Protein AF-A0A8T7K116-F1 (afdb_monomer_lite)

Foldseek 3Di:
DDDDPVVVVVVVVPPDDDDDDDDDDPDDDQADEPVVLVVDDPQLNQLQVQQAVDAKDALVVSCVRGPDHSVVSVVSQVVCVVSRQKDWDQDPNGTIIHGGHDDDPDPPPPDDDPVVVVVVLVLQLVLQCVALLCPPPDSVLSSVLSSQWDKDKDAAFDWPAAFFDQQFKKKAWQAAKKWWWDQDPVPRDIGTDDMDGHNDMDQPCLLPDPPHNGHHTIITTRHTIMITMDGSVSVVVSVVVDVSSVVSVVVVVVVVVVLVVLLVVLVVQAAEEEEEELDAFLCSLVLLVLLQLLLCVVVVWAGEEAEPPFRQVVCVLQVHDSPDQWDQALSRYIYGDDDPPPPDDLLNSLVVVVSVDSSGGRYYYYYYYLDDDPSCLVVLASHQEYEYGFALDPVSLVSVVVSVVVSVVSYDPVRYYYAYEHAYQDPVSVPDDDPDDHPYYDHHDTSHSCPQVRYLVRDDPSSNVVSNVRSFSSQQPKKKKWKAFCAAPAAHGHPCVVVLVVVQVVCCVQAVGKDKDKDWDWDQDPPPGIDITIIIIIMGTHGPVSCVVCVVVVVVVLVVSCVVRVHPWTWMDMPNDIDID

Structure (mmCIF, N/CA/C/O backbone):
data_AF-A0A8T7K116-F1
#
_entry.id   AF-A0A8T7K116-F1
#
loop_
_atom_site.group_PDB
_atom_site.id
_atom_site.type_symbol
_atom_site.label_atom_id
_atom_site.label_alt_id
_atom_site.label_comp_id
_atom_site.label_asym_id
_atom_site.label_entity_id
_atom_site.label_seq_id
_atom_site.pdbx_PDB_ins_code
_atom_site.Cartn_x
_atom_site.Cartn_y
_atom_site.Cartn_z
_atom_site.occupancy
_atom_site.B_iso_or_equiv
_atom_site.auth_seq_id
_atom_site.auth_comp_id
_atom_site.auth_asym_id
_atom_site.auth_atom_id
_atom_site.pdbx_PDB_model_num
ATOM 1 N N . MET A 1 1 ? -31.473 5.359 70.996 1.00 39.56 1 MET A N 1
ATOM 2 C CA . MET A 1 1 ? -30.190 4.649 70.836 1.00 39.56 1 MET A CA 1
ATOM 3 C C . MET A 1 1 ? -30.263 3.927 69.509 1.00 39.56 1 MET A C 1
ATOM 5 O O . MET A 1 1 ? -30.882 2.877 69.424 1.00 39.56 1 MET A O 1
ATOM 9 N N . SER A 1 2 ? -29.767 4.583 68.469 1.00 34.56 2 SER A N 1
ATOM 10 C CA . SER A 1 2 ? -29.582 4.036 67.128 1.00 34.56 2 SER A CA 1
ATOM 11 C C . SER A 1 2 ? -28.157 4.413 66.746 1.00 34.56 2 SER A C 1
ATOM 13 O O . SER A 1 2 ? -27.880 5.595 66.540 1.00 34.56 2 SER A O 1
ATOM 15 N N . ASP A 1 3 ? -27.268 3.427 66.783 1.00 38.28 3 ASP A N 1
ATOM 16 C CA . ASP A 1 3 ? -25.866 3.568 66.407 1.00 38.28 3 ASP A CA 1
ATOM 17 C C . ASP A 1 3 ? -25.779 3.717 64.884 1.00 38.28 3 ASP A C 1
ATOM 19 O O . ASP A 1 3 ? -26.240 2.840 64.152 1.00 38.28 3 ASP A O 1
ATOM 23 N N . ASP A 1 4 ? -25.228 4.839 64.417 1.00 47.78 4 ASP A N 1
ATOM 24 C CA . ASP A 1 4 ? -24.891 5.084 63.013 1.00 47.78 4 ASP A CA 1
ATOM 25 C C . ASP A 1 4 ? -23.390 4.791 62.805 1.00 47.78 4 ASP A C 1
ATOM 27 O O . ASP A 1 4 ? -22.545 5.596 63.209 1.00 47.78 4 ASP A O 1
ATOM 31 N N . PRO A 1 5 ? -23.021 3.648 62.195 1.00 41.91 5 PRO A N 1
ATOM 32 C CA . PRO A 1 5 ? -21.627 3.249 62.024 1.00 41.91 5 PRO A CA 1
ATOM 33 C C . PRO A 1 5 ? -20.893 4.030 60.919 1.00 41.91 5 PRO A C 1
ATOM 35 O O . PRO A 1 5 ? -19.679 3.878 60.769 1.00 41.91 5 PRO A O 1
ATOM 38 N N . LEU A 1 6 ? -21.587 4.867 60.133 1.00 38.06 6 LEU A N 1
ATOM 39 C CA . LEU A 1 6 ? -20.976 5.659 59.057 1.00 38.06 6 LEU A CA 1
ATOM 40 C C . LEU A 1 6 ? -20.295 6.938 59.564 1.00 38.06 6 LEU A C 1
ATOM 42 O O . LEU A 1 6 ? -19.300 7.372 58.977 1.00 38.06 6 LEU A O 1
ATOM 46 N N . GLY A 1 7 ? -20.764 7.508 60.678 1.00 42.09 7 GLY A N 1
ATOM 47 C CA . GLY A 1 7 ? -20.172 8.714 61.270 1.00 42.09 7 GLY A CA 1
ATOM 48 C C . GLY A 1 7 ? -18.745 8.501 61.793 1.00 42.09 7 GLY A C 1
ATOM 49 O O . GLY A 1 7 ? -17.880 9.369 61.631 1.00 42.09 7 GLY A O 1
ATOM 50 N N . ASP A 1 8 ? -18.467 7.318 62.346 1.00 38.94 8 ASP A N 1
ATOM 51 C CA . ASP A 1 8 ? -17.175 6.998 62.966 1.00 38.94 8 ASP A CA 1
ATOM 52 C C . ASP A 1 8 ? -16.073 6.641 61.954 1.00 38.94 8 ASP A C 1
ATOM 54 O O . ASP A 1 8 ? -14.889 6.883 62.202 1.00 38.94 8 ASP A O 1
ATOM 58 N N . LEU A 1 9 ? -16.432 6.157 60.761 1.00 38.22 9 LEU A N 1
ATOM 59 C CA . LEU A 1 9 ? -15.461 5.893 59.690 1.00 38.22 9 LEU A CA 1
ATOM 60 C C . LEU A 1 9 ? -14.941 7.188 59.039 1.00 38.22 9 LEU A C 1
ATOM 62 O O . LEU A 1 9 ? -13.765 7.275 58.674 1.00 38.22 9 LEU A O 1
ATOM 66 N N . ILE A 1 10 ? -15.780 8.226 58.956 1.00 40.12 10 ILE A N 1
ATOM 67 C CA . ILE A 1 10 ? -15.409 9.535 58.389 1.00 40.12 10 ILE A CA 1
ATOM 68 C C . ILE A 1 10 ? -14.506 10.320 59.356 1.00 40.12 10 ILE A C 1
ATOM 70 O O . ILE A 1 10 ? -13.597 11.041 58.927 1.00 40.12 10 ILE A O 1
ATOM 74 N N . SER A 1 11 ? -14.700 10.155 60.668 1.00 37.69 11 SER A N 1
ATOM 75 C CA . SER A 1 11 ? -13.883 10.818 61.690 1.00 37.69 11 SER A CA 1
ATOM 76 C C . SER A 1 11 ? -12.483 10.190 61.828 1.00 37.69 11 SER A C 1
ATOM 78 O O . SER A 1 11 ? -11.507 10.915 62.059 1.00 37.69 11 SER A O 1
ATOM 80 N N . ALA A 1 12 ? -12.344 8.881 61.579 1.00 38.31 12 ALA A N 1
ATOM 81 C CA . ALA A 1 12 ? -11.063 8.169 61.603 1.00 38.31 12 ALA A CA 1
ATOM 82 C C . ALA A 1 12 ? -10.127 8.540 60.432 1.00 38.31 12 ALA A C 1
ATOM 84 O O . ALA A 1 12 ? -8.911 8.625 60.615 1.00 38.31 12 ALA A O 1
ATOM 85 N N . ALA A 1 13 ? -10.671 8.841 59.246 1.00 36.53 13 ALA A N 1
ATOM 86 C CA . ALA A 1 13 ? -9.876 9.191 58.062 1.00 36.53 13 ALA A CA 1
ATOM 87 C C . ALA A 1 13 ? -9.274 10.614 58.102 1.00 36.53 13 ALA A C 1
ATOM 89 O O . ALA A 1 13 ? -8.337 10.911 57.360 1.00 36.53 13 ALA A O 1
ATOM 90 N N . ARG A 1 14 ? -9.768 11.504 58.979 1.00 36.59 14 ARG A N 1
ATOM 91 C CA . ARG A 1 14 ? -9.323 12.912 59.062 1.00 36.59 14 ARG A CA 1
ATOM 92 C C . ARG A 1 14 ? -8.151 13.167 60.016 1.00 36.59 14 ARG A C 1
ATOM 94 O O . ARG A 1 14 ? -7.599 14.265 60.010 1.00 36.59 14 ARG A O 1
ATOM 101 N N . ARG A 1 15 ? -7.716 12.185 60.813 1.00 35.19 15 ARG A N 1
ATOM 102 C CA . ARG A 1 15 ? -6.599 12.346 61.766 1.00 35.19 15 ARG A CA 1
ATOM 103 C C . ARG A 1 15 ? -5.334 11.628 61.303 1.00 35.19 15 ARG A C 1
ATOM 105 O O . ARG A 1 15 ? -4.950 10.627 61.890 1.00 35.19 15 ARG A O 1
ATOM 112 N N . ARG A 1 16 ? -4.656 12.161 60.283 1.00 35.41 16 ARG A N 1
ATOM 113 C CA . ARG A 1 16 ? -3.198 12.001 60.084 1.00 35.41 16 ARG A CA 1
ATOM 114 C C . ARG A 1 16 ? -2.720 12.922 58.962 1.00 35.41 16 ARG A C 1
ATOM 116 O O . ARG A 1 16 ? -2.703 12.528 57.803 1.00 35.41 16 ARG A O 1
ATOM 123 N N . LYS A 1 17 ? -2.335 14.146 59.332 1.00 32.00 17 LYS A N 1
ATOM 124 C CA . LYS A 1 17 ? -1.273 14.945 58.693 1.00 32.00 17 LYS A CA 1
ATOM 125 C C . LYS A 1 17 ? -1.042 16.214 59.525 1.00 32.00 17 LYS A C 1
ATOM 127 O O . LYS A 1 17 ? -1.829 17.150 59.475 1.00 32.00 17 LYS A O 1
ATOM 132 N N . THR A 1 18 ? 0.014 16.206 60.329 1.00 26.48 18 THR A N 1
ATOM 133 C CA . THR A 1 18 ? 0.678 17.412 60.859 1.00 26.48 18 THR A CA 1
ATOM 134 C C . THR A 1 18 ? 1.738 17.896 59.841 1.00 26.48 18 THR A C 1
ATOM 136 O O . THR A 1 18 ? 2.047 17.148 58.910 1.00 26.48 18 THR A O 1
ATOM 139 N N . PRO A 1 19 ? 2.234 19.147 59.934 1.00 43.34 19 PRO A N 1
ATOM 140 C CA . PRO A 1 19 ? 2.258 20.083 58.804 1.00 43.34 19 PRO A CA 1
ATOM 141 C C . PRO A 1 19 ? 3.665 20.595 58.433 1.00 43.34 19 PRO A C 1
ATOM 143 O O . PRO A 1 19 ? 4.537 20.619 59.293 1.00 43.34 19 PRO A O 1
ATOM 146 N N . GLN A 1 20 ? 3.849 21.058 57.186 1.00 26.20 20 GLN A N 1
ATOM 147 C CA . GLN A 1 20 ? 4.826 22.070 56.697 1.00 26.20 20 GLN A CA 1
ATOM 148 C C . GLN A 1 20 ? 4.903 21.975 55.156 1.00 26.20 20 GLN A C 1
ATOM 150 O O . GLN A 1 20 ? 4.833 20.869 54.632 1.00 26.20 20 GLN A O 1
ATOM 155 N N . ALA A 1 21 ? 5.051 23.025 54.346 1.00 26.38 21 ALA A N 1
ATOM 156 C CA . ALA A 1 21 ? 5.157 24.469 54.547 1.00 26.38 21 ALA A CA 1
ATOM 157 C C . ALA A 1 21 ? 4.796 25.181 53.216 1.00 26.38 21 ALA A C 1
ATOM 159 O O . ALA A 1 21 ? 5.012 24.614 52.148 1.00 26.38 21 ALA A O 1
ATOM 160 N N . ASP A 1 22 ? 4.240 26.390 53.328 1.00 28.42 22 ASP A N 1
ATOM 161 C CA . ASP A 1 22 ? 4.164 27.515 52.376 1.00 28.42 22 ASP A CA 1
ATOM 162 C C . ASP A 1 22 ? 4.179 27.288 50.848 1.00 28.42 22 ASP A C 1
ATOM 164 O O . ASP A 1 22 ? 5.215 27.039 50.236 1.00 28.42 22 ASP A O 1
ATOM 168 N N . SER A 1 23 ? 3.046 27.595 50.199 1.00 24.84 23 SER A N 1
ATOM 169 C CA . SER A 1 23 ? 3.004 28.535 49.058 1.00 24.84 23 SER A CA 1
ATOM 170 C C . SER A 1 23 ? 1.560 28.955 48.710 1.00 24.84 23 SER A C 1
ATOM 172 O O . SER A 1 23 ? 0.746 28.127 48.331 1.00 24.84 23 SER A O 1
ATOM 174 N N . SER A 1 24 ? 1.289 30.257 48.872 1.00 29.23 24 SER A N 1
ATOM 175 C CA . SER A 1 24 ? 0.279 31.149 48.250 1.00 29.23 24 SER A CA 1
ATOM 176 C C . SER A 1 24 ? -1.199 30.706 48.048 1.00 29.23 24 SER A C 1
ATOM 178 O O . SER A 1 24 ? -1.449 29.653 47.471 1.00 29.23 24 SER A O 1
ATOM 180 N N . PRO A 1 25 ? -2.218 31.548 48.364 1.00 32.38 25 PRO A N 1
ATOM 181 C CA . PRO A 1 25 ? -3.642 31.162 48.304 1.00 32.38 25 PRO A CA 1
ATOM 182 C C . PRO A 1 25 ? -4.297 31.081 46.908 1.00 32.38 25 PRO A C 1
ATOM 184 O O . PRO A 1 25 ? -5.489 30.811 46.839 1.00 32.38 25 PRO A O 1
ATOM 187 N N . ASP A 1 26 ? -3.577 31.303 45.804 1.00 35.25 26 ASP A N 1
ATOM 188 C CA . ASP A 1 26 ? -4.194 31.566 44.485 1.00 35.25 26 ASP A CA 1
ATOM 189 C C . ASP A 1 26 ? -3.969 30.483 43.415 1.00 35.25 26 ASP A C 1
ATOM 191 O O . ASP A 1 26 ? -4.052 30.757 42.220 1.00 35.25 26 ASP A O 1
ATOM 195 N N . ASN A 1 27 ? -3.705 29.232 43.800 1.00 36.69 27 ASN A N 1
ATOM 196 C CA . ASN A 1 27 ? -3.511 28.162 42.812 1.00 36.69 27 ASN A CA 1
ATOM 197 C C . ASN A 1 27 ? -4.203 26.842 43.184 1.00 36.69 27 ASN A C 1
ATOM 199 O O . ASN A 1 27 ? -3.611 25.765 43.113 1.00 36.69 27 ASN A O 1
ATOM 203 N N . GLU A 1 28 ? -5.483 26.906 43.565 1.00 40.28 28 GLU A N 1
ATOM 204 C CA . GLU A 1 28 ? -6.327 25.710 43.516 1.00 40.28 28 GLU A CA 1
ATOM 205 C C . GLU A 1 28 ? -6.601 25.332 42.048 1.00 40.28 28 GLU A C 1
ATOM 207 O O . GLU A 1 28 ? -7.086 26.168 41.279 1.00 40.28 28 GLU A O 1
ATOM 212 N N . PRO A 1 29 ? -6.327 24.085 41.621 1.00 43.19 29 PRO A N 1
ATOM 213 C CA . PRO A 1 29 ? -6.637 23.662 40.263 1.00 43.19 29 PRO A CA 1
ATOM 214 C C . PRO A 1 29 ? -8.158 23.669 40.054 1.00 43.19 29 PRO A C 1
ATOM 216 O O . PRO A 1 29 ? -8.881 22.866 40.655 1.00 43.19 29 PRO A O 1
ATOM 219 N N . LYS A 1 30 ? -8.626 24.601 39.214 1.00 55.59 30 LYS A N 1
ATOM 220 C CA . LYS A 1 30 ? -10.022 24.728 38.774 1.00 55.59 30 LYS A CA 1
ATOM 221 C C . LYS A 1 30 ? -10.372 23.580 37.827 1.00 55.59 30 LYS A C 1
ATOM 223 O O . LYS A 1 30 ? -9.654 23.329 36.862 1.00 55.59 30 LYS A O 1
ATOM 228 N N . GLY A 1 31 ? -11.454 22.873 38.130 1.00 62.50 31 GLY A N 1
ATOM 229 C CA . GLY A 1 31 ? -11.950 21.749 37.345 1.00 62.50 31 GLY A CA 1
ATOM 230 C C . GLY A 1 31 ? -12.859 20.848 38.176 1.00 62.50 31 GLY A C 1
ATOM 231 O O . GLY A 1 31 ? -12.748 20.783 39.399 1.00 62.50 31 GLY A O 1
ATOM 232 N N . LEU A 1 32 ? -13.756 20.148 37.497 1.00 65.44 32 LEU A N 1
ATOM 233 C CA . LEU A 1 32 ? -14.742 19.243 38.061 1.00 65.44 32 LEU A CA 1
ATOM 234 C C . LEU A 1 32 ? -14.070 17.958 38.560 1.00 65.44 32 LEU A C 1
ATOM 236 O O . LEU A 1 32 ? -13.444 17.229 37.781 1.00 65.44 32 LEU A O 1
ATOM 240 N N . ASN A 1 33 ? -14.189 17.655 39.853 1.00 64.31 33 ASN A N 1
ATOM 241 C CA . ASN A 1 33 ? -13.946 16.305 40.351 1.00 64.31 33 ASN A CA 1
ATOM 242 C C . ASN A 1 33 ? -15.211 15.469 40.085 1.00 64.31 33 ASN A C 1
ATOM 244 O O . ASN A 1 33 ? -16.305 15.945 40.380 1.00 64.31 33 ASN A O 1
ATOM 248 N N . PRO A 1 34 ? -15.111 14.230 39.568 1.00 55.50 34 PRO A N 1
ATOM 249 C CA . PRO A 1 34 ? -16.273 13.356 39.395 1.00 55.50 34 PRO A CA 1
ATOM 250 C C . PRO A 1 34 ? -17.150 13.187 40.649 1.00 55.50 34 PRO A C 1
ATOM 252 O O . PRO A 1 34 ? -18.338 12.916 40.516 1.00 55.50 34 PRO A O 1
ATOM 255 N N . LEU A 1 35 ? -16.594 13.371 41.854 1.00 55.09 35 LEU A N 1
ATOM 256 C CA . LEU A 1 35 ? -17.357 13.356 43.109 1.00 55.09 35 LEU A CA 1
ATOM 257 C C . LEU A 1 35 ? -18.221 14.610 43.318 1.00 55.09 35 LEU A C 1
ATOM 259 O O . LEU A 1 35 ? -19.273 14.506 43.940 1.00 55.09 35 LEU A O 1
ATOM 263 N N . ASP A 1 36 ? -17.840 15.759 42.752 1.00 62.69 36 ASP A N 1
ATOM 264 C CA . ASP A 1 36 ? -18.594 17.014 42.883 1.00 62.69 36 ASP A CA 1
ATOM 265 C C . ASP A 1 36 ? -19.970 16.908 42.199 1.00 62.69 36 ASP A C 1
ATOM 267 O O . ASP A 1 36 ? -20.921 17.572 42.598 1.00 62.69 36 ASP A O 1
ATOM 271 N N . LEU A 1 37 ? -20.107 16.022 41.202 1.00 59.38 37 LEU A N 1
ATOM 272 C CA . LEU A 1 37 ? -21.375 15.741 40.520 1.00 59.38 37 LEU A CA 1
ATOM 273 C C . LEU A 1 37 ? -22.451 15.181 41.461 1.00 59.38 37 LEU A C 1
ATOM 275 O O . LEU A 1 37 ? -23.638 15.317 41.164 1.00 59.38 37 LEU A O 1
ATOM 279 N N . LEU A 1 38 ? -22.063 14.545 42.571 1.00 54.84 38 LEU A N 1
ATOM 280 C CA . LEU A 1 38 ? -23.004 13.952 43.527 1.00 54.84 38 LEU A CA 1
ATOM 281 C C . LEU A 1 38 ? -23.751 15.023 44.329 1.00 54.84 38 LEU A C 1
ATOM 283 O O . LEU A 1 38 ? -24.947 14.870 44.584 1.00 54.84 38 LEU A O 1
ATOM 287 N N . ASP A 1 39 ? -23.069 16.123 44.642 1.00 63.81 39 ASP A N 1
ATOM 288 C CA . ASP A 1 39 ? -23.594 17.218 45.461 1.00 63.81 39 ASP A CA 1
ATOM 289 C C . ASP A 1 39 ? -24.274 18.319 44.622 1.00 63.81 39 ASP A C 1
ATOM 291 O O . ASP A 1 39 ? -24.866 19.256 45.161 1.00 63.81 39 ASP A O 1
ATOM 295 N N . MET A 1 40 ? -24.229 18.212 43.288 1.00 70.25 40 MET A N 1
ATOM 296 C CA . MET A 1 40 ? -24.822 19.195 42.379 1.00 70.25 40 MET A CA 1
ATOM 297 C C . MET A 1 40 ? -26.343 19.037 42.236 1.00 70.25 40 MET A C 1
ATOM 299 O O . MET A 1 40 ? -26.858 17.916 42.225 1.00 70.25 40 MET A O 1
ATOM 303 N N . PRO A 1 41 ? -27.093 20.131 42.021 1.00 79.06 41 PRO A N 1
ATOM 304 C CA . PRO A 1 41 ? -28.480 20.066 41.566 1.00 79.06 41 PRO A CA 1
ATOM 305 C C . PRO A 1 41 ? -28.624 19.239 40.278 1.00 79.06 41 PRO A C 1
ATOM 307 O O . PRO A 1 41 ? -27.759 19.298 39.402 1.00 79.06 41 PRO A O 1
ATOM 310 N N . LEU A 1 42 ? -29.724 18.486 40.150 1.00 67.94 42 LEU A N 1
ATOM 311 C CA . LEU A 1 42 ? -30.004 17.629 38.981 1.00 67.94 42 LEU A CA 1
ATOM 312 C C . LEU A 1 42 ? -29.890 18.405 37.664 1.00 67.94 42 LEU A C 1
ATOM 314 O O . LEU A 1 42 ? -29.256 17.944 36.722 1.00 67.94 42 LEU A O 1
ATOM 318 N N . GLU A 1 43 ? -30.399 19.634 37.655 1.00 76.25 43 GLU A N 1
ATOM 319 C CA . GLU A 1 43 ? -30.412 20.476 36.466 1.00 76.25 43 GLU A CA 1
ATOM 320 C C . GLU A 1 43 ? -29.003 20.846 35.972 1.00 76.25 43 GLU A C 1
ATOM 322 O O . GLU A 1 43 ? -28.750 20.889 34.769 1.00 76.25 43 GLU A O 1
ATOM 327 N N . GLN A 1 44 ? -28.065 21.054 36.901 1.00 78.00 44 GLN A N 1
ATOM 328 C CA . GLN A 1 44 ? -26.664 21.346 36.594 1.00 78.00 44 GLN A CA 1
ATOM 329 C C . GLN A 1 44 ? -25.921 20.097 36.109 1.00 78.00 44 GLN A C 1
ATOM 331 O O . GLN A 1 44 ? -25.116 20.175 35.179 1.00 78.00 44 GLN A O 1
ATOM 336 N N . ARG A 1 45 ? -26.225 18.932 36.699 1.00 71.44 45 ARG A N 1
ATOM 337 C CA . ARG A 1 45 ? -25.673 17.644 36.256 1.00 71.44 45 ARG A CA 1
ATOM 338 C C . ARG A 1 45 ? -26.081 17.321 34.829 1.00 71.44 45 ARG A C 1
ATOM 340 O O . ARG A 1 45 ? -25.250 16.826 34.078 1.00 71.44 45 ARG A O 1
ATOM 347 N N . ASP A 1 46 ? -27.325 17.596 34.451 1.00 71.81 46 ASP A N 1
ATOM 348 C CA . ASP A 1 46 ? -27.818 17.308 33.103 1.00 71.81 46 ASP A CA 1
ATOM 349 C C . ASP A 1 46 ? -27.057 18.107 32.042 1.00 71.81 46 ASP A C 1
ATOM 351 O O . ASP A 1 46 ? -26.610 17.535 31.046 1.00 71.81 46 ASP A O 1
ATOM 355 N N . VAL A 1 47 ? -26.799 19.393 32.301 1.00 75.50 47 VAL A N 1
ATOM 356 C CA . VAL A 1 47 ? -25.983 20.246 31.422 1.00 75.50 47 VAL A CA 1
ATOM 357 C C . VAL A 1 47 ? -24.535 19.749 31.341 1.00 75.50 47 VAL A C 1
ATOM 359 O O . VAL A 1 47 ? -23.996 19.629 30.240 1.00 75.50 47 VAL A O 1
ATOM 362 N N . ILE A 1 48 ? -23.906 19.392 32.469 1.00 71.88 48 ILE A N 1
ATOM 363 C CA . ILE A 1 48 ? -22.535 18.848 32.471 1.00 71.88 48 ILE A CA 1
ATOM 364 C C . ILE A 1 48 ? -22.470 17.508 31.740 1.00 71.88 48 ILE A C 1
ATOM 366 O O . ILE A 1 48 ? -21.554 17.293 30.953 1.00 71.88 48 ILE A O 1
ATOM 370 N N . ASN A 1 49 ? -23.419 16.604 31.973 1.00 62.84 49 ASN A N 1
ATOM 371 C CA . ASN A 1 49 ? -23.453 15.288 31.337 1.00 62.84 49 ASN A CA 1
ATOM 372 C C . ASN A 1 49 ? -23.648 15.406 29.827 1.00 62.84 49 ASN A C 1
ATOM 374 O O . ASN A 1 49 ? -23.013 14.685 29.057 1.00 62.84 49 ASN A O 1
ATOM 378 N N . TRP A 1 50 ? -24.511 16.327 29.401 1.00 71.56 50 TRP A N 1
ATOM 379 C CA . TRP A 1 50 ? -24.743 16.601 27.993 1.00 71.56 50 TRP A CA 1
ATOM 380 C C . TRP A 1 50 ? -23.503 17.199 27.317 1.00 71.56 50 TRP A C 1
ATOM 382 O O . TRP A 1 50 ? -23.133 16.767 26.223 1.00 71.56 50 TRP A O 1
ATOM 392 N N . LEU A 1 51 ? -22.828 18.138 27.990 1.00 66.75 51 LEU A N 1
ATOM 393 C CA . LEU A 1 51 ? -21.584 18.739 27.514 1.00 66.75 51 LEU A CA 1
ATOM 394 C C . LEU A 1 51 ? -20.402 17.770 27.561 1.00 66.75 51 LEU A C 1
ATOM 396 O O . LEU A 1 51 ? -19.588 17.801 26.660 1.00 66.75 51 LEU A O 1
ATOM 400 N N . SER A 1 52 ? -20.308 16.868 28.538 1.00 60.00 52 SER A N 1
ATOM 401 C CA . SER A 1 52 ? -19.179 15.925 28.661 1.00 60.00 52 SER A CA 1
ATOM 402 C C . SER A 1 52 ? -19.107 14.923 27.505 1.00 60.00 52 SER A C 1
ATOM 404 O O . SER A 1 52 ? -18.065 14.321 27.270 1.00 60.00 52 SER A O 1
ATOM 406 N N . ARG A 1 53 ? -20.214 14.740 26.777 1.00 55.78 53 ARG A N 1
ATOM 407 C CA . ARG A 1 53 ? -20.297 13.890 25.579 1.00 55.78 53 ARG A CA 1
ATOM 408 C C . ARG A 1 53 ? -19.846 14.601 24.303 1.00 55.78 53 ARG A C 1
ATOM 410 O O . ARG A 1 53 ? -19.846 13.985 23.241 1.00 55.78 53 ARG A O 1
ATOM 417 N N . ARG A 1 54 ? -19.512 15.892 24.376 1.00 63.53 54 ARG A N 1
ATOM 418 C CA . ARG A 1 54 ? -19.059 16.701 23.243 1.00 63.53 54 ARG A CA 1
ATOM 419 C C . ARG A 1 54 ? -17.795 17.468 23.635 1.00 63.53 54 ARG A C 1
ATOM 421 O O . ARG A 1 54 ? -17.710 17.972 24.747 1.00 63.53 54 ARG A O 1
ATOM 428 N N . PRO A 1 55 ? -16.799 17.584 22.749 1.00 49.97 55 PRO A N 1
ATOM 429 C CA . PRO A 1 55 ? -15.594 18.337 23.078 1.00 49.97 55 PRO A CA 1
ATOM 430 C C . PRO A 1 55 ? -15.896 19.828 23.309 1.00 49.97 55 PRO A C 1
ATOM 432 O O . PRO A 1 55 ? -15.326 20.431 24.217 1.00 49.97 55 PRO A O 1
ATOM 435 N N . GLU A 1 56 ? -16.809 20.406 22.518 1.00 77.00 56 GLU A N 1
ATOM 436 C CA . GLU A 1 56 ? -17.198 21.822 22.536 1.00 77.00 56 GLU A CA 1
ATOM 437 C C . GLU A 1 56 ? -18.656 21.953 22.051 1.00 77.00 56 GLU A C 1
ATOM 439 O O . GLU A 1 56 ? -19.079 21.177 21.190 1.00 77.00 56 GLU A O 1
ATOM 444 N N . ALA A 1 57 ? -19.440 22.894 22.593 1.00 76.69 57 ALA A N 1
ATOM 445 C CA . ALA A 1 57 ? -20.806 23.159 22.120 1.00 76.69 57 ALA A CA 1
ATOM 446 C C . ALA A 1 57 ? -21.212 24.633 22.255 1.00 76.69 57 ALA A C 1
ATOM 448 O O . ALA A 1 57 ? -20.781 25.331 23.181 1.00 76.69 57 ALA A O 1
ATOM 449 N N . ARG A 1 58 ? -22.084 25.101 21.354 1.00 86.25 58 ARG A N 1
ATOM 450 C CA . ARG A 1 58 ? -22.697 26.437 21.431 1.00 86.25 58 ARG A CA 1
ATOM 451 C C . ARG A 1 58 ? -23.804 26.456 22.477 1.00 86.25 58 ARG A C 1
ATOM 453 O O . ARG A 1 58 ? -24.480 25.456 22.705 1.00 86.25 58 ARG A O 1
ATOM 460 N N . LEU A 1 59 ? -24.084 27.632 23.034 1.00 83.94 59 LEU A N 1
ATOM 461 C CA . LEU A 1 59 ? -25.199 27.798 23.967 1.00 83.94 59 LEU A CA 1
ATOM 462 C C . LEU A 1 59 ? -26.544 27.322 23.391 1.00 83.94 59 LEU A C 1
ATOM 464 O O . LEU A 1 59 ? -27.303 26.645 24.079 1.00 83.94 59 LEU A O 1
ATOM 468 N N . SER A 1 60 ? -26.820 27.640 22.125 1.00 80.75 60 SER A N 1
ATOM 469 C CA . SER A 1 60 ? -28.049 27.227 21.439 1.00 80.75 60 SER A CA 1
ATOM 470 C C . SER A 1 60 ? -28.174 25.707 21.305 1.00 80.75 60 SER A C 1
ATOM 472 O O . SER A 1 60 ? -29.278 25.172 21.349 1.00 80.75 60 SER A O 1
ATOM 474 N N . GLU A 1 61 ? -27.054 24.996 21.185 1.00 81.00 61 GLU A N 1
ATOM 475 C CA . GLU A 1 61 ? -27.026 23.535 21.095 1.00 81.00 61 GLU A CA 1
ATOM 476 C C . GLU A 1 61 ? -27.269 22.897 22.464 1.00 81.00 61 GLU A C 1
ATOM 478 O O . GLU A 1 61 ? -28.006 21.918 22.557 1.00 81.00 61 GLU A O 1
ATOM 483 N N . ILE A 1 62 ? -26.714 23.488 23.528 1.00 81.00 62 ILE A N 1
ATOM 484 C CA . ILE A 1 62 ? -26.980 23.067 24.911 1.00 81.00 62 ILE A CA 1
ATOM 485 C C . ILE A 1 62 ? -28.470 23.260 25.227 1.00 81.00 62 ILE A C 1
ATOM 487 O O . ILE A 1 62 ? -29.111 22.353 25.751 1.00 81.00 62 ILE A O 1
ATOM 491 N N . GLN A 1 63 ? -29.040 24.409 24.849 1.00 83.56 63 GLN A N 1
ATOM 492 C CA . GLN A 1 63 ? -30.465 24.709 25.023 1.00 83.56 63 GLN A CA 1
ATOM 493 C C . GLN A 1 63 ? -31.371 23.747 24.245 1.00 83.56 63 GLN A C 1
ATOM 495 O O . GLN A 1 63 ? -32.418 23.361 24.750 1.00 83.56 63 GLN A O 1
ATOM 500 N N . ALA A 1 64 ? -30.977 23.340 23.036 1.00 79.56 64 ALA A N 1
ATOM 501 C CA . ALA A 1 64 ? -31.740 22.382 22.237 1.00 79.56 64 ALA A CA 1
ATOM 502 C C . ALA A 1 64 ? -31.601 20.933 22.735 1.00 79.56 64 ALA A C 1
ATOM 504 O O . ALA A 1 64 ? -32.456 20.092 22.463 1.00 79.56 64 ALA A O 1
ATOM 505 N N . GLY A 1 65 ? -30.497 20.620 23.414 1.00 71.44 65 GLY A N 1
ATOM 506 C CA . GLY A 1 65 ? -30.133 19.259 23.779 1.00 71.44 65 GLY A CA 1
ATOM 507 C C . GLY A 1 65 ? -30.508 18.831 25.197 1.00 71.44 65 GLY A C 1
ATOM 508 O O . GLY A 1 65 ? -30.518 17.629 25.473 1.00 71.44 65 GLY A O 1
ATOM 509 N N . VAL A 1 66 ? -30.813 19.780 26.082 1.00 77.88 66 VAL A N 1
ATOM 510 C CA . VAL A 1 66 ? -31.215 19.531 27.472 1.00 77.88 66 VAL A CA 1
ATOM 511 C C . VAL A 1 66 ? -32.715 19.804 27.616 1.00 77.88 66 VAL A C 1
ATOM 513 O O . VAL A 1 66 ? -33.226 20.777 27.074 1.00 77.88 66 VAL A O 1
ATOM 516 N N . GLN A 1 67 ? -33.442 18.948 28.343 1.00 73.69 67 GLN A N 1
ATOM 517 C CA . GLN A 1 67 ? -34.891 19.089 28.569 1.00 73.69 67 GLN A CA 1
ATOM 518 C C . GLN A 1 67 ? -35.204 20.158 29.637 1.00 73.69 67 GLN A C 1
ATOM 520 O O . GLN A 1 67 ? -35.798 19.861 30.670 1.00 73.69 67 GLN A O 1
ATOM 525 N N . GLN A 1 68 ? -34.756 21.393 29.418 1.00 77.12 68 GLN A N 1
ATOM 526 C CA . GLN A 1 68 ? -34.927 22.531 30.327 1.00 77.12 68 GLN A CA 1
ATOM 527 C C . GLN A 1 68 ? -35.279 23.798 29.544 1.00 77.12 68 GLN A C 1
ATOM 529 O O . GLN A 1 68 ? -34.987 23.909 28.355 1.00 77.12 68 GLN A O 1
ATOM 534 N N . GLU A 1 69 ? -35.887 24.779 30.214 1.00 83.31 69 GLU A N 1
ATOM 535 C CA . GLU A 1 69 ? -36.227 26.056 29.583 1.00 83.31 69 GLU A CA 1
ATOM 536 C C . GLU A 1 69 ? -34.955 26.819 29.153 1.00 83.31 69 GLU A C 1
ATOM 538 O O . GLU A 1 69 ? -34.002 26.910 29.936 1.00 83.31 69 GLU A O 1
ATOM 543 N N . PRO A 1 70 ? -34.916 27.451 27.961 1.00 80.94 70 PRO A N 1
ATOM 544 C CA . PRO A 1 70 ? -33.708 28.105 27.445 1.00 80.94 70 PRO A CA 1
ATOM 545 C C . PRO A 1 70 ? -33.102 29.159 28.387 1.00 80.94 70 PRO A C 1
ATOM 547 O O . PRO A 1 70 ? -31.880 29.326 28.444 1.00 80.94 70 PRO A O 1
ATOM 550 N N . GLN A 1 71 ? -33.946 29.857 29.156 1.00 79.50 71 GLN A N 1
ATOM 551 C CA . GLN A 1 71 ? -33.514 30.846 30.150 1.00 79.50 71 GLN A CA 1
ATOM 552 C C . GLN A 1 71 ? -32.852 30.199 31.380 1.00 79.50 71 GLN A C 1
ATOM 554 O O . GLN A 1 71 ? -31.912 30.768 31.937 1.00 79.50 71 GLN A O 1
ATOM 559 N N . GLN A 1 72 ? -33.296 29.004 31.783 1.00 80.75 72 GLN A N 1
ATOM 560 C CA . GLN A 1 72 ? -32.711 28.248 32.896 1.00 80.75 72 GLN A CA 1
ATOM 561 C C . GLN A 1 72 ? -31.354 27.661 32.509 1.00 80.75 72 GLN A C 1
ATOM 563 O O . GLN A 1 72 ? -30.392 27.806 33.261 1.00 80.75 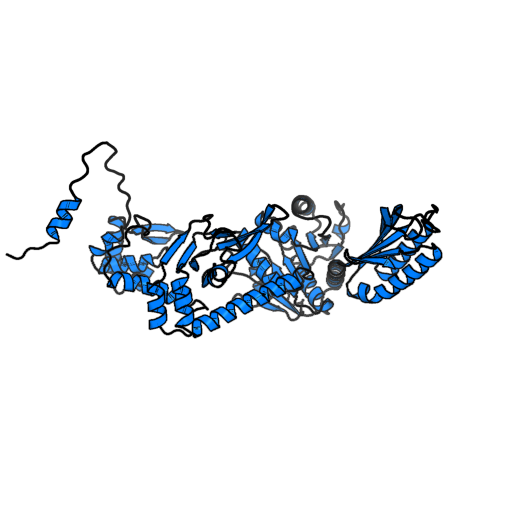72 GLN A O 1
ATOM 568 N N . VAL A 1 73 ? -31.243 27.095 31.302 1.00 82.50 73 VAL A N 1
ATOM 569 C CA . VAL A 1 73 ? -29.977 26.563 30.773 1.00 82.50 73 VAL A CA 1
ATOM 570 C C . VAL A 1 73 ? -28.897 27.648 30.748 1.00 82.50 73 VAL A C 1
ATOM 572 O O . VAL A 1 73 ? -27.770 27.402 31.175 1.00 82.50 73 VAL A O 1
ATOM 575 N N . GLN A 1 74 ? -29.243 28.875 30.341 1.00 84.44 74 GLN A N 1
ATOM 576 C CA . GLN A 1 74 ? -28.304 30.000 30.355 1.00 84.44 74 GLN A CA 1
ATOM 577 C C . GLN A 1 74 ? -27.812 30.338 31.771 1.00 84.44 74 GLN A C 1
ATOM 579 O O . GLN A 1 74 ? -26.615 30.530 31.987 1.00 84.44 74 GLN A O 1
ATOM 584 N N . ALA A 1 75 ? -28.720 30.389 32.749 1.00 84.88 75 ALA A N 1
ATOM 585 C CA . ALA A 1 75 ? -28.366 30.662 34.142 1.00 84.88 75 ALA A CA 1
ATOM 586 C C . ALA A 1 75 ? -27.483 29.553 34.746 1.00 84.88 75 ALA A C 1
ATOM 588 O O . ALA A 1 75 ? -26.552 29.834 35.508 1.00 84.88 75 ALA A O 1
ATOM 589 N N . ILE A 1 76 ? 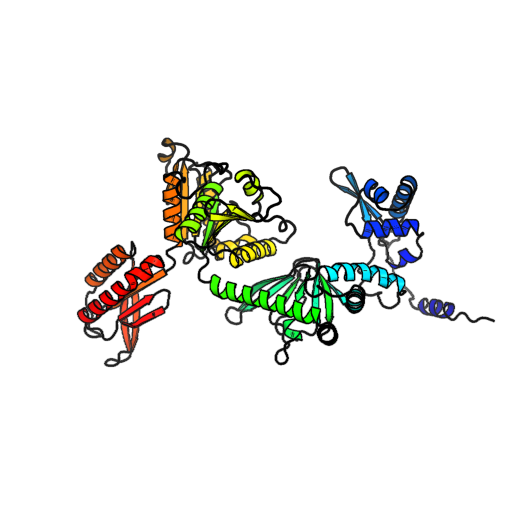-27.742 28.297 34.378 1.00 84.94 76 ILE A N 1
ATOM 590 C CA . ILE A 1 76 ? -26.959 27.132 34.799 1.00 84.94 76 ILE A CA 1
ATOM 591 C C . ILE A 1 76 ? -25.548 27.181 34.210 1.00 84.94 76 ILE A C 1
ATOM 593 O O . ILE A 1 76 ? -24.582 27.039 34.959 1.00 84.94 76 ILE A O 1
ATOM 597 N N . VAL A 1 77 ? -25.408 27.440 32.907 1.00 83.75 77 VAL A N 1
ATOM 598 C CA . VAL A 1 77 ? -24.099 27.544 32.240 1.00 83.75 77 VAL A CA 1
ATOM 599 C C . VAL A 1 77 ? -23.254 28.659 32.863 1.00 83.75 77 VAL A C 1
ATOM 601 O O . VAL A 1 77 ? -22.086 28.434 33.173 1.00 83.75 77 VAL A O 1
ATOM 604 N N . GLU A 1 78 ? -23.840 29.824 33.146 1.00 84.25 78 GLU A N 1
ATOM 605 C CA . GLU A 1 78 ? -23.139 30.919 33.833 1.00 84.25 78 GLU A CA 1
ATOM 606 C C . GLU A 1 78 ? -22.727 30.555 35.270 1.00 84.25 78 GLU A C 1
ATOM 608 O O . GLU A 1 78 ? -21.620 30.877 35.712 1.00 84.25 78 GLU A O 1
ATOM 613 N N . THR A 1 79 ? -23.574 29.819 35.995 1.00 84.75 79 THR A N 1
ATOM 614 C CA . THR A 1 79 ? -23.263 29.335 37.350 1.00 84.75 79 THR A CA 1
ATOM 615 C C . THR A 1 79 ? -22.095 28.344 37.332 1.00 84.75 79 THR A C 1
ATOM 617 O O . THR A 1 79 ? -21.157 28.469 38.121 1.00 84.75 79 THR A O 1
ATOM 620 N N . LEU A 1 80 ? -22.108 27.400 36.390 1.00 81.19 80 LEU A N 1
ATOM 621 C CA . LEU A 1 80 ? -21.062 26.393 36.208 1.00 81.19 80 LEU A CA 1
ATOM 622 C C . LEU A 1 80 ? -19.742 26.996 35.708 1.00 81.19 80 LEU A C 1
ATOM 624 O O . LEU A 1 80 ? -18.665 26.550 36.114 1.00 81.19 80 LEU A O 1
ATOM 628 N N . LYS A 1 81 ? -19.817 28.048 34.886 1.00 83.56 81 LYS A N 1
ATOM 629 C CA . LYS A 1 81 ? -18.662 28.850 34.469 1.00 83.56 81 LYS A CA 1
ATOM 630 C C . LYS A 1 81 ? -18.024 29.559 35.658 1.00 83.56 81 LYS A C 1
ATOM 632 O O . LYS A 1 81 ? -16.815 29.470 35.862 1.00 83.56 81 LYS A O 1
ATOM 637 N N . LYS A 1 82 ? -18.835 30.211 36.498 1.00 80.88 82 LYS A N 1
ATOM 638 C CA . LYS A 1 82 ? -18.358 30.902 37.705 1.00 80.88 82 LYS A CA 1
ATOM 639 C C . LYS A 1 82 ? -17.712 29.943 38.711 1.00 80.88 82 LYS A C 1
ATOM 641 O O . LYS A 1 82 ? -16.744 30.319 39.367 1.00 80.88 82 LYS A O 1
ATOM 646 N N . ALA A 1 83 ? -18.217 28.713 38.798 1.00 75.25 83 ALA A N 1
ATOM 647 C CA . ALA A 1 83 ? -17.649 27.649 39.624 1.00 75.25 83 ALA A CA 1
ATOM 648 C C . ALA A 1 83 ? -16.366 27.017 39.036 1.00 75.25 83 ALA A C 1
ATOM 650 O O . ALA A 1 83 ? -15.674 26.279 39.732 1.00 75.25 83 ALA A O 1
ATOM 651 N N . GLY A 1 84 ? -16.011 27.321 37.780 1.00 70.44 84 GLY A N 1
ATOM 652 C CA . GLY A 1 84 ? -14.808 26.803 37.122 1.00 70.44 84 GLY A CA 1
ATOM 653 C C . GLY A 1 84 ? -14.933 25.369 36.597 1.00 70.44 84 GLY A C 1
ATOM 654 O O . GLY A 1 84 ? -13.914 24.734 36.335 1.00 70.44 84 GLY A O 1
ATOM 655 N N . TYR A 1 85 ? -16.156 24.850 36.446 1.00 76.81 85 TYR A N 1
ATOM 656 C CA . TYR A 1 85 ? -16.419 23.521 35.876 1.00 76.81 85 TYR A CA 1
ATOM 657 C C . TYR A 1 85 ? -16.527 23.545 34.350 1.00 76.81 85 TYR A C 1
ATOM 659 O O . TYR A 1 85 ? -16.229 22.550 33.687 1.00 76.81 85 TYR A O 1
ATOM 667 N N . ILE A 1 86 ? -16.939 24.688 33.800 1.00 78.50 86 ILE A N 1
ATOM 668 C CA . ILE A 1 86 ? -17.077 24.927 32.365 1.00 78.50 86 ILE A CA 1
ATOM 669 C C . ILE A 1 86 ? -16.225 26.137 31.979 1.00 78.50 86 ILE A C 1
ATOM 671 O O . ILE A 1 86 ? -16.215 27.146 32.681 1.00 78.50 86 ILE A O 1
ATOM 675 N N . HIS A 1 87 ? -15.528 26.043 30.850 1.00 75.31 87 HIS A N 1
ATOM 676 C CA . HIS A 1 87 ? -14.789 27.147 30.246 1.00 75.31 87 HIS A CA 1
ATOM 677 C C . HIS A 1 87 ? -15.463 27.617 28.961 1.00 75.31 87 HIS A C 1
ATOM 679 O O . HIS A 1 87 ? -15.911 26.793 28.165 1.00 75.31 87 HIS A O 1
ATOM 685 N N . GLU A 1 88 ? -15.476 28.934 28.753 1.00 79.00 88 GLU A N 1
ATOM 686 C CA . GLU A 1 88 ? -15.807 29.547 27.468 1.00 79.00 88 GLU A CA 1
ATOM 687 C C . GLU A 1 88 ? -14.530 29.739 26.638 1.00 79.00 88 GLU A C 1
ATOM 689 O O . GLU A 1 88 ? -13.489 30.148 27.158 1.00 79.00 88 GLU A O 1
ATOM 694 N N . ALA A 1 89 ? -14.602 29.416 25.352 1.00 68.12 89 ALA A N 1
ATOM 695 C CA . ALA A 1 89 ? -13.544 29.643 24.382 1.00 68.12 89 ALA A CA 1
ATOM 696 C C . ALA A 1 89 ? -14.127 30.387 23.178 1.00 68.12 89 ALA A C 1
ATOM 698 O O . ALA A 1 89 ? -15.169 30.003 22.650 1.00 68.12 89 ALA A O 1
ATOM 699 N N . LEU A 1 90 ? -13.456 31.460 22.755 1.00 67.81 90 LEU A N 1
ATOM 700 C CA . LEU A 1 90 ? -13.797 32.177 21.532 1.00 67.81 90 LEU A CA 1
ATOM 701 C C . LEU A 1 90 ? -13.036 31.533 20.372 1.00 67.81 90 LEU A C 1
ATOM 703 O O . LEU A 1 90 ? -11.822 31.700 20.259 1.00 67.81 90 LEU A O 1
ATOM 707 N N . ILE A 1 91 ? -13.741 30.792 19.524 1.00 61.44 91 ILE A N 1
ATOM 708 C CA . ILE A 1 91 ? -13.157 30.074 18.388 1.00 61.44 91 ILE A CA 1
ATOM 709 C C . ILE A 1 91 ? -13.894 30.535 17.131 1.00 61.44 91 ILE A C 1
ATOM 711 O O . ILE A 1 91 ? -15.116 30.479 17.063 1.00 61.44 91 ILE A O 1
ATOM 715 N N . ASN A 1 92 ? -13.152 31.049 16.144 1.00 56.91 92 ASN A N 1
ATOM 716 C CA . ASN A 1 92 ? -13.694 31.544 14.868 1.00 56.91 92 ASN A CA 1
ATOM 717 C C . ASN A 1 92 ? -14.825 32.591 15.001 1.00 56.91 92 ASN A C 1
ATOM 719 O O . ASN A 1 92 ? -15.714 32.658 14.159 1.00 56.91 92 ASN A O 1
ATOM 723 N N . GLY A 1 93 ? -14.782 33.425 16.046 1.00 64.69 93 GLY A N 1
ATOM 724 C CA . GLY A 1 93 ? -15.781 34.474 16.292 1.00 64.69 93 GLY A CA 1
ATOM 725 C C . GLY A 1 93 ? -17.034 34.009 17.041 1.00 64.69 93 GLY A C 1
ATOM 726 O O . GLY A 1 93 ? -17.928 34.821 17.269 1.00 64.69 93 GLY A O 1
ATOM 727 N N . GLU A 1 94 ? -17.089 32.747 17.471 1.00 69.00 94 GLU A N 1
ATOM 728 C CA . GLU A 1 94 ? -18.204 32.176 18.227 1.00 69.00 94 GLU A CA 1
ATOM 729 C C . GLU A 1 94 ? -17.766 31.713 19.620 1.00 69.00 94 GLU A C 1
ATOM 731 O O . GLU A 1 94 ? -16.626 31.295 19.828 1.00 69.00 94 GLU A O 1
ATOM 736 N N . ILE A 1 95 ? -18.682 31.802 20.589 1.00 78.56 95 ILE A N 1
ATOM 737 C CA . ILE A 1 95 ? -18.445 31.379 21.973 1.00 78.56 95 ILE A CA 1
ATOM 738 C C . ILE A 1 95 ? -18.872 29.915 22.121 1.00 78.56 95 ILE A C 1
ATOM 740 O O . ILE A 1 95 ? -20.051 29.587 21.959 1.00 78.56 95 ILE A O 1
ATOM 744 N N . LEU A 1 96 ? -17.913 29.054 22.458 1.00 79.19 96 LEU A N 1
ATOM 745 C CA . LEU A 1 96 ? -18.116 27.630 22.717 1.00 79.19 96 LEU A CA 1
ATOM 746 C C . LEU A 1 96 ? -17.820 27.295 24.180 1.00 79.19 96 LEU A C 1
ATOM 748 O O . LEU A 1 96 ? -16.909 27.859 24.786 1.00 79.19 96 LEU A O 1
ATOM 752 N N . TYR A 1 97 ? -18.582 26.356 24.739 1.00 79.12 97 TYR A N 1
ATOM 753 C CA . TYR A 1 97 ? -18.464 25.911 26.126 1.00 79.12 97 TYR A CA 1
ATOM 754 C C . TYR A 1 97 ? -17.929 24.477 26.198 1.00 79.12 97 TYR A C 1
ATOM 756 O O . TYR A 1 97 ? -18.363 23.614 25.434 1.00 79.12 97 TYR A O 1
ATOM 764 N N . ARG A 1 98 ? -17.016 24.211 27.143 1.00 71.81 98 ARG A N 1
ATOM 765 C CA . ARG A 1 98 ? -16.447 22.872 27.397 1.00 71.81 98 ARG A CA 1
ATOM 766 C C . ARG A 1 98 ? -16.264 22.576 28.884 1.00 71.81 98 ARG A C 1
ATOM 768 O O . ARG A 1 98 ? -15.980 23.489 29.658 1.00 71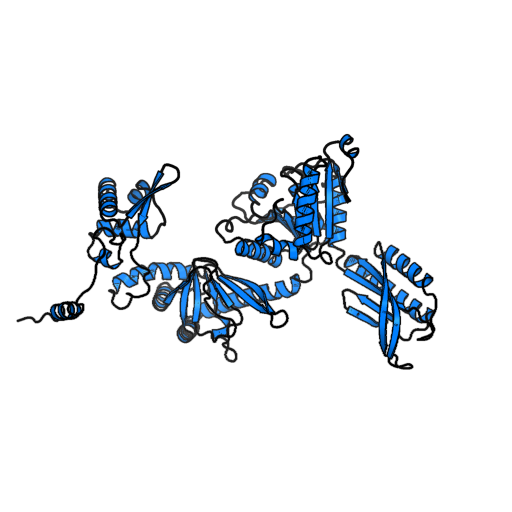.81 98 ARG A O 1
ATOM 775 N N . VAL A 1 99 ? -16.367 21.305 29.276 1.00 73.88 99 VAL A N 1
ATOM 776 C CA . VAL A 1 99 ? -16.159 20.848 30.666 1.00 73.88 99 VAL A CA 1
ATOM 777 C C . VAL A 1 99 ? -14.669 20.644 30.943 1.00 73.88 99 VAL A C 1
ATOM 779 O O . VAL A 1 99 ? -13.941 20.124 30.100 1.00 73.88 99 VAL A O 1
ATOM 782 N N . VAL A 1 100 ? -14.206 21.028 32.133 1.00 65.50 100 VAL A N 1
ATOM 783 C CA . VAL A 1 100 ? -12.816 20.827 32.573 1.00 65.50 100 VAL A CA 1
ATOM 784 C C . VAL A 1 100 ? -12.792 19.912 33.790 1.00 65.50 100 VAL A C 1
ATOM 786 O O . VAL A 1 100 ? -13.429 20.223 34.788 1.00 65.50 100 VAL A O 1
ATOM 789 N N . PHE A 1 101 ? -12.055 18.797 33.728 1.00 62.78 101 PHE A N 1
ATOM 790 C CA . PHE A 1 101 ? -11.954 17.808 34.812 1.00 62.78 101 PHE A CA 1
ATOM 791 C C . PHE A 1 101 ? -10.642 17.916 35.602 1.00 62.78 101 PHE A C 1
ATOM 793 O O . PHE A 1 101 ? -9.591 18.223 35.042 1.00 62.78 101 PHE A O 1
ATOM 800 N N . LYS A 1 102 ? -10.694 17.607 36.906 1.00 54.34 102 LYS A N 1
ATOM 801 C CA . LYS A 1 102 ? -9.578 17.781 37.857 1.00 54.34 102 LYS A CA 1
ATOM 802 C C . LYS A 1 102 ? -8.556 16.622 37.890 1.00 54.34 102 LYS A C 1
ATOM 804 O O . LYS A 1 102 ? -7.425 16.851 38.312 1.00 54.34 102 LYS A O 1
ATOM 809 N N . ALA A 1 103 ? -8.900 15.392 37.469 1.00 46.22 103 ALA A N 1
ATOM 810 C CA . ALA A 1 103 ? -7.971 14.240 37.447 1.00 46.22 103 ALA A CA 1
ATOM 811 C C . ALA A 1 103 ? -8.390 13.092 36.492 1.00 46.22 103 ALA A C 1
ATOM 813 O O . ALA A 1 103 ? -9.580 12.838 36.314 1.00 46.22 103 ALA A O 1
ATOM 814 N N . LYS A 1 104 ? -7.411 12.344 35.939 1.00 42.78 104 LYS A N 1
ATOM 815 C CA . LYS A 1 104 ? -7.619 11.099 35.157 1.00 42.78 104 LYS A CA 1
ATOM 816 C C . LYS A 1 104 ? -8.225 9.995 36.048 1.00 42.78 104 LYS A C 1
ATOM 818 O O . LYS A 1 104 ? -7.637 9.633 37.065 1.00 42.78 104 LYS A O 1
ATOM 823 N N . LEU A 1 105 ? -9.370 9.438 35.637 1.00 44.38 105 LEU A N 1
ATOM 824 C CA . LEU A 1 105 ? -10.287 8.559 36.397 1.00 44.38 105 LEU A CA 1
ATOM 825 C C . LEU A 1 105 ? -9.729 7.213 36.934 1.00 44.38 105 LEU A C 1
ATOM 827 O O . LEU A 1 105 ? -10.470 6.436 37.530 1.00 44.38 105 LEU A O 1
ATOM 831 N N . GLY A 1 106 ? -8.442 6.904 36.772 1.00 40.00 106 GLY A N 1
ATOM 832 C CA . GLY A 1 106 ? -7.920 5.539 36.932 1.00 40.00 106 GLY A CA 1
ATOM 833 C C . GLY A 1 106 ? -7.768 4.984 38.359 1.00 40.00 106 GLY A C 1
ATOM 834 O O . GLY A 1 106 ? -7.419 3.817 38.496 1.00 40.00 106 GLY A O 1
ATOM 835 N N . ARG A 1 107 ? -7.971 5.764 39.435 1.00 33.25 107 ARG A N 1
ATOM 836 C CA . ARG A 1 107 ? -7.649 5.312 40.817 1.00 33.25 107 ARG A CA 1
ATOM 837 C C . ARG A 1 107 ? -8.784 5.348 41.848 1.00 33.25 107 ARG A C 1
ATOM 839 O O . ARG A 1 107 ? -8.573 4.876 42.960 1.00 33.25 107 ARG A O 1
ATOM 846 N N . LEU A 1 108 ? -9.970 5.857 41.511 1.00 35.50 108 LEU A N 1
ATOM 847 C CA . LEU A 1 108 ? -11.088 6.033 42.461 1.00 35.50 108 LEU A CA 1
ATOM 848 C C . LEU A 1 108 ? -12.236 5.017 42.279 1.00 35.50 108 LEU A C 1
ATOM 850 O O . LEU A 1 108 ? -13.262 5.117 42.941 1.00 35.50 108 LEU A O 1
ATOM 854 N N . SER A 1 109 ? -12.068 4.012 41.417 1.00 39.38 109 SER A N 1
ATOM 855 C CA . SER A 1 109 ? -13.135 3.109 40.956 1.00 39.38 109 SER A CA 1
ATOM 856 C C . SER A 1 109 ? -13.566 2.001 41.932 1.00 39.38 109 SER A C 1
ATOM 858 O O . SER A 1 109 ? -14.431 1.199 41.595 1.00 39.38 109 SER A O 1
ATOM 860 N N . ARG A 1 110 ? -13.035 1.931 43.158 1.00 33.91 110 ARG A N 1
ATOM 861 C CA . ARG A 1 110 ? -13.507 0.974 44.179 1.00 33.91 110 ARG A CA 1
ATOM 862 C C . ARG A 1 110 ? -14.416 1.676 45.186 1.00 33.91 110 ARG A C 1
ATOM 864 O O . ARG A 1 110 ? -13.943 2.107 46.231 1.00 33.91 110 ARG A O 1
ATOM 871 N N . GLY A 1 111 ? -15.709 1.780 44.870 1.00 39.09 111 GLY A N 1
ATOM 872 C CA . GLY A 1 111 ? -16.722 2.202 45.850 1.00 39.09 111 GLY A CA 1
ATOM 873 C C . GLY A 1 111 ? -17.931 2.989 45.336 1.00 39.09 111 GLY A C 1
ATOM 874 O O . GLY A 1 111 ? -18.643 3.553 46.160 1.00 39.09 111 GLY A O 1
ATOM 875 N N . LEU A 1 112 ? -18.177 3.069 44.023 1.00 36.75 112 LEU A N 1
ATOM 876 C CA . LEU A 1 112 ? -19.321 3.827 43.496 1.00 36.75 112 LEU A CA 1
ATOM 877 C C . LEU A 1 112 ? -20.627 2.995 43.453 1.00 36.75 112 LEU A C 1
ATOM 879 O O . LEU A 1 112 ? -20.559 1.801 43.144 1.00 36.75 112 LEU A O 1
ATOM 883 N N . PRO A 1 113 ? -21.795 3.613 43.733 1.00 37.72 113 PRO A N 1
ATOM 884 C CA . PRO A 1 113 ? -23.134 3.019 43.601 1.00 37.72 113 PRO A CA 1
ATOM 885 C C . PRO A 1 113 ? -23.454 2.413 42.217 1.00 37.72 113 PRO A C 1
ATOM 887 O O . PRO A 1 113 ? -22.977 2.886 41.186 1.00 37.72 113 PRO A O 1
ATOM 890 N N . GLN A 1 114 ? -24.272 1.351 42.196 1.00 39.94 114 GLN A N 1
ATOM 891 C CA . GLN A 1 114 ? -24.571 0.495 41.027 1.00 39.94 114 GLN A CA 1
ATOM 892 C C . GLN A 1 114 ? -25.250 1.229 39.849 1.00 39.94 114 GLN A C 1
ATOM 894 O O . GLN A 1 114 ? -25.053 0.883 38.687 1.00 39.94 114 GLN A O 1
ATOM 899 N N . ASP A 1 115 ? -26.007 2.280 40.138 1.00 37.47 115 ASP A N 1
ATOM 900 C CA . ASP A 1 115 ? -26.674 3.160 39.177 1.00 37.47 115 ASP A CA 1
ATOM 901 C C . ASP A 1 115 ? -25.691 4.027 38.376 1.00 37.47 115 ASP A C 1
ATOM 903 O O . ASP A 1 115 ? -25.931 4.317 37.202 1.00 37.47 115 ASP A O 1
ATOM 907 N N . ILE A 1 116 ? -24.546 4.384 38.958 1.00 37.12 116 ILE A N 1
ATOM 908 C CA . ILE A 1 116 ? -23.486 5.119 38.258 1.00 37.12 116 ILE A CA 1
ATOM 909 C C . ILE A 1 116 ? -22.773 4.198 37.260 1.00 37.12 116 ILE A C 1
ATOM 911 O O . ILE A 1 116 ? -22.548 4.601 36.118 1.00 37.12 116 ILE A O 1
ATOM 915 N N . TRP A 1 117 ? -22.506 2.944 37.642 1.00 40.47 117 TRP A N 1
ATOM 916 C CA . TRP A 1 117 ? -21.943 1.930 36.740 1.00 40.47 117 TRP A CA 1
ATOM 917 C C . TRP A 1 117 ? -22.834 1.687 35.528 1.00 40.47 117 TRP A C 1
ATOM 919 O O . TRP A 1 117 ? -22.342 1.704 34.404 1.00 40.47 117 TRP A O 1
ATOM 929 N N . SER A 1 118 ? -24.152 1.606 35.740 1.00 37.88 118 SER A N 1
ATOM 930 C CA . SER A 1 118 ? -25.118 1.394 34.658 1.00 37.88 118 SER A CA 1
ATOM 931 C C . SER A 1 118 ? -25.038 2.455 33.552 1.00 37.88 118 SER A C 1
ATOM 933 O O . SER A 1 118 ? -25.296 2.155 32.392 1.00 37.88 118 SER A O 1
ATOM 935 N N . ARG A 1 119 ? -24.630 3.692 33.876 1.00 39.12 119 ARG A N 1
ATOM 936 C CA . ARG A 1 119 ? -24.553 4.809 32.919 1.00 39.12 119 ARG A CA 1
ATOM 937 C C . ARG A 1 119 ? -23.231 4.870 32.152 1.00 39.12 119 ARG A C 1
ATOM 939 O O . ARG A 1 119 ? -23.241 5.343 31.018 1.00 39.12 119 ARG A O 1
ATOM 946 N N . PHE A 1 120 ? -22.130 4.390 32.736 1.00 38.56 120 PHE A N 1
ATOM 947 C CA . PHE A 1 120 ? -20.860 4.189 32.022 1.00 38.56 120 PHE A CA 1
ATOM 948 C C . PHE A 1 120 ? -20.889 2.907 31.171 1.00 38.56 120 PHE A C 1
ATOM 950 O O . PHE A 1 120 ? -20.340 2.893 30.070 1.00 38.56 120 PHE A O 1
ATOM 957 N N . ASP A 1 121 ? -21.603 1.873 31.629 1.00 44.44 121 ASP A N 1
ATOM 958 C CA . ASP A 1 121 ? -21.818 0.625 30.887 1.00 44.44 121 ASP A CA 1
ATOM 959 C C . ASP A 1 121 ? -22.638 0.836 29.607 1.00 44.44 121 ASP A C 1
ATOM 961 O O . ASP A 1 121 ? -22.365 0.174 28.609 1.00 44.44 121 ASP A O 1
ATOM 965 N N . VAL A 1 122 ? -23.581 1.792 29.573 1.00 43.19 122 VAL A N 1
ATOM 966 C CA . VAL A 1 122 ? -24.364 2.097 28.354 1.00 43.19 122 VAL A CA 1
ATOM 967 C C . VAL A 1 122 ? -23.468 2.551 27.194 1.00 43.19 122 VAL A C 1
ATOM 969 O O . VAL A 1 122 ? -23.749 2.206 26.048 1.00 43.19 122 VAL A O 1
ATOM 972 N N . ASP A 1 123 ? -22.379 3.276 27.467 1.00 65.19 123 ASP A N 1
ATOM 973 C CA . ASP A 1 123 ? -21.439 3.736 26.434 1.00 65.19 123 ASP A CA 1
ATOM 974 C C . ASP A 1 123 ? -20.555 2.586 25.911 1.00 65.19 123 ASP A C 1
ATOM 976 O O . ASP A 1 123 ? -20.308 2.466 24.712 1.00 65.19 123 ASP A O 1
ATOM 980 N N . ASN A 1 124 ? -20.142 1.669 26.793 1.00 75.88 124 ASN A N 1
ATOM 981 C CA . ASN A 1 124 ? -19.396 0.473 26.394 1.00 75.88 124 ASN A CA 1
ATOM 982 C C . ASN A 1 124 ? -20.280 -0.527 25.642 1.00 75.88 124 ASN A C 1
ATOM 984 O O . ASN A 1 124 ? -19.877 -1.015 24.592 1.00 75.88 124 ASN A O 1
ATOM 988 N N . ALA A 1 125 ? -21.495 -0.796 26.119 1.00 77.38 125 ALA A N 1
ATOM 989 C CA . ALA A 1 125 ? -22.446 -1.673 25.443 1.00 77.38 125 ALA A CA 1
ATOM 990 C C . ALA A 1 125 ? -22.821 -1.131 24.054 1.00 77.38 125 ALA A C 1
ATOM 992 O O . ALA A 1 125 ? -22.825 -1.881 23.078 1.00 77.38 125 ALA A O 1
ATOM 993 N N . ALA A 1 126 ? -23.064 0.181 23.933 1.00 76.44 126 ALA A N 1
ATOM 994 C CA . ALA A 1 126 ? -23.340 0.819 22.647 1.00 76.44 126 ALA A CA 1
ATOM 995 C C . ALA A 1 126 ? -22.174 0.685 21.655 1.00 76.44 126 ALA A C 1
ATOM 997 O O . ALA A 1 126 ? -22.416 0.465 20.468 1.00 76.44 126 ALA A O 1
ATOM 998 N N . PHE A 1 127 ? -20.932 0.776 22.135 1.00 78.19 127 PHE A N 1
ATOM 999 C CA . PHE A 1 127 ? -19.741 0.518 21.330 1.00 78.19 127 PHE A CA 1
ATOM 1000 C C . PHE A 1 127 ? -19.623 -0.965 20.934 1.00 78.19 127 PHE A C 1
ATOM 1002 O O . PHE A 1 127 ? -19.480 -1.276 19.754 1.00 78.19 127 PHE A O 1
ATOM 1009 N N . LEU A 1 128 ? -19.764 -1.899 21.884 1.00 85.12 128 LEU A N 1
ATOM 1010 C CA . LEU A 1 128 ? -19.646 -3.342 21.627 1.00 85.12 128 LEU A CA 1
ATOM 1011 C C . LEU A 1 128 ? -20.654 -3.842 20.582 1.00 85.12 128 LEU A C 1
ATOM 1013 O O . LEU A 1 128 ? -20.311 -4.712 19.787 1.00 85.12 128 LEU A O 1
ATOM 1017 N N . ARG A 1 129 ? -21.854 -3.247 20.505 1.00 83.94 129 ARG A N 1
ATOM 1018 C CA . ARG A 1 129 ? -22.835 -3.538 19.438 1.00 83.94 129 ARG A CA 1
ATOM 1019 C C . ARG A 1 129 ? -22.304 -3.286 18.027 1.00 83.94 129 ARG A C 1
ATOM 1021 O O . ARG A 1 129 ? -22.730 -3.953 17.087 1.00 83.94 129 ARG A O 1
ATOM 1028 N N . GLN A 1 130 ? -21.423 -2.303 17.861 1.00 78.62 130 GLN A N 1
ATOM 1029 C CA . GLN A 1 130 ? -20.880 -1.918 16.556 1.00 78.62 130 GLN A CA 1
ATOM 1030 C C . GLN A 1 130 ? -19.732 -2.837 16.126 1.00 78.62 130 GLN A C 1
ATOM 1032 O O . GLN A 1 130 ? -19.443 -2.968 14.935 1.00 78.62 130 GLN A O 1
ATOM 1037 N N . VAL A 1 131 ? -19.105 -3.519 17.085 1.00 84.69 131 VAL A N 1
ATOM 1038 C CA . VAL A 1 131 ? -17.947 -4.378 16.855 1.00 84.69 131 VAL A CA 1
ATOM 1039 C C . VAL A 1 131 ? -18.372 -5.717 16.255 1.00 84.69 131 VAL A C 1
ATOM 1041 O O . VAL A 1 131 ? -19.221 -6.434 16.786 1.00 84.69 131 VAL A O 1
ATOM 1044 N N . SER A 1 132 ? -17.724 -6.093 15.149 1.00 83.62 132 SER A N 1
ATOM 1045 C CA . SER A 1 132 ? -18.054 -7.291 14.366 1.00 83.62 132 SER A CA 1
ATOM 1046 C C . SER A 1 132 ? -18.073 -8.590 15.180 1.00 83.62 132 SER A C 1
ATOM 1048 O O . SER A 1 132 ? -18.879 -9.469 14.880 1.00 83.62 132 SER A O 1
ATOM 1050 N N . LEU A 1 133 ? -17.239 -8.702 16.224 1.00 86.06 133 LEU A N 1
ATOM 1051 C CA . LEU A 1 133 ? -17.176 -9.881 17.096 1.00 86.06 133 LEU A CA 1
ATOM 1052 C C . LEU A 1 133 ? -18.515 -10.180 17.795 1.00 86.06 133 LEU A C 1
ATOM 1054 O O . LEU A 1 133 ? -18.881 -11.345 17.926 1.00 86.06 133 LEU A O 1
ATOM 1058 N N . PHE A 1 134 ? -19.253 -9.150 18.219 1.00 87.62 134 PHE A N 1
ATOM 1059 C CA . PHE A 1 134 ? -20.480 -9.305 19.017 1.00 87.62 134 PHE A CA 1
ATOM 1060 C C . PHE A 1 134 ? -21.755 -9.283 18.160 1.00 87.62 134 PHE A C 1
ATOM 1062 O O . PHE A 1 134 ? -22.872 -9.264 18.680 1.00 87.62 134 PHE A O 1
ATOM 1069 N N . ARG A 1 135 ? -21.621 -9.318 16.826 1.00 83.94 135 ARG A N 1
ATOM 1070 C CA . ARG A 1 135 ? -22.772 -9.366 15.916 1.00 83.94 135 ARG A CA 1
ATOM 1071 C C . ARG A 1 135 ? -23.599 -10.632 16.135 1.00 83.94 135 ARG A C 1
ATOM 1073 O O . ARG A 1 135 ? -23.122 -11.746 15.907 1.00 83.94 135 ARG A O 1
ATOM 1080 N N . GLY A 1 136 ? -24.876 -10.435 16.460 1.00 81.44 136 GLY A N 1
ATOM 1081 C CA . GLY A 1 136 ? -25.846 -11.507 16.693 1.00 81.44 136 GLY A CA 1
ATOM 1082 C C . GLY A 1 136 ? -25.998 -11.918 18.159 1.00 81.44 136 GLY A C 1
ATOM 1083 O O . GLY A 1 136 ? -26.623 -12.944 18.410 1.00 81.44 136 GLY A O 1
ATOM 1084 N N . MET A 1 137 ? -25.429 -11.157 19.099 1.00 86.75 137 MET A N 1
ATOM 1085 C CA . MET A 1 137 ? -25.718 -11.270 20.533 1.00 86.75 137 MET A CA 1
ATOM 1086 C C . MET A 1 137 ? -26.928 -10.418 20.934 1.00 86.75 137 MET A C 1
ATOM 1088 O O . MET A 1 137 ? -27.235 -9.427 20.265 1.00 86.75 137 MET A O 1
ATOM 1092 N N . THR A 1 138 ? -27.610 -10.797 22.016 1.00 86.56 138 THR A N 1
ATOM 1093 C CA . THR A 1 138 ? -28.707 -10.004 22.589 1.00 86.56 138 THR A CA 1
ATOM 1094 C C . THR A 1 138 ? -28.183 -8.839 23.425 1.00 86.56 138 THR A C 1
ATOM 1096 O O . THR A 1 138 ? -27.007 -8.769 23.787 1.00 86.56 138 THR A O 1
ATOM 1099 N N . GLU A 1 139 ? -29.070 -7.903 23.752 1.00 82.12 139 GLU A N 1
ATOM 1100 C CA . GLU A 1 139 ? -28.721 -6.738 24.565 1.00 82.12 139 GLU A CA 1
ATOM 1101 C C . GLU A 1 139 ? -28.260 -7.110 25.973 1.00 82.12 139 GLU A C 1
ATOM 1103 O O . GLU A 1 139 ? -27.319 -6.523 26.510 1.00 82.12 139 GLU A O 1
ATOM 1108 N N . GLU A 1 140 ? -28.895 -8.120 26.558 1.00 82.62 140 GLU A N 1
ATOM 1109 C CA . GLU A 1 140 ? -28.548 -8.630 27.877 1.00 82.62 140 GLU A CA 1
ATOM 1110 C C . GLU A 1 140 ? -27.150 -9.262 27.872 1.00 82.62 140 GLU A C 1
ATOM 1112 O O . GLU A 1 140 ? -26.370 -9.036 28.798 1.00 82.62 140 GLU A O 1
ATOM 1117 N N . GLU A 1 141 ? -26.807 -10.002 26.812 1.00 84.81 141 GLU A N 1
ATOM 1118 C CA . GLU A 1 141 ? -25.480 -10.601 26.636 1.00 84.81 141 GLU A CA 1
ATOM 1119 C C . GLU A 1 141 ? -24.402 -9.522 26.489 1.00 84.81 141 GLU A C 1
ATOM 1121 O O . GLU A 1 141 ? -23.394 -9.552 27.197 1.00 84.81 141 GLU A O 1
ATOM 1126 N N . ILE A 1 142 ? -24.632 -8.528 25.623 1.00 86.62 142 ILE A N 1
ATOM 1127 C CA . ILE A 1 142 ? -23.684 -7.429 25.395 1.00 86.62 142 ILE A CA 1
ATOM 1128 C C . ILE A 1 142 ? -23.477 -6.617 26.673 1.00 86.62 142 ILE A C 1
ATOM 1130 O O . ILE A 1 142 ? -22.337 -6.304 27.016 1.00 86.62 142 ILE A O 1
ATOM 1134 N N . SER A 1 143 ? -24.549 -6.306 27.406 1.00 83.38 143 SER A N 1
ATOM 1135 C CA . SER A 1 143 ? -24.439 -5.585 28.675 1.00 83.38 143 SER A CA 1
ATOM 1136 C C . SER A 1 143 ? -23.653 -6.388 29.712 1.00 83.38 143 SER A C 1
ATOM 1138 O O . SER A 1 143 ? -22.815 -5.820 30.406 1.00 83.38 143 SER A O 1
ATOM 1140 N N . ALA A 1 144 ? -23.874 -7.703 29.804 1.00 83.19 144 ALA A N 1
ATOM 1141 C CA . ALA A 1 144 ? -23.143 -8.558 30.736 1.00 83.19 144 ALA A CA 1
ATOM 1142 C C . ALA A 1 144 ? -21.646 -8.651 30.398 1.00 83.19 144 ALA A C 1
ATOM 1144 O O . ALA A 1 144 ? -20.810 -8.726 31.302 1.00 83.19 144 ALA A O 1
ATOM 1145 N N . ILE A 1 145 ? -21.299 -8.640 29.108 1.00 85.75 145 ILE A N 1
ATOM 1146 C CA . ILE A 1 145 ? -19.910 -8.597 28.642 1.00 85.75 145 ILE A CA 1
ATOM 1147 C C . ILE A 1 145 ? -19.290 -7.228 28.942 1.00 85.75 145 ILE A C 1
ATOM 1149 O O . ILE A 1 145 ? -18.184 -7.180 29.479 1.00 85.75 145 ILE A O 1
ATOM 1153 N N . ALA A 1 146 ? -20.003 -6.131 28.663 1.00 84.44 146 ALA A N 1
ATOM 1154 C CA . ALA A 1 146 ? -19.534 -4.763 28.891 1.00 84.44 146 ALA A CA 1
ATOM 1155 C C . ALA A 1 146 ? -19.064 -4.546 30.336 1.00 84.44 146 ALA A C 1
ATOM 1157 O O . ALA A 1 146 ? -17.962 -4.041 30.547 1.00 84.44 146 ALA A O 1
ATOM 1158 N N . THR A 1 147 ? -19.843 -5.019 31.313 1.00 80.75 147 THR A N 1
ATOM 1159 C CA . THR A 1 147 ? -19.528 -4.890 32.745 1.00 80.75 147 THR A CA 1
ATOM 1160 C C . THR A 1 147 ? -18.282 -5.685 33.163 1.00 80.75 147 THR A C 1
ATOM 1162 O O . THR A 1 147 ? -17.647 -5.362 34.167 1.00 80.75 147 THR A O 1
ATOM 1165 N N . LYS A 1 148 ? -17.906 -6.735 32.417 1.00 82.19 148 LYS A N 1
ATOM 1166 C CA . LYS A 1 148 ? -16.708 -7.545 32.700 1.00 82.19 148 LYS A CA 1
ATOM 1167 C C . LYS A 1 148 ? -15.427 -6.960 32.100 1.00 82.19 148 LYS A C 1
ATOM 1169 O O . LYS A 1 148 ? -14.344 -7.355 32.518 1.00 82.19 148 LYS A O 1
ATOM 1174 N N . MET A 1 149 ? -15.521 -6.045 31.133 1.00 84.12 149 MET A N 1
ATOM 1175 C CA . MET A 1 149 ? -14.343 -5.495 30.458 1.00 84.12 149 MET A CA 1
ATOM 1176 C C . MET A 1 149 ? -13.717 -4.329 31.235 1.00 84.12 149 MET A C 1
ATOM 1178 O O . MET A 1 149 ? -14.392 -3.418 31.709 1.00 84.12 149 MET A O 1
ATOM 1182 N N . GLU A 1 150 ? -12.387 -4.311 31.313 1.00 86.38 150 GLU A N 1
ATOM 1183 C CA . GLU A 1 150 ? -11.618 -3.244 31.957 1.00 86.38 150 GLU A CA 1
ATOM 1184 C C . GLU A 1 150 ? -11.271 -2.151 30.932 1.00 86.38 150 GLU A C 1
ATOM 1186 O O . GLU A 1 150 ? -10.576 -2.412 29.952 1.00 86.38 150 GLU A O 1
ATOM 1191 N N . THR A 1 151 ? -11.705 -0.906 31.148 1.00 84.00 151 THR A N 1
ATOM 1192 C CA . THR A 1 151 ? -11.303 0.216 30.278 1.00 84.00 151 THR A CA 1
ATOM 1193 C C . THR A 1 151 ? -9.887 0.686 30.617 1.00 84.00 151 THR A C 1
ATOM 1195 O O . THR A 1 151 ? -9.589 0.980 31.776 1.00 84.00 151 THR A O 1
ATOM 1198 N N . ARG A 1 152 ? -9.018 0.807 29.608 1.00 82.31 152 ARG A N 1
ATOM 1199 C CA . ARG A 1 152 ? -7.646 1.321 29.741 1.00 82.31 152 ARG A CA 1
ATOM 1200 C C . ARG A 1 152 ? -7.357 2.397 28.708 1.00 82.31 152 ARG A C 1
ATOM 1202 O O . ARG A 1 152 ? -7.793 2.286 27.569 1.00 82.31 152 ARG A O 1
ATOM 1209 N N . THR A 1 153 ? -6.574 3.399 29.093 1.00 76.75 153 THR A N 1
ATOM 1210 C CA . THR A 1 153 ? -6.161 4.488 28.201 1.00 76.75 153 THR A CA 1
ATOM 1211 C C . THR A 1 153 ? -4.645 4.560 28.142 1.00 76.75 153 THR A C 1
ATOM 1213 O O . THR A 1 153 ? -3.985 4.539 29.180 1.00 76.75 153 THR A O 1
ATOM 1216 N N . TYR A 1 154 ? -4.125 4.686 26.928 1.00 70.25 154 TYR A N 1
ATOM 1217 C CA . TYR A 1 154 ? -2.713 4.791 26.597 1.00 70.25 154 TYR A CA 1
ATOM 1218 C C . TYR A 1 154 ? -2.458 6.137 25.928 1.00 70.25 154 TYR A C 1
ATOM 1220 O O . TYR A 1 154 ? -3.240 6.598 25.093 1.00 70.25 154 TYR A O 1
ATOM 1228 N N . GLN A 1 155 ? -1.381 6.802 26.318 1.00 72.50 155 GLN A N 1
ATOM 1229 C CA . GLN A 1 155 ? -0.927 8.024 25.668 1.00 72.50 155 GLN A CA 1
ATOM 1230 C C . GLN A 1 155 ? -0.149 7.695 24.394 1.00 72.50 155 GLN A C 1
ATOM 1232 O O . GLN A 1 155 ? 0.355 6.588 24.211 1.00 72.50 155 GLN A O 1
ATOM 1237 N N . ARG A 1 156 ? -0.015 8.687 23.512 1.00 68.75 156 ARG A N 1
ATOM 1238 C CA . ARG A 1 156 ? 0.792 8.549 22.299 1.00 68.75 156 ARG A CA 1
ATOM 1239 C C . ARG A 1 156 ? 2.212 8.075 22.638 1.00 68.75 156 ARG A C 1
ATOM 1241 O O . ARG A 1 156 ? 2.848 8.608 23.543 1.00 68.75 156 ARG A O 1
ATOM 1248 N N . ASN A 1 157 ? 2.704 7.133 21.841 1.00 72.31 157 ASN A N 1
ATOM 1249 C CA . ASN A 1 157 ? 3.974 6.414 21.946 1.00 72.31 157 ASN A CA 1
ATOM 1250 C C . ASN A 1 157 ? 4.074 5.404 23.103 1.00 72.31 157 ASN A C 1
ATOM 1252 O O . ASN A 1 157 ? 5.117 4.768 23.242 1.00 72.31 157 ASN A O 1
ATOM 1256 N N . GLU A 1 158 ? 3.030 5.211 23.916 1.00 70.06 158 GLU A N 1
ATOM 1257 C CA . GLU A 1 158 ? 3.020 4.123 24.898 1.00 70.06 158 GLU A CA 1
ATOM 1258 C C . GLU A 1 158 ? 2.816 2.767 24.212 1.00 70.06 158 GLU A C 1
ATOM 1260 O O . GLU A 1 158 ? 2.054 2.640 23.252 1.00 70.06 158 GLU A O 1
ATOM 1265 N N . VAL A 1 159 ? 3.498 1.738 24.712 1.00 79.69 159 VAL A N 1
ATOM 1266 C CA . VAL A 1 159 ? 3.390 0.372 24.191 1.00 79.69 159 VAL A CA 1
ATOM 1267 C C . VAL A 1 159 ? 2.281 -0.368 24.932 1.00 79.69 159 VAL A C 1
ATOM 1269 O O . VAL A 1 159 ? 2.272 -0.427 26.161 1.00 79.69 159 VAL A O 1
ATOM 1272 N N . LEU A 1 160 ? 1.336 -0.925 24.175 1.00 86.00 160 LEU A N 1
ATOM 1273 C CA . LEU A 1 160 ? 0.224 -1.719 24.689 1.00 86.00 160 LEU A CA 1
ATOM 1274 C C . LEU A 1 160 ? 0.661 -3.159 24.962 1.00 86.00 160 LEU A C 1
ATOM 1276 O O . LEU A 1 160 ? 0.284 -3.716 25.989 1.00 86.00 160 LEU A O 1
ATOM 1280 N N . LEU A 1 161 ? 1.424 -3.748 24.036 1.00 82.75 161 LEU A N 1
ATOM 1281 C CA . LEU A 1 161 ? 1.918 -5.126 24.078 1.00 82.75 161 LEU A CA 1
ATOM 1282 C C . LEU A 1 161 ? 3.327 -5.179 23.477 1.00 82.75 161 LEU A C 1
ATOM 1284 O O . LEU A 1 161 ? 3.556 -4.571 22.429 1.00 82.75 161 LEU A O 1
ATOM 1288 N N . TRP A 1 162 ? 4.244 -5.933 24.080 1.00 80.75 162 TRP A N 1
ATOM 1289 C CA . TRP A 1 162 ? 5.595 -6.119 23.543 1.00 80.75 162 TRP A CA 1
ATOM 1290 C C . TRP A 1 162 ? 5.751 -7.451 22.819 1.00 80.75 162 TRP A C 1
ATOM 1292 O O . TRP A 1 162 ? 5.309 -8.492 23.302 1.00 80.75 162 TRP A O 1
ATOM 1302 N N . GLN A 1 163 ? 6.452 -7.438 21.685 1.00 80.50 163 GLN A N 1
ATOM 1303 C CA . GLN A 1 163 ? 6.875 -8.664 21.013 1.00 80.50 163 GLN A CA 1
ATOM 1304 C C . GLN A 1 163 ? 7.666 -9.571 21.974 1.00 80.50 163 GLN A C 1
ATOM 1306 O O . 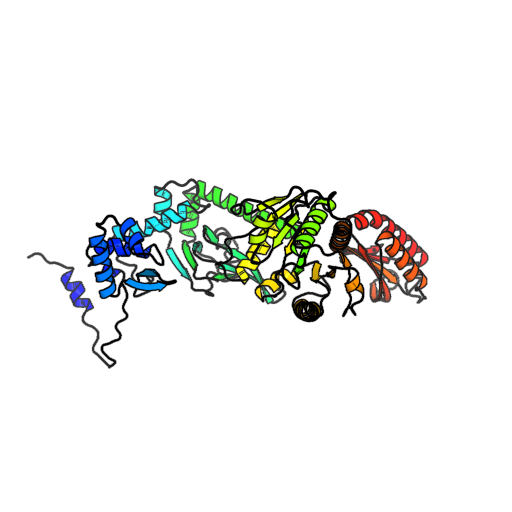GLN A 1 163 ? 8.604 -9.129 22.633 1.00 80.50 163 GLN A O 1
ATOM 1311 N N . GLY A 1 164 ? 7.314 -10.857 22.008 1.00 79.50 164 GLY A N 1
ATOM 1312 C CA . GLY A 1 164 ? 7.968 -11.872 22.837 1.00 79.50 164 GLY A CA 1
ATOM 1313 C C . GLY A 1 164 ? 7.430 -11.980 24.266 1.00 79.50 164 GLY A C 1
ATOM 1314 O O . GLY A 1 164 ? 7.707 -12.981 24.926 1.00 79.50 164 GLY A O 1
ATOM 1315 N N . GLU A 1 165 ? 6.626 -11.024 24.739 1.00 80.50 165 GLU A N 1
ATOM 1316 C CA . GLU A 1 165 ? 5.943 -11.149 26.031 1.00 80.50 165 GLU A CA 1
ATOM 1317 C C . GLU A 1 165 ? 4.794 -12.155 25.962 1.00 80.50 165 GLU A C 1
ATOM 1319 O O . GLU A 1 165 ? 4.207 -12.388 24.906 1.00 80.50 165 GLU A O 1
ATOM 1324 N N . ILE A 1 166 ? 4.451 -12.757 27.101 1.00 78.44 166 ILE A N 1
ATOM 1325 C CA . ILE A 1 166 ? 3.279 -13.627 27.203 1.00 78.44 166 ILE A CA 1
ATOM 1326 C C . ILE A 1 166 ? 2.027 -12.748 27.147 1.00 78.44 166 ILE A C 1
ATOM 1328 O O . ILE A 1 166 ? 1.810 -11.895 28.006 1.00 78.44 166 ILE A O 1
ATOM 1332 N N . GLY A 1 167 ? 1.189 -12.963 26.136 1.00 75.88 167 GLY A N 1
ATOM 1333 C CA . GLY A 1 167 ? -0.073 -12.249 25.998 1.00 75.88 167 GLY A CA 1
ATOM 1334 C C . GLY A 1 167 ? -1.158 -12.887 26.861 1.00 75.88 167 GLY A C 1
ATOM 1335 O O . GLY A 1 167 ? -1.599 -13.996 26.576 1.00 75.88 167 GLY A O 1
ATOM 1336 N N . GLU A 1 168 ? -1.612 -12.179 27.894 1.00 80.56 168 GLU A N 1
ATOM 1337 C CA . GLU A 1 168 ? -2.643 -12.668 28.831 1.00 80.56 168 GLU A CA 1
ATOM 1338 C C . GLU A 1 168 ? -3.992 -11.950 28.703 1.00 80.56 168 GLU A C 1
ATOM 1340 O O . GLU A 1 168 ? -4.955 -12.285 29.401 1.00 80.56 168 GLU A O 1
ATOM 1345 N N . ARG A 1 169 ? -4.071 -10.945 27.824 1.00 86.69 169 ARG A N 1
ATOM 1346 C CA . ARG A 1 169 ? -5.253 -10.101 27.651 1.00 86.69 169 ARG A CA 1
ATOM 1347 C C . ARG A 1 169 ? -5.566 -9.871 26.181 1.00 86.69 169 ARG A C 1
ATOM 1349 O O . ARG A 1 169 ? -4.661 -9.680 25.373 1.00 86.69 169 ARG A O 1
ATOM 1356 N N . LEU A 1 170 ? -6.857 -9.837 25.882 1.00 89.94 170 LEU A N 1
ATOM 1357 C CA . LEU A 1 170 ? -7.413 -9.321 24.644 1.00 89.94 170 LEU A CA 1
ATOM 1358 C C . LEU A 1 170 ? -7.620 -7.828 24.854 1.00 89.94 170 LEU A C 1
ATOM 1360 O O . LEU A 1 170 ? -8.178 -7.434 25.880 1.00 89.94 170 LEU A O 1
ATOM 1364 N N . LEU A 1 171 ? -7.204 -7.007 23.898 1.00 90.81 171 LEU A N 1
ATOM 1365 C CA . LEU A 1 171 ? -7.532 -5.587 23.891 1.00 90.81 171 LEU A CA 1
ATOM 1366 C C . LEU A 1 171 ? -8.394 -5.301 22.663 1.00 90.81 171 LEU A C 1
ATOM 1368 O O . LEU A 1 171 ? -8.042 -5.682 21.549 1.00 90.81 171 LEU A O 1
ATOM 1372 N N . LEU A 1 172 ? -9.520 -4.633 22.875 1.00 91.00 172 LEU A N 1
ATOM 1373 C CA . LEU A 1 172 ? -10.419 -4.141 21.840 1.00 91.00 172 LEU A CA 1
ATOM 1374 C C . LEU A 1 172 ? -10.320 -2.618 21.804 1.00 91.00 172 LEU A C 1
ATOM 1376 O O . LEU A 1 172 ? -10.557 -1.963 22.818 1.00 91.00 172 LEU A O 1
ATOM 1380 N N . ILE A 1 173 ? -9.961 -2.045 20.662 1.00 86.50 173 ILE A N 1
ATOM 1381 C CA . ILE A 1 173 ? -9.739 -0.603 20.541 1.00 86.50 173 ILE A CA 1
ATOM 1382 C C . ILE A 1 173 ? -11.092 0.108 20.522 1.00 86.50 173 ILE A C 1
ATOM 1384 O O . ILE A 1 173 ? -11.855 -0.046 19.576 1.00 86.50 173 ILE A O 1
ATOM 1388 N N . LYS A 1 174 ? -11.380 0.897 21.560 1.00 81.62 174 LYS A N 1
ATOM 1389 C CA . LYS A 1 174 ? -12.577 1.745 21.657 1.00 81.62 174 LYS A CA 1
ATOM 1390 C C . LYS A 1 174 ? -12.380 3.087 20.958 1.00 81.62 174 LYS A C 1
ATOM 1392 O O . LYS A 1 174 ? -13.326 3.638 20.424 1.00 81.62 174 LYS A O 1
ATOM 1397 N N . SER A 1 175 ? -11.165 3.630 20.975 1.00 76.19 175 SER A N 1
ATOM 1398 C CA . SER A 1 175 ? -10.818 4.842 20.231 1.00 76.19 175 SER A CA 1
ATOM 1399 C C . SER A 1 175 ? -9.306 4.970 20.058 1.00 76.19 175 SER A C 1
ATOM 1401 O O . SER A 1 175 ? -8.532 4.430 20.852 1.00 76.19 175 SER A O 1
ATOM 1403 N N . GLY A 1 176 ? -8.885 5.710 19.033 1.00 66.25 176 GLY A N 1
ATOM 1404 C CA . GLY A 1 176 ? -7.477 5.950 18.718 1.00 66.25 176 GLY A CA 1
ATOM 1405 C C . GLY A 1 176 ? -6.883 4.958 17.716 1.00 66.25 176 GLY A C 1
ATOM 1406 O O . GLY A 1 176 ? -7.591 4.164 17.101 1.00 66.25 176 GLY A O 1
ATOM 1407 N N . ILE A 1 177 ? -5.567 5.053 17.520 1.00 72.62 177 ILE A N 1
ATOM 1408 C CA . ILE A 1 177 ? -4.814 4.311 16.504 1.00 72.62 177 ILE A CA 1
ATOM 1409 C C . ILE A 1 177 ? -3.627 3.607 17.162 1.00 72.62 177 ILE A C 1
ATOM 1411 O O . ILE A 1 177 ? -2.820 4.244 17.847 1.00 72.62 177 ILE A O 1
ATOM 1415 N N . VAL A 1 178 ? -3.482 2.310 16.899 1.00 81.00 178 VAL A N 1
ATOM 1416 C CA . VAL A 1 178 ? -2.372 1.476 17.375 1.00 81.00 178 VAL A CA 1
ATOM 1417 C C . VAL A 1 178 ? -1.548 0.990 16.183 1.00 81.00 178 VAL A C 1
ATOM 1419 O O . VAL A 1 178 ? -2.087 0.410 15.251 1.00 81.00 178 VAL A O 1
ATOM 1422 N N . GLY A 1 179 ? -0.237 1.211 16.196 1.00 79.06 179 GLY A N 1
ATOM 1423 C CA . GLY A 1 179 ? 0.690 0.649 15.214 1.00 79.06 179 GLY A CA 1
ATOM 1424 C C . GLY A 1 179 ? 1.203 -0.716 15.656 1.00 79.06 179 GLY A C 1
ATOM 1425 O O . GLY A 1 179 ? 1.612 -0.872 16.804 1.00 79.06 179 GLY A O 1
ATOM 1426 N N . ILE A 1 180 ? 1.217 -1.685 14.744 1.00 81.94 180 ILE A N 1
ATOM 1427 C CA . ILE A 1 180 ? 1.782 -3.019 14.952 1.00 81.94 180 ILE A CA 1
ATOM 1428 C C . ILE A 1 180 ? 3.106 -3.101 14.212 1.00 81.94 180 ILE A C 1
ATOM 1430 O O . ILE A 1 180 ? 3.168 -2.905 13.000 1.00 81.94 180 ILE A O 1
ATOM 1434 N N . SER A 1 181 ? 4.174 -3.417 14.932 1.00 75.88 181 SER A N 1
ATOM 1435 C CA . SER A 1 181 ? 5.515 -3.505 14.366 1.00 75.88 181 SER A CA 1
ATOM 1436 C C . SER A 1 181 ? 6.285 -4.689 14.924 1.00 75.88 181 SER A C 1
ATOM 1438 O O . SER A 1 181 ? 6.021 -5.162 16.027 1.00 75.88 181 SER A O 1
ATOM 1440 N N . ARG A 1 182 ? 7.241 -5.186 14.152 1.00 79.25 182 ARG A N 1
ATOM 1441 C CA . ARG A 1 182 ? 8.077 -6.322 14.514 1.00 79.25 182 ARG A CA 1
ATOM 1442 C C . ARG A 1 182 ? 9.524 -5.990 14.216 1.00 79.25 182 ARG A C 1
ATOM 1444 O O . ARG A 1 182 ? 9.829 -5.404 13.184 1.00 79.25 182 ARG A O 1
ATOM 1451 N N . ILE A 1 183 ? 10.419 -6.393 15.105 1.00 76.19 183 ILE A N 1
ATOM 1452 C CA . ILE A 1 183 ? 11.852 -6.265 14.851 1.00 76.19 183 ILE A CA 1
ATOM 1453 C C . ILE A 1 183 ? 12.292 -7.477 14.030 1.00 76.19 183 ILE A C 1
ATOM 1455 O O . ILE A 1 183 ? 12.107 -8.624 14.451 1.00 76.19 183 ILE A O 1
ATOM 1459 N N . SER A 1 184 ? 12.850 -7.225 12.846 1.00 69.81 184 SER A N 1
ATOM 1460 C CA . SER A 1 184 ? 13.402 -8.271 11.986 1.00 69.81 184 SER A CA 1
ATOM 1461 C C . SER A 1 184 ? 14.633 -8.894 12.652 1.00 69.81 184 SER A C 1
ATOM 1463 O O . SER A 1 184 ? 15.594 -8.179 12.941 1.00 69.81 184 SER A O 1
ATOM 1465 N N . PRO A 1 185 ? 14.677 -10.222 12.859 1.00 63.81 185 PRO A N 1
ATOM 1466 C CA . PRO A 1 185 ? 15.847 -10.870 13.447 1.00 63.81 185 PRO A CA 1
ATOM 1467 C C . PRO A 1 185 ? 17.067 -10.868 12.513 1.00 63.81 185 PRO A C 1
ATOM 1469 O O . PRO A 1 185 ? 18.171 -11.121 12.977 1.00 63.81 185 PRO A O 1
ATOM 1472 N N . LYS A 1 186 ? 16.884 -10.606 11.207 1.00 66.12 186 LYS A N 1
ATOM 1473 C CA . LYS A 1 186 ? 17.977 -10.568 10.220 1.00 66.12 186 LYS A CA 1
ATOM 1474 C C . LYS A 1 186 ? 18.596 -9.181 10.070 1.00 66.12 186 LYS A C 1
ATOM 1476 O O . LYS A 1 186 ? 19.810 -9.078 9.953 1.00 66.12 186 LYS A O 1
ATOM 1481 N N . THR A 1 187 ? 17.766 -8.138 10.025 1.00 66.44 187 THR A N 1
ATOM 1482 C CA . THR A 1 18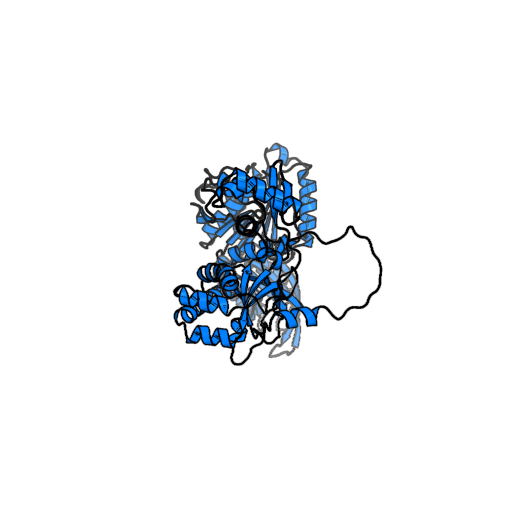7 ? 18.213 -6.760 9.745 1.00 66.44 187 THR A CA 1
ATOM 1483 C C . THR A 1 187 ? 18.256 -5.885 10.994 1.00 66.44 187 THR A C 1
ATOM 1485 O O . THR A 1 187 ? 18.830 -4.806 10.947 1.00 66.44 187 THR A O 1
ATOM 1488 N N . HIS A 1 188 ? 17.674 -6.336 12.114 1.00 69.06 188 HIS A N 1
ATOM 1489 C CA . HIS A 1 188 ? 17.464 -5.550 13.339 1.00 69.06 188 HIS A CA 1
ATOM 1490 C C . HIS A 1 188 ? 16.651 -4.260 13.146 1.00 69.06 188 HIS A C 1
ATOM 1492 O O . HIS A 1 188 ? 16.556 -3.442 14.059 1.00 69.06 188 HIS A O 1
ATOM 1498 N N . GLU A 1 189 ? 16.012 -4.100 11.991 1.00 61.28 189 GLU A N 1
ATOM 1499 C CA . GLU A 1 189 ? 15.145 -2.967 11.693 1.00 61.28 189 GLU A CA 1
ATOM 1500 C C . GLU A 1 189 ? 13.709 -3.240 12.145 1.00 61.28 189 GLU A C 1
ATOM 1502 O O . GLU A 1 189 ? 13.243 -4.386 12.187 1.00 61.28 189 GLU A O 1
ATOM 1507 N N . GLN A 1 190 ? 13.006 -2.163 12.494 1.00 65.50 190 GLN A N 1
ATOM 1508 C CA . GLN A 1 190 ? 11.598 -2.203 12.860 1.00 65.50 190 GLN A CA 1
ATOM 1509 C C . GLN A 1 190 ? 10.741 -2.181 11.592 1.00 65.50 190 GLN A C 1
ATOM 1511 O O . GLN A 1 190 ? 10.638 -1.171 10.903 1.00 65.50 190 GLN A O 1
ATOM 1516 N N . GLU A 1 191 ? 10.088 -3.300 11.316 1.00 65.00 191 GLU A N 1
ATOM 1517 C CA . GLU A 1 191 ? 9.131 -3.450 10.230 1.00 65.00 191 GLU A CA 1
ATOM 1518 C C . GLU A 1 191 ? 7.724 -3.149 10.761 1.00 65.00 191 GLU A C 1
ATOM 1520 O O . GLU A 1 191 ? 7.263 -3.782 11.714 1.00 65.00 191 GLU A O 1
ATOM 1525 N N . THR A 1 192 ? 7.022 -2.183 10.166 1.00 68.19 192 THR A N 1
ATOM 1526 C CA . THR A 1 192 ? 5.609 -1.945 10.496 1.00 68.19 192 THR A CA 1
ATOM 1527 C C . THR A 1 192 ? 4.736 -2.916 9.711 1.00 68.19 192 THR A C 1
ATOM 1529 O O . THR A 1 192 ? 4.803 -2.957 8.487 1.00 68.19 192 THR A O 1
ATOM 1532 N N . LEU A 1 193 ? 3.925 -3.699 10.422 1.00 70.00 193 LEU A N 1
ATOM 1533 C CA . LEU A 1 193 ? 3.111 -4.771 9.850 1.00 70.00 193 LEU A CA 1
ATOM 1534 C C . LEU A 1 193 ? 1.683 -4.322 9.541 1.00 70.00 193 LEU A C 1
ATOM 1536 O O . LEU A 1 193 ? 1.120 -4.730 8.530 1.00 70.00 193 LEU A O 1
ATOM 1540 N N . ALA A 1 194 ? 1.082 -3.537 10.436 1.00 68.19 194 ALA A N 1
ATOM 1541 C CA . ALA A 1 194 ? -0.310 -3.117 10.332 1.00 68.19 194 ALA A CA 1
ATOM 1542 C C . ALA A 1 194 ? -0.600 -1.923 11.248 1.00 68.19 194 ALA A C 1
ATOM 1544 O O . ALA A 1 194 ? 0.176 -1.605 12.152 1.00 68.19 194 ALA A O 1
ATOM 1545 N N . TYR A 1 195 ? -1.761 -1.308 11.053 1.00 76.06 195 TYR A N 1
ATOM 1546 C CA . TYR A 1 195 ? -2.330 -0.309 11.949 1.00 76.06 195 TYR A CA 1
ATOM 1547 C C . TYR A 1 195 ? -3.727 -0.766 12.330 1.00 76.06 195 TYR A C 1
ATOM 1549 O O . TYR A 1 195 ? -4.480 -1.194 11.462 1.00 76.06 195 TYR A O 1
ATOM 1557 N N . LEU A 1 196 ? -4.047 -0.682 13.615 1.00 77.50 196 LEU A N 1
ATOM 1558 C CA . LEU A 1 196 ? -5.339 -1.063 14.159 1.00 77.50 196 LEU A CA 1
ATOM 1559 C C . LEU A 1 196 ? -6.111 0.176 14.621 1.00 77.50 196 LEU A C 1
ATOM 1561 O O . LEU A 1 196 ? -5.527 1.095 15.212 1.00 77.50 196 LEU A O 1
ATOM 1565 N N . ARG A 1 197 ? -7.419 0.185 14.365 1.00 78.00 197 ARG A N 1
ATOM 1566 C CA . ARG A 1 197 ? -8.351 1.280 14.675 1.00 78.00 197 ARG A CA 1
ATOM 1567 C C . ARG A 1 197 ? -9.513 0.829 15.559 1.00 78.00 197 ARG A C 1
ATOM 1569 O O . ARG A 1 197 ? -9.598 -0.325 15.971 1.00 78.00 197 ARG A O 1
ATOM 1576 N N . GLU A 1 198 ? -10.404 1.772 15.851 1.00 79.94 198 GLU A N 1
ATOM 1577 C CA . GLU A 1 198 ? -11.646 1.527 16.580 1.00 79.94 198 GLU A CA 1
ATOM 1578 C C . GLU A 1 198 ? -12.401 0.294 16.050 1.00 79.94 198 GLU A C 1
ATOM 1580 O O . GLU A 1 198 ? -12.573 0.107 14.846 1.00 79.94 198 GLU A O 1
ATOM 1585 N N . GLY A 1 199 ? -12.825 -0.563 16.978 1.00 80.62 199 GLY A N 1
ATOM 1586 C CA . GLY A 1 199 ? -13.515 -1.821 16.712 1.00 80.62 199 GLY A CA 1
ATOM 1587 C C . GLY A 1 199 ? -12.602 -3.011 16.413 1.00 80.62 199 GLY A C 1
ATOM 1588 O O . GLY A 1 199 ? -13.086 -4.144 16.378 1.00 80.62 199 GLY A O 1
ATOM 1589 N N . GLU A 1 200 ? -11.294 -2.803 16.249 1.00 83.19 200 GLU A N 1
ATOM 1590 C CA . GLU A 1 200 ? -10.341 -3.887 16.022 1.00 83.19 200 GLU A CA 1
ATOM 1591 C C . GLU A 1 200 ? -9.731 -4.428 17.316 1.00 83.19 200 GLU A C 1
ATOM 1593 O O . GLU A 1 200 ? -9.605 -3.737 18.331 1.00 83.19 200 GLU A O 1
ATOM 1598 N N . MET A 1 201 ? -9.343 -5.703 17.267 1.00 87.38 201 MET A N 1
ATOM 1599 C CA . MET A 1 201 ? -8.789 -6.437 18.402 1.00 87.38 201 MET A CA 1
ATOM 1600 C C . MET A 1 201 ? -7.322 -6.791 18.189 1.00 87.38 201 MET A C 1
ATOM 1602 O O . MET A 1 201 ? -6.904 -7.060 17.055 1.00 87.38 201 MET A O 1
ATOM 1606 N N . LEU A 1 202 ? -6.595 -6.851 19.305 1.00 87.44 202 LEU A N 1
ATOM 1607 C CA . LEU A 1 202 ? -5.221 -7.320 19.409 1.00 87.44 202 LEU A CA 1
ATOM 1608 C C . LEU A 1 202 ? -5.047 -8.286 20.590 1.00 87.44 202 LEU A C 1
ATOM 1610 O O . LEU A 1 202 ? -5.704 -8.165 21.627 1.00 87.44 202 LEU A O 1
ATOM 1614 N N . GLY A 1 203 ? -4.113 -9.224 20.432 1.00 82.06 203 GLY A N 1
ATOM 1615 C CA . GLY A 1 203 ? -3.782 -10.240 21.435 1.00 82.06 203 GLY A CA 1
ATOM 1616 C C . GLY A 1 203 ? -4.592 -11.532 21.307 1.00 82.06 203 GLY A C 1
ATOM 1617 O O . GLY A 1 203 ? -4.360 -12.472 22.053 1.00 82.06 203 GLY A O 1
ATOM 1618 N N . GLU A 1 204 ? -5.504 -11.641 20.341 1.00 84.00 204 GLU A N 1
ATOM 1619 C CA . GLU A 1 204 ? -6.331 -12.835 20.146 1.00 84.00 204 GLU A CA 1
ATOM 1620 C C . GLU A 1 204 ? -5.491 -14.087 19.857 1.00 84.00 204 GLU A C 1
ATOM 1622 O O . GLU A 1 204 ? -5.786 -15.169 20.367 1.00 84.00 204 GLU A O 1
ATOM 1627 N N . TYR A 1 205 ? -4.400 -13.931 19.100 1.00 79.38 205 TYR A N 1
ATOM 1628 C CA . TYR A 1 205 ? -3.520 -15.036 18.730 1.00 79.38 205 TYR A CA 1
ATOM 1629 C C . TYR A 1 205 ? -2.857 -15.677 19.956 1.00 79.38 205 TYR A C 1
ATOM 1631 O O . TYR A 1 205 ? -2.902 -16.895 20.119 1.00 79.38 205 TYR A O 1
ATOM 1639 N N . SER A 1 206 ? -2.280 -14.866 20.849 1.00 80.12 206 SER A N 1
ATOM 1640 C CA . SER A 1 206 ? -1.593 -15.357 22.051 1.00 80.12 206 SER A CA 1
ATOM 1641 C C . SER A 1 206 ? -2.548 -16.015 23.046 1.00 80.12 206 SER A C 1
ATOM 1643 O O . SER A 1 206 ? -2.143 -16.930 23.764 1.00 80.12 206 SER A O 1
ATOM 1645 N N . LEU A 1 207 ? -3.817 -15.597 23.076 1.00 83.00 207 LEU A N 1
ATOM 1646 C CA . LEU A 1 207 ? -4.828 -16.193 23.949 1.00 83.00 207 LEU A CA 1
ATOM 1647 C C . LEU A 1 207 ? -5.318 -17.558 23.463 1.00 83.00 207 LEU A C 1
ATOM 1649 O O . LEU A 1 207 ? -5.517 -18.461 24.286 1.00 83.00 207 LEU A O 1
ATOM 1653 N N . LEU A 1 208 ? -5.515 -17.698 22.150 1.00 81.19 208 LEU A N 1
ATOM 1654 C CA . LEU A 1 208 ? -5.986 -18.931 21.517 1.00 81.19 208 LEU A CA 1
ATOM 1655 C C . LEU A 1 208 ? -4.869 -19.967 21.348 1.00 81.19 208 LEU A C 1
ATOM 1657 O O . LEU A 1 208 ? -5.146 -21.164 21.335 1.00 81.19 208 LEU A O 1
ATOM 1661 N N . ALA A 1 209 ? -3.611 -19.536 21.236 1.00 75.00 209 ALA A N 1
ATOM 1662 C CA . ALA A 1 209 ? -2.482 -20.439 21.066 1.00 75.00 209 ALA A CA 1
ATOM 1663 C C . ALA A 1 209 ? -2.245 -21.311 22.315 1.00 75.00 209 ALA A C 1
ATOM 1665 O O . ALA A 1 209 ? -1.991 -20.817 23.416 1.00 75.00 209 ALA A O 1
ATOM 1666 N N . GLU A 1 210 ? -2.258 -22.634 22.138 1.00 67.38 210 GLU A N 1
ATOM 1667 C CA . GLU A 1 210 ? -1.969 -23.577 23.227 1.00 67.38 210 GLU A CA 1
ATOM 1668 C C . GLU A 1 210 ? -0.473 -23.653 23.558 1.00 67.38 210 GLU A C 1
ATOM 1670 O O . GLU A 1 210 ? -0.106 -23.710 24.731 1.00 67.38 210 GLU A O 1
ATOM 1675 N N . GLN A 1 211 ? 0.390 -23.626 22.535 1.00 57.72 211 GLN A N 1
ATOM 1676 C CA . GLN A 1 211 ? 1.820 -23.941 22.669 1.00 57.72 211 GLN A CA 1
ATOM 1677 C C . GLN A 1 211 ? 2.737 -22.714 22.662 1.00 57.72 211 GLN A C 1
ATOM 1679 O O . GLN A 1 211 ? 3.848 -22.784 23.180 1.00 57.72 211 GLN A O 1
ATOM 1684 N N . ASN A 1 212 ? 2.296 -21.584 22.100 1.00 64.50 212 ASN A N 1
ATOM 1685 C CA . ASN A 1 212 ? 3.119 -20.381 22.014 1.00 64.50 212 ASN A CA 1
ATOM 1686 C C . ASN A 1 212 ? 2.295 -19.120 22.290 1.00 64.50 212 ASN A C 1
ATOM 1688 O O . ASN A 1 212 ? 1.820 -18.452 21.377 1.00 64.50 212 ASN A O 1
ATOM 1692 N N . ARG A 1 213 ? 2.142 -18.800 23.579 1.00 74.38 213 ARG A N 1
ATOM 1693 C CA . ARG A 1 213 ? 1.381 -17.639 24.077 1.00 74.38 213 ARG A CA 1
ATOM 1694 C C . ARG A 1 213 ? 2.136 -16.316 23.951 1.00 74.38 213 ARG A C 1
ATOM 1696 O O . ARG A 1 213 ? 1.736 -15.319 24.550 1.00 74.38 213 ARG A O 1
ATOM 1703 N N . THR A 1 214 ? 3.256 -16.307 23.233 1.00 79.38 214 THR A N 1
ATOM 1704 C CA . THR A 1 214 ? 4.043 -15.093 23.045 1.00 79.38 214 THR A CA 1
ATOM 1705 C C . THR A 1 214 ? 3.380 -14.175 22.026 1.00 79.38 214 THR A C 1
ATOM 1707 O O . THR A 1 214 ? 2.760 -14.607 21.052 1.00 79.38 214 THR A O 1
ATOM 1710 N N . ILE A 1 215 ? 3.490 -12.880 22.272 1.00 77.00 215 ILE A N 1
ATOM 1711 C CA . ILE A 1 215 ? 3.004 -11.827 21.397 1.00 77.00 215 ILE A CA 1
ATOM 1712 C C . ILE A 1 215 ? 3.934 -11.750 20.183 1.00 77.00 215 ILE A C 1
ATOM 1714 O O . ILE A 1 215 ? 5.144 -11.565 20.317 1.00 77.00 215 ILE A O 1
ATOM 1718 N N . ALA A 1 216 ? 3.373 -11.886 18.983 1.00 74.81 216 ALA A N 1
ATOM 1719 C CA . ALA A 1 216 ? 4.156 -11.954 17.749 1.00 74.81 216 ALA A CA 1
ATOM 1720 C C . ALA A 1 216 ? 4.746 -10.601 17.301 1.00 74.81 216 ALA A C 1
ATOM 1722 O O . ALA A 1 216 ? 5.718 -10.579 16.544 1.00 74.81 216 ALA A O 1
ATOM 1723 N N . ALA A 1 217 ? 4.159 -9.483 17.739 1.00 81.00 217 ALA A N 1
ATOM 1724 C CA . ALA A 1 217 ? 4.520 -8.134 17.309 1.00 81.00 217 ALA A CA 1
ATOM 1725 C C . ALA A 1 217 ? 4.224 -7.095 18.401 1.00 81.00 217 ALA A C 1
ATOM 1727 O O . ALA A 1 217 ? 3.279 -7.242 19.172 1.00 81.00 217 ALA A O 1
ATOM 1728 N N . THR A 1 218 ? 5.014 -6.027 18.443 1.00 81.56 218 THR A N 1
ATOM 1729 C CA . THR A 1 218 ? 4.845 -4.908 19.371 1.00 81.56 218 THR A CA 1
ATOM 1730 C C . THR A 1 218 ? 3.704 -4.006 18.908 1.00 81.56 218 THR A C 1
ATOM 1732 O O . THR A 1 218 ? 3.666 -3.596 17.746 1.00 81.56 218 THR A O 1
ATOM 1735 N N . ALA A 1 219 ? 2.797 -3.670 19.824 1.00 85.69 219 ALA A N 1
ATOM 1736 C CA . ALA A 1 219 ? 1.671 -2.775 19.593 1.00 85.69 219 ALA A CA 1
ATOM 1737 C C . ALA A 1 219 ? 1.896 -1.436 20.308 1.00 85.69 219 ALA A C 1
ATOM 1739 O O . ALA A 1 219 ? 1.967 -1.406 21.534 1.00 85.69 219 ALA A O 1
ATOM 1740 N N . THR A 1 220 ? 1.962 -0.330 19.569 1.00 80.25 220 THR A N 1
ATOM 1741 C CA . THR A 1 220 ? 2.282 1.008 20.100 1.00 80.25 220 THR A CA 1
ATOM 1742 C C . THR A 1 220 ? 1.167 2.001 19.794 1.00 80.25 220 THR A C 1
ATOM 1744 O O . THR A 1 220 ? 0.708 2.092 18.659 1.00 80.25 220 THR A O 1
ATOM 1747 N N . ALA A 1 221 ? 0.740 2.787 20.779 1.00 76.94 221 ALA A N 1
ATOM 1748 C CA . ALA A 1 221 ? -0.236 3.854 20.599 1.00 76.94 221 ALA A CA 1
ATOM 1749 C C . ALA A 1 221 ? 0.345 4.981 19.729 1.00 76.94 221 ALA A C 1
ATOM 1751 O O . ALA A 1 221 ? 1.394 5.541 20.038 1.00 76.94 221 ALA A O 1
ATOM 1752 N N . LEU A 1 222 ? -0.336 5.354 18.648 1.00 71.06 222 LEU A N 1
ATOM 1753 C CA . LEU A 1 222 ? 0.086 6.440 17.747 1.00 71.06 222 LEU A CA 1
ATOM 1754 C C . LEU A 1 222 ? -0.720 7.727 17.952 1.00 71.06 222 LEU A C 1
ATOM 1756 O O . LEU A 1 222 ? -0.297 8.810 17.541 1.00 71.06 222 LEU A O 1
ATOM 1760 N N . SER A 1 223 ? -1.850 7.606 18.641 1.00 66.69 223 SER A N 1
ATOM 1761 C CA . SER A 1 223 ? -2.644 8.685 19.223 1.00 66.69 223 SER A CA 1
ATOM 1762 C C . SER A 1 223 ? -2.856 8.408 20.715 1.00 66.69 223 SER A C 1
ATOM 1764 O O . SER A 1 223 ? -2.318 7.442 21.251 1.00 66.69 223 SER A O 1
ATOM 1766 N N . GLU A 1 224 ? -3.656 9.223 21.401 1.00 70.44 224 GLU A N 1
ATOM 1767 C CA . GLU A 1 224 ? -4.317 8.730 22.611 1.00 70.44 224 GLU A CA 1
ATOM 1768 C C . GLU A 1 224 ? -5.239 7.568 22.214 1.00 70.44 224 GLU A C 1
ATOM 1770 O O . GLU A 1 224 ? -5.979 7.680 21.232 1.00 70.44 224 GLU A O 1
ATOM 1775 N N . VAL A 1 225 ? -5.124 6.438 22.910 1.00 75.81 225 VAL A N 1
ATOM 1776 C CA . VAL A 1 225 ? -5.848 5.199 22.607 1.00 75.81 225 VAL A CA 1
ATOM 1777 C C . VAL A 1 225 ? -6.614 4.764 23.841 1.00 75.81 225 VAL A C 1
ATOM 1779 O O . VAL A 1 225 ? -6.027 4.621 24.910 1.00 75.81 225 VAL A O 1
ATOM 1782 N N . THR A 1 226 ? -7.907 4.496 23.697 1.00 80.88 226 THR A N 1
ATOM 1783 C CA . THR A 1 226 ? -8.702 3.831 24.734 1.00 80.88 226 THR A CA 1
ATOM 1784 C C . THR A 1 226 ? -9.063 2.431 24.266 1.00 80.88 226 THR A C 1
ATOM 1786 O O . THR A 1 226 ? -9.511 2.247 23.137 1.00 80.88 226 THR A O 1
ATOM 1789 N N . VAL A 1 227 ? -8.879 1.437 25.130 1.00 88.88 227 VAL A N 1
ATOM 1790 C CA . VAL A 1 227 ? -9.198 0.034 24.856 1.00 88.88 227 VAL A CA 1
ATOM 1791 C C . VAL A 1 227 ? -10.100 -0.546 25.939 1.00 88.88 227 VAL A C 1
ATOM 1793 O O . VAL A 1 227 ? -10.042 -0.138 27.100 1.00 88.88 227 VAL A O 1
ATOM 1796 N N . LEU A 1 228 ? -10.895 -1.540 25.560 1.00 90.38 228 LEU A N 1
ATOM 1797 C CA . LEU A 1 228 ? -11.558 -2.463 26.471 1.00 90.38 228 LEU A CA 1
ATOM 1798 C C . LEU A 1 228 ? -10.716 -3.738 26.557 1.00 90.38 228 LEU A C 1
ATOM 1800 O O . LEU A 1 228 ? -10.450 -4.383 25.545 1.00 90.38 228 LEU A O 1
ATOM 1804 N N . ALA A 1 229 ? -10.268 -4.080 27.759 1.00 91.00 229 ALA A N 1
ATOM 1805 C CA . ALA A 1 229 ? -9.418 -5.229 28.022 1.00 91.00 229 ALA A CA 1
ATOM 1806 C C . ALA A 1 229 ? -10.216 -6.366 28.666 1.00 91.00 229 ALA A C 1
ATOM 1808 O O . ALA A 1 229 ? -11.020 -6.139 29.568 1.00 91.00 229 ALA A O 1
ATOM 1809 N N . MET A 1 230 ? -9.943 -7.591 28.231 1.00 90.81 230 MET A N 1
ATOM 1810 C CA . MET A 1 230 ? -10.508 -8.822 28.780 1.00 90.81 230 MET A CA 1
ATOM 1811 C C . MET A 1 230 ? -9.378 -9.823 29.004 1.00 90.81 230 MET A C 1
ATOM 1813 O O . MET A 1 230 ? -8.466 -9.918 28.180 1.00 90.81 230 MET A O 1
ATOM 1817 N N . ASN A 1 231 ? -9.380 -10.545 30.122 1.00 90.12 231 ASN A N 1
ATOM 1818 C CA . ASN A 1 231 ? -8.351 -11.551 30.371 1.00 90.12 231 ASN A CA 1
ATOM 1819 C C . ASN A 1 231 ? -8.617 -12.844 29.581 1.00 90.12 231 ASN A C 1
ATOM 1821 O O . ASN A 1 231 ? -9.696 -13.053 29.026 1.00 90.12 231 ASN A O 1
ATOM 1825 N N . ARG A 1 232 ? -7.618 -13.732 29.526 1.00 87.12 232 ARG A N 1
ATOM 1826 C CA . ARG A 1 232 ? -7.735 -15.003 28.799 1.00 87.12 232 ARG A CA 1
ATOM 1827 C C . ARG A 1 232 ? -8.951 -15.829 29.212 1.00 87.12 232 ARG A C 1
ATOM 1829 O O . ARG A 1 232 ? -9.629 -16.353 28.339 1.00 87.12 232 ARG A O 1
ATOM 1836 N N . GLN A 1 233 ? -9.180 -15.995 30.513 1.00 87.44 233 GLN A N 1
ATOM 1837 C CA . GLN A 1 233 ? -10.245 -16.870 30.998 1.00 87.44 233 GLN A CA 1
ATOM 1838 C C . GLN A 1 233 ? -11.612 -16.314 30.604 1.00 87.44 233 GLN A C 1
ATOM 1840 O O . GLN A 1 233 ? -12.406 -17.032 30.014 1.00 87.44 233 GLN A O 1
ATOM 1845 N N . GLU A 1 234 ? -11.828 -15.017 30.819 1.00 89.56 234 GLU A N 1
ATOM 1846 C CA . GLU A 1 234 ? -13.046 -14.316 30.406 1.00 89.56 234 GLU A CA 1
ATOM 1847 C C . GLU A 1 234 ? -13.297 -14.439 28.899 1.00 89.56 234 GLU A C 1
ATOM 1849 O O . GLU A 1 234 ? -14.438 -14.617 28.479 1.00 89.56 234 GLU A O 1
ATOM 1854 N N . PHE A 1 235 ? -12.238 -14.376 28.085 1.00 89.44 235 PHE A N 1
ATOM 1855 C CA . PHE A 1 235 ? -12.352 -14.521 26.638 1.00 89.44 235 PHE A CA 1
ATOM 1856 C C . PHE A 1 235 ? -12.719 -15.946 26.217 1.00 89.44 235 PHE A C 1
ATOM 1858 O O . PHE A 1 235 ? -13.590 -16.124 25.370 1.00 89.44 235 PHE A O 1
ATOM 1865 N N . ILE A 1 236 ? -12.095 -16.965 26.816 1.00 88.19 236 ILE A N 1
ATOM 1866 C CA . ILE A 1 236 ? -12.453 -18.364 26.550 1.00 88.19 236 ILE A CA 1
ATOM 1867 C C . ILE A 1 236 ? -13.893 -18.638 26.994 1.00 88.19 236 ILE A C 1
ATOM 1869 O O . ILE A 1 236 ? -14.676 -19.153 26.200 1.00 88.19 236 ILE A O 1
ATOM 1873 N N . ASP A 1 237 ? -14.277 -18.195 28.193 1.00 89.12 237 ASP A N 1
ATOM 1874 C CA . ASP A 1 237 ? -15.642 -18.337 28.705 1.00 89.12 237 ASP A CA 1
ATOM 1875 C C . ASP A 1 237 ? -16.659 -17.654 27.774 1.00 89.12 237 ASP A C 1
ATOM 1877 O O . ASP A 1 237 ? -17.754 -18.172 27.551 1.00 89.12 237 ASP A O 1
ATOM 1881 N N . LEU A 1 238 ? -16.317 -16.496 27.201 1.00 89.19 238 LEU A N 1
ATOM 1882 C CA . LEU A 1 238 ? -17.164 -15.802 26.232 1.00 89.19 238 LEU A CA 1
ATOM 1883 C C . LEU A 1 238 ? -17.380 -16.636 24.964 1.00 89.19 238 LEU A C 1
ATOM 1885 O O . LEU A 1 238 ? -18.506 -16.727 24.475 1.00 89.19 238 LEU A O 1
ATOM 1889 N N . LEU A 1 239 ? -16.325 -17.256 24.435 1.00 89.88 239 LEU A N 1
ATOM 1890 C CA . LEU A 1 239 ? -16.415 -18.084 23.231 1.00 89.88 239 LEU A CA 1
ATOM 1891 C C . LEU A 1 239 ? -17.178 -19.392 23.478 1.00 89.88 239 LEU A C 1
ATOM 1893 O O . LEU A 1 239 ? -17.916 -19.836 22.599 1.00 89.88 239 LEU A O 1
ATOM 1897 N N . GLU A 1 240 ? -17.025 -19.992 24.660 1.00 89.44 240 GLU A N 1
ATOM 1898 C CA . GLU A 1 240 ? -17.727 -21.221 25.046 1.00 89.44 240 GLU A CA 1
ATOM 1899 C C . GLU A 1 240 ? -19.226 -20.985 25.268 1.00 89.44 240 GLU A C 1
ATOM 1901 O O . GLU A 1 240 ? -20.051 -21.795 24.840 1.00 89.44 240 GLU A O 1
ATOM 1906 N N . ASN A 1 241 ? -19.590 -19.861 25.891 1.00 88.19 241 ASN A N 1
ATOM 1907 C CA . ASN A 1 241 ? -20.981 -19.556 26.223 1.00 88.19 241 ASN A CA 1
ATOM 1908 C C . ASN A 1 241 ? -21.754 -18.896 25.070 1.00 88.19 241 ASN A C 1
ATOM 1910 O O . ASN A 1 241 ? -22.974 -19.042 24.998 1.00 88.19 241 ASN A O 1
ATOM 1914 N N . HIS A 1 242 ? -21.074 -18.215 24.139 1.00 88.38 242 HIS A N 1
ATOM 1915 C CA . HIS A 1 242 ? -21.721 -17.497 23.038 1.00 88.38 242 HIS A CA 1
ATOM 1916 C C . HIS A 1 242 ? -21.212 -17.963 21.668 1.00 88.38 242 HIS A C 1
ATOM 1918 O O . HIS A 1 242 ? -20.265 -17.424 21.090 1.00 88.38 242 HIS A O 1
ATOM 1924 N N . ARG A 1 243 ? -21.918 -18.939 21.079 1.00 86.88 243 ARG A N 1
ATOM 1925 C CA . ARG A 1 243 ? -21.575 -19.530 19.770 1.00 86.88 243 ARG A CA 1
ATOM 1926 C C . ARG A 1 243 ? -21.467 -18.502 18.636 1.00 86.88 243 ARG A C 1
ATOM 1928 O O . ARG A 1 243 ? -20.665 -18.688 17.720 1.00 86.88 243 ARG A O 1
ATOM 1935 N N . SER A 1 244 ? -22.267 -17.435 18.673 1.00 86.62 244 SER A N 1
ATOM 1936 C CA . SER A 1 244 ? -22.208 -16.339 17.696 1.00 86.62 244 SER A CA 1
ATOM 1937 C C . SER A 1 244 ? -20.825 -15.679 17.678 1.00 86.62 244 SER A C 1
ATOM 1939 O O . SER A 1 244 ? -20.265 -15.500 16.597 1.00 86.62 244 SER A O 1
ATOM 1941 N N . ALA A 1 245 ? -20.230 -15.433 18.849 1.00 87.94 245 ALA A N 1
ATOM 1942 C CA . ALA A 1 245 ? -18.903 -14.834 18.996 1.00 87.94 245 ALA A CA 1
ATOM 1943 C C . ALA A 1 245 ? -17.818 -15.678 18.325 1.00 87.94 245 ALA A C 1
ATOM 1945 O O . ALA A 1 245 ? -17.023 -15.168 17.538 1.00 87.94 245 ALA A O 1
ATOM 1946 N N . ALA A 1 246 ? -17.820 -16.988 18.587 1.00 88.19 246 ALA A N 1
ATOM 1947 C CA . ALA A 1 246 ? -16.845 -17.910 18.016 1.00 88.19 246 ALA A CA 1
ATOM 1948 C C . ALA A 1 246 ? -16.926 -17.949 16.480 1.00 88.19 246 ALA A C 1
ATOM 1950 O O . ALA A 1 246 ? -15.901 -17.947 15.794 1.00 88.19 246 ALA A O 1
ATOM 1951 N N . ILE A 1 247 ? -18.141 -17.910 15.921 1.00 88.44 247 ILE A N 1
ATOM 1952 C CA . ILE A 1 247 ? -18.343 -17.867 14.468 1.00 88.44 247 ILE A CA 1
ATOM 1953 C C . ILE A 1 247 ? -17.843 -16.537 13.886 1.00 88.44 247 ILE A C 1
ATOM 1955 O O . ILE A 1 247 ? -17.174 -16.549 12.853 1.00 88.44 247 ILE A O 1
ATOM 1959 N N . GLN A 1 248 ? -18.139 -15.399 14.523 1.00 88.31 248 GLN A N 1
ATOM 1960 C CA . GLN A 1 248 ? -17.667 -14.091 14.048 1.00 88.31 248 GLN A CA 1
ATOM 1961 C C . GLN A 1 248 ? -16.146 -13.972 14.129 1.00 88.31 248 GLN A C 1
ATOM 1963 O O . GLN A 1 248 ? -15.520 -13.545 13.163 1.00 88.31 248 GLN A O 1
ATOM 1968 N N . LEU A 1 249 ? -15.540 -14.425 15.229 1.00 89.12 249 LEU A N 1
ATOM 1969 C CA . LEU A 1 249 ? -14.089 -14.500 15.366 1.00 89.12 249 LEU A CA 1
ATOM 1970 C C . LEU A 1 249 ? -13.466 -15.328 14.240 1.00 89.12 249 LEU A C 1
ATOM 1972 O O . LEU A 1 249 ? -12.512 -14.884 13.609 1.00 89.12 249 LEU A O 1
ATOM 1976 N N . SER A 1 250 ? -14.043 -16.494 13.939 1.00 87.38 250 SER A N 1
ATOM 1977 C CA . SER A 1 250 ? -13.568 -17.345 12.842 1.00 87.38 250 SER A CA 1
ATOM 1978 C C . SER A 1 250 ? -13.589 -16.609 11.501 1.00 87.38 250 SER A C 1
ATOM 1980 O O . SER A 1 250 ? -12.625 -16.686 10.745 1.00 87.38 250 SER A O 1
ATOM 1982 N N . LYS A 1 251 ? -14.656 -15.850 11.215 1.00 84.50 251 LYS A N 1
ATOM 1983 C CA . LYS A 1 251 ? -14.755 -15.045 9.987 1.00 84.50 251 LYS A CA 1
ATOM 1984 C C . LYS A 1 251 ? -13.685 -13.956 9.929 1.00 84.50 251 LYS A C 1
ATOM 1986 O O . LYS A 1 251 ? -13.022 -13.833 8.905 1.00 84.50 251 LYS A O 1
ATOM 1991 N N . ILE A 1 252 ? -13.484 -13.227 11.029 1.00 83.56 252 ILE A N 1
ATOM 1992 C CA . ILE A 1 252 ? -12.460 -12.177 11.139 1.00 83.56 252 ILE A CA 1
ATOM 1993 C C . ILE A 1 252 ? -11.063 -12.763 10.890 1.00 83.56 252 ILE A C 1
ATOM 1995 O O . ILE A 1 252 ? -10.267 -12.185 10.154 1.00 83.56 252 ILE A O 1
ATOM 1999 N N . LEU A 1 253 ? -10.757 -13.929 11.468 1.00 84.00 253 LEU A N 1
ATOM 2000 C CA . LEU A 1 253 ? -9.466 -14.594 11.276 1.00 84.00 253 LEU A CA 1
ATOM 2001 C C . LEU A 1 253 ? -9.270 -15.093 9.840 1.00 84.00 253 LEU A C 1
ATOM 2003 O O . LEU A 1 253 ? -8.173 -14.956 9.303 1.00 84.00 253 LEU A O 1
ATOM 2007 N N . VAL A 1 254 ? -10.314 -15.636 9.204 1.00 82.62 254 VAL A N 1
ATOM 2008 C CA . VAL A 1 254 ? -10.264 -16.042 7.790 1.00 82.62 254 VAL A CA 1
ATOM 2009 C C . VAL A 1 254 ? -10.004 -14.837 6.892 1.00 82.62 254 VAL A C 1
ATOM 2011 O O . VAL A 1 254 ? -9.137 -14.909 6.030 1.00 82.62 254 VAL A O 1
ATOM 2014 N N . GLU A 1 255 ? -10.693 -13.720 7.114 1.00 76.88 255 GLU A N 1
ATOM 2015 C CA . GLU A 1 255 ? -10.481 -12.483 6.356 1.00 76.88 255 GLU A CA 1
ATOM 2016 C C . GLU A 1 255 ? -9.051 -11.952 6.533 1.00 76.88 255 GLU A C 1
ATOM 2018 O O . GLU A 1 255 ? -8.368 -11.667 5.551 1.00 76.88 255 GLU A O 1
ATOM 2023 N N . ARG A 1 256 ? -8.539 -11.923 7.772 1.00 76.00 256 ARG A N 1
ATOM 2024 C CA . ARG A 1 256 ? -7.142 -11.552 8.057 1.00 76.00 256 ARG A CA 1
ATOM 2025 C C . ARG A 1 256 ? -6.144 -12.476 7.355 1.00 76.00 256 ARG A C 1
ATOM 2027 O O . ARG A 1 256 ? -5.155 -11.993 6.809 1.00 76.00 256 ARG A O 1
ATOM 2034 N N . LEU A 1 257 ? -6.394 -13.786 7.345 1.00 76.06 257 LEU A N 1
ATOM 2035 C CA . LEU A 1 257 ? -5.529 -14.766 6.687 1.00 76.06 257 LEU A CA 1
ATOM 2036 C C . LEU A 1 257 ? -5.559 -14.626 5.163 1.00 76.06 257 LEU A C 1
ATOM 2038 O O . LEU A 1 257 ? -4.504 -14.659 4.532 1.00 76.06 257 LEU A O 1
ATOM 2042 N N . LEU A 1 258 ? -6.739 -14.423 4.575 1.00 69.75 258 LEU A N 1
ATOM 2043 C CA . LEU A 1 258 ? -6.879 -14.161 3.145 1.00 69.75 258 LEU A CA 1
ATOM 2044 C C . LEU A 1 258 ? -6.133 -12.881 2.764 1.00 69.75 258 LEU A C 1
ATOM 2046 O O . LEU A 1 258 ? -5.292 -12.930 1.871 1.00 69.75 258 LEU A O 1
ATOM 2050 N N . ASN A 1 259 ? -6.315 -11.789 3.508 1.00 64.44 259 ASN A N 1
ATOM 2051 C CA . ASN A 1 259 ? -5.606 -10.530 3.269 1.00 64.44 259 ASN A CA 1
ATOM 2052 C C . ASN A 1 259 ? -4.083 -10.685 3.420 1.00 64.44 259 ASN A C 1
ATOM 2054 O O . ASN A 1 259 ? -3.326 -10.145 2.617 1.00 64.44 259 ASN A O 1
ATOM 2058 N N . ALA A 1 260 ? -3.611 -11.458 4.402 1.00 63.53 260 ALA A N 1
ATOM 2059 C CA . ALA A 1 260 ? -2.189 -11.767 4.554 1.00 63.53 260 ALA A CA 1
ATOM 2060 C C . ALA A 1 260 ? -1.643 -12.621 3.394 1.00 63.53 260 ALA A C 1
ATOM 2062 O O . ALA A 1 260 ? -0.538 -12.374 2.914 1.00 63.53 260 ALA A O 1
ATOM 2063 N N . SER A 1 261 ? -2.414 -13.600 2.914 1.00 56.88 261 SER A N 1
ATOM 2064 C CA . SER A 1 261 ? -2.029 -14.442 1.775 1.00 56.88 261 SER A CA 1
ATOM 2065 C C . SER A 1 261 ? -2.009 -13.664 0.459 1.00 56.88 261 SER A C 1
ATOM 2067 O O . SER A 1 261 ? -1.073 -13.822 -0.322 1.00 56.88 261 SER A O 1
ATOM 2069 N N . VAL A 1 262 ? -2.976 -12.759 0.258 1.00 55.84 262 VAL A N 1
ATOM 2070 C CA . VAL A 1 262 ? -2.999 -11.829 -0.872 1.00 55.84 262 VAL A CA 1
ATOM 2071 C C . VAL A 1 262 ? -1.770 -10.940 -0.817 1.00 55.84 262 VAL A C 1
ATOM 2073 O O . VAL A 1 262 ? -1.091 -10.864 -1.822 1.00 55.84 262 VAL A O 1
ATOM 2076 N N . ARG A 1 263 ? -1.390 -10.375 0.338 1.00 50.44 263 ARG A N 1
ATOM 2077 C CA . ARG A 1 263 ? -0.150 -9.579 0.469 1.00 50.44 263 ARG A CA 1
ATOM 2078 C C . ARG A 1 263 ? 1.108 -10.354 0.099 1.00 50.44 263 ARG A C 1
ATOM 2080 O O . ARG A 1 263 ? 1.991 -9.804 -0.546 1.00 50.44 263 ARG A O 1
ATOM 2087 N N . LEU A 1 264 ? 1.205 -11.621 0.502 1.00 49.19 264 LEU A N 1
ATOM 2088 C CA . LEU A 1 264 ? 2.353 -12.466 0.159 1.00 49.19 264 LEU A CA 1
ATOM 2089 C C . LEU A 1 264 ? 2.398 -12.793 -1.342 1.00 49.19 264 LEU A C 1
ATOM 2091 O O . LEU A 1 264 ? 3.487 -12.890 -1.899 1.00 49.19 264 LEU A O 1
ATOM 2095 N N . ALA A 1 265 ? 1.239 -12.931 -1.989 1.00 43.69 265 ALA A N 1
ATOM 2096 C CA . ALA A 1 265 ? 1.132 -13.181 -3.424 1.00 43.69 265 ALA A CA 1
ATOM 2097 C C . ALA A 1 265 ? 1.244 -11.899 -4.279 1.00 43.69 265 ALA A C 1
ATOM 2099 O O . ALA A 1 265 ? 1.815 -11.938 -5.364 1.00 43.69 265 ALA A O 1
ATOM 2100 N N . SER A 1 266 ? 0.728 -10.761 -3.803 1.00 45.47 266 SER A N 1
ATOM 2101 C CA . SER A 1 266 ? 0.657 -9.483 -4.523 1.00 45.47 266 SER A CA 1
ATOM 2102 C C . SER A 1 266 ? 1.912 -8.633 -4.350 1.00 45.47 266 SER A C 1
ATOM 2104 O O . SER A 1 266 ? 2.246 -7.862 -5.248 1.00 45.47 266 SER A O 1
ATOM 2106 N N . SER A 1 267 ? 2.666 -8.807 -3.257 1.00 48.12 267 SER A N 1
ATOM 2107 C CA . SER A 1 267 ? 3.924 -8.083 -3.024 1.00 48.12 267 SER A CA 1
ATOM 2108 C C . SER A 1 267 ? 5.027 -8.407 -4.042 1.00 48.12 267 SER A C 1
ATOM 2110 O O . SER A 1 267 ? 6.046 -7.722 -4.027 1.00 48.12 267 SER A O 1
ATOM 2112 N N . GLN A 1 268 ? 4.869 -9.422 -4.900 1.00 52.75 268 GLN A N 1
ATOM 2113 C CA . GLN A 1 268 ? 5.830 -9.714 -5.974 1.00 52.75 268 GLN A CA 1
ATOM 2114 C C . GLN A 1 268 ? 5.408 -9.175 -7.351 1.00 52.75 268 GLN A C 1
ATOM 2116 O O . GLN A 1 268 ? 6.256 -9.086 -8.230 1.00 52.75 268 GLN A O 1
ATOM 2121 N N . ASP A 1 269 ? 4.146 -8.766 -7.523 1.00 65.69 269 ASP A N 1
ATOM 2122 C CA . ASP A 1 269 ? 3.545 -8.530 -8.847 1.00 65.69 269 ASP A CA 1
ATOM 2123 C C . ASP A 1 269 ? 2.768 -7.204 -8.968 1.00 65.69 269 ASP A C 1
ATOM 2125 O O . ASP A 1 269 ? 2.257 -6.885 -10.046 1.00 65.69 269 ASP A O 1
ATOM 2129 N N . THR A 1 270 ? 2.627 -6.451 -7.872 1.00 78.44 270 THR A N 1
ATOM 2130 C CA . THR A 1 270 ? 1.922 -5.160 -7.874 1.00 78.44 270 THR A CA 1
ATOM 2131 C C . THR A 1 270 ? 2.824 -4.077 -8.445 1.00 78.44 270 THR A C 1
ATOM 2133 O O . THR A 1 270 ? 3.928 -3.889 -7.948 1.00 78.44 270 THR A O 1
ATOM 2136 N N . LYS A 1 271 ? 2.337 -3.348 -9.452 1.00 85.56 271 LYS A N 1
ATOM 2137 C CA . LYS A 1 271 ? 3.063 -2.251 -10.101 1.00 85.56 271 LYS A CA 1
ATOM 2138 C C . LYS A 1 271 ? 2.648 -0.915 -9.512 1.00 85.56 271 LYS A C 1
ATOM 2140 O O . LYS A 1 271 ? 1.463 -0.580 -9.543 1.00 85.56 271 LYS A O 1
ATOM 2145 N N . ILE A 1 272 ? 3.607 -0.137 -9.030 1.00 90.00 272 ILE A N 1
ATOM 2146 C CA . ILE A 1 272 ? 3.388 1.177 -8.429 1.00 90.00 272 ILE A CA 1
ATOM 2147 C C . ILE A 1 272 ? 4.105 2.238 -9.260 1.00 90.00 272 ILE A C 1
ATOM 2149 O O . ILE A 1 272 ? 5.335 2.283 -9.328 1.00 90.00 272 ILE A O 1
ATOM 2153 N N . ALA A 1 273 ? 3.318 3.129 -9.855 1.00 91.50 273 ALA A N 1
ATOM 2154 C CA . ALA A 1 273 ? 3.803 4.299 -10.568 1.00 91.50 273 ALA A CA 1
ATOM 2155 C C . ALA A 1 273 ? 3.429 5.570 -9.804 1.00 91.50 273 ALA A C 1
ATOM 2157 O O . ALA A 1 273 ? 2.261 5.785 -9.475 1.00 91.50 273 ALA A O 1
ATOM 2158 N N . LEU A 1 274 ? 4.403 6.437 -9.543 1.00 92.62 274 LEU A N 1
ATOM 2159 C CA . LEU A 1 274 ? 4.142 7.753 -8.964 1.00 92.62 274 LEU A CA 1
ATOM 2160 C C . LEU A 1 274 ? 4.250 8.824 -10.041 1.00 92.62 274 LEU A C 1
ATOM 2162 O O . LEU A 1 274 ? 5.171 8.797 -10.856 1.00 92.62 274 LEU A O 1
ATOM 2166 N N . VAL A 1 275 ? 3.337 9.788 -10.021 1.00 91.44 275 VAL A N 1
ATOM 2167 C CA . VAL A 1 275 ? 3.326 10.920 -10.949 1.00 91.44 275 VAL A CA 1
ATOM 2168 C C . VAL A 1 275 ? 3.470 12.206 -10.152 1.00 91.44 275 VAL A C 1
ATOM 2170 O O . VAL A 1 275 ? 2.658 12.471 -9.276 1.00 91.44 275 VAL A O 1
ATOM 2173 N N . PHE A 1 276 ? 4.496 12.997 -10.448 1.00 90.50 276 PHE A N 1
ATOM 2174 C CA . PHE A 1 276 ? 4.767 14.275 -9.796 1.00 90.50 276 PHE A CA 1
ATOM 2175 C C . PHE A 1 276 ? 4.595 15.417 -10.787 1.00 90.50 276 PHE A C 1
ATOM 2177 O O . PHE A 1 276 ? 5.345 15.496 -11.758 1.00 90.50 276 PHE A O 1
ATOM 2184 N N . GLY A 1 277 ? 3.690 16.349 -10.528 1.00 86.69 277 GLY A N 1
ATOM 2185 C CA . GLY A 1 277 ? 3.711 17.657 -11.163 1.00 86.69 277 GLY A CA 1
ATOM 2186 C C . GLY A 1 277 ? 4.711 18.572 -10.467 1.00 86.69 277 GLY A C 1
ATOM 2187 O O . GLY A 1 277 ? 4.650 18.774 -9.256 1.00 86.69 277 GLY A O 1
ATOM 2188 N N . VAL A 1 278 ? 5.636 19.174 -11.220 1.00 83.44 278 VAL A N 1
ATOM 2189 C CA . VAL A 1 278 ? 6.562 20.181 -10.658 1.00 83.44 278 VAL A CA 1
ATOM 2190 C C . VAL A 1 278 ? 5.796 21.415 -10.156 1.00 83.44 278 VAL A C 1
ATOM 2192 O O . VAL A 1 278 ? 6.230 22.086 -9.224 1.00 83.44 278 VAL A O 1
ATOM 2195 N N . GLN A 1 279 ? 4.638 21.703 -10.755 1.00 77.50 279 GLN A N 1
ATOM 2196 C CA . GLN A 1 279 ? 3.727 22.784 -10.384 1.00 77.50 279 GLN A CA 1
ATOM 2197 C C . GLN A 1 279 ? 2.281 22.282 -10.491 1.00 77.50 279 GLN A C 1
ATOM 2199 O O . GLN A 1 279 ? 2.012 21.315 -11.195 1.00 77.50 279 GLN A O 1
ATOM 2204 N N . SER A 1 280 ? 1.334 22.951 -9.833 1.00 75.00 280 SER A N 1
ATOM 2205 C CA . SER A 1 280 ? -0.091 22.638 -10.009 1.00 75.00 280 SER A CA 1
ATOM 2206 C C . SER A 1 280 ? -0.549 23.015 -11.423 1.00 75.00 280 SER A C 1
ATOM 2208 O O . SER A 1 280 ? -0.119 24.044 -11.951 1.00 75.00 280 SER A O 1
ATOM 2210 N N . GLY A 1 281 ? -1.420 22.214 -12.042 1.00 74.50 281 GLY A N 1
ATOM 2211 C CA . GLY A 1 281 ? -1.949 22.524 -13.373 1.00 74.50 281 GLY A CA 1
ATOM 2212 C C . GLY A 1 281 ? -1.083 22.027 -14.537 1.00 74.50 281 GLY A C 1
ATOM 2213 O O . GLY A 1 281 ? -1.342 22.396 -15.685 1.00 74.50 281 GLY A O 1
ATOM 2214 N N . VAL A 1 282 ? -0.017 21.260 -14.275 1.00 78.31 282 VAL A N 1
ATOM 2215 C CA . VAL A 1 282 ? 0.945 20.824 -15.308 1.00 78.31 282 VAL A CA 1
ATOM 2216 C C . VAL A 1 282 ? 0.518 19.564 -16.057 1.00 78.31 282 VAL A C 1
ATOM 2218 O O . VAL A 1 282 ? 1.287 19.101 -16.894 1.00 78.31 282 VAL A O 1
ATOM 2221 N N . GLY A 1 283 ? -0.669 19.006 -15.810 1.00 80.69 283 GLY A N 1
ATOM 2222 C CA . GLY A 1 283 ? -1.139 17.799 -16.502 1.00 80.69 283 GLY A CA 1
ATOM 2223 C C . GLY A 1 283 ? -0.822 16.493 -15.766 1.00 80.69 283 GLY A C 1
ATOM 2224 O O . GLY A 1 283 ? -0.868 15.425 -16.383 1.00 80.69 283 GLY A O 1
ATOM 2225 N N . GLU A 1 284 ? -0.472 16.555 -14.477 1.00 85.50 284 GLU A N 1
ATOM 2226 C CA . GLU A 1 284 ? -0.170 15.374 -13.658 1.00 85.50 284 GLU A CA 1
ATOM 2227 C C . GLU A 1 284 ? -1.375 14.430 -13.559 1.00 85.50 284 GLU A C 1
ATOM 2229 O O . GLU A 1 284 ? -1.221 13.215 -13.714 1.00 85.50 284 GLU A O 1
ATOM 2234 N N . THR A 1 285 ? -2.585 14.983 -13.420 1.00 86.00 285 THR A N 1
ATOM 2235 C CA . THR A 1 285 ? -3.822 14.203 -13.343 1.00 86.00 285 THR A CA 1
ATOM 2236 C C . THR A 1 285 ? -4.151 13.561 -14.685 1.00 86.00 285 THR A C 1
ATOM 2238 O O . THR A 1 285 ? -4.540 12.390 -14.757 1.00 86.00 285 THR A O 1
ATOM 2241 N N . THR A 1 286 ? -3.935 14.294 -15.779 1.00 85.38 286 THR A N 1
ATOM 2242 C CA . THR A 1 286 ? -4.144 13.795 -17.144 1.00 85.38 286 THR A CA 1
ATOM 2243 C C . THR A 1 286 ? -3.197 12.635 -17.465 1.00 85.38 286 THR A C 1
ATOM 2245 O O . THR A 1 286 ? -3.634 11.603 -17.976 1.00 85.38 286 THR A O 1
ATOM 2248 N N . ILE A 1 287 ? -1.908 12.763 -17.136 1.00 86.56 287 ILE A N 1
ATOM 2249 C CA . ILE A 1 287 ? -0.912 11.710 -17.381 1.00 86.56 287 ILE A CA 1
ATOM 2250 C C . ILE A 1 287 ? -1.146 10.509 -16.464 1.00 86.56 287 ILE A C 1
ATOM 2252 O O . ILE A 1 287 ? -1.133 9.374 -16.940 1.00 86.56 287 ILE A O 1
ATOM 2256 N N . GLY A 1 288 ? -1.406 10.738 -15.174 1.00 88.94 288 GLY A N 1
ATOM 2257 C CA . GLY A 1 288 ? -1.647 9.664 -14.211 1.00 88.94 288 GLY A CA 1
ATOM 2258 C C . GLY A 1 288 ? -2.882 8.830 -14.546 1.00 88.94 288 GLY A C 1
ATOM 2259 O O . GLY A 1 288 ? -2.811 7.601 -14.584 1.00 88.94 288 GLY A O 1
ATOM 2260 N N . SER A 1 289 ? -3.998 9.477 -14.883 1.00 87.75 289 SER A N 1
ATOM 2261 C CA . SER A 1 289 ? -5.222 8.770 -15.280 1.00 87.75 289 SER A CA 1
ATOM 2262 C C . SER A 1 289 ? -5.083 8.032 -16.617 1.00 87.75 289 SER A C 1
ATOM 2264 O O . SER A 1 289 ? -5.552 6.899 -16.741 1.00 87.75 289 SER A O 1
ATOM 2266 N N . ALA A 1 290 ? -4.387 8.610 -17.604 1.00 87.31 290 ALA A N 1
ATOM 2267 C CA . ALA A 1 290 ? -4.105 7.932 -18.871 1.00 87.31 290 ALA A CA 1
ATOM 2268 C C . ALA A 1 290 ? -3.197 6.707 -18.692 1.00 87.31 290 ALA A C 1
ATOM 2270 O O . ALA A 1 290 ? -3.426 5.672 -19.323 1.00 87.31 290 ALA A O 1
ATOM 2271 N N . LEU A 1 291 ? -2.199 6.798 -17.807 1.00 88.88 291 LEU A N 1
ATOM 2272 C CA . LEU A 1 291 ? -1.348 5.668 -17.446 1.00 88.88 291 LEU A CA 1
ATOM 2273 C C . LEU A 1 291 ? -2.160 4.563 -16.761 1.00 88.88 291 LEU A C 1
ATOM 2275 O O . LEU A 1 291 ? -2.060 3.408 -17.165 1.00 88.88 291 LEU A O 1
ATOM 2279 N N . ALA A 1 292 ? -3.014 4.901 -15.790 1.00 90.00 292 ALA A N 1
ATOM 2280 C CA . ALA A 1 292 ? -3.867 3.927 -15.108 1.00 90.00 292 ALA A CA 1
ATOM 2281 C C . ALA A 1 292 ? -4.836 3.217 -16.067 1.00 90.00 292 ALA A C 1
ATOM 2283 O O . ALA A 1 292 ? -5.005 1.999 -15.987 1.00 90.00 292 ALA A O 1
ATOM 2284 N N . MET A 1 293 ? -5.422 3.959 -17.012 1.00 88.56 293 MET A N 1
ATOM 2285 C CA . MET A 1 293 ? -6.266 3.404 -18.072 1.00 88.56 293 MET A CA 1
ATOM 2286 C C . MET A 1 293 ? -5.487 2.458 -18.989 1.00 88.56 293 MET A C 1
ATOM 2288 O O . MET A 1 293 ? -5.937 1.348 -19.251 1.00 88.56 293 MET A O 1
ATOM 2292 N N . THR A 1 294 ? -4.297 2.867 -19.435 1.00 87.12 294 THR A N 1
ATOM 2293 C CA . THR A 1 294 ? -3.444 2.041 -20.303 1.00 87.12 294 THR A CA 1
ATOM 2294 C C . THR A 1 294 ? -2.979 0.778 -19.579 1.00 87.12 294 THR A C 1
ATOM 2296 O O . THR A 1 294 ? -2.960 -0.299 -20.166 1.00 87.12 294 THR A O 1
ATOM 2299 N N . LEU A 1 295 ? -2.659 0.869 -18.285 1.00 87.88 295 LEU A N 1
ATOM 2300 C CA . LEU A 1 295 ? -2.319 -0.290 -17.459 1.00 87.88 295 LEU A CA 1
ATOM 2301 C C . LEU A 1 295 ? -3.514 -1.233 -17.299 1.00 87.88 295 LEU A C 1
ATOM 2303 O O . LEU A 1 295 ? -3.341 -2.443 -17.408 1.00 87.88 295 LEU A O 1
ATOM 2307 N N . ALA A 1 296 ? -4.723 -0.710 -17.070 1.00 88.50 296 ALA A N 1
ATOM 2308 C CA . ALA A 1 296 ? -5.936 -1.529 -17.006 1.00 88.50 296 ALA A CA 1
ATOM 2309 C C . ALA A 1 296 ? -6.180 -2.291 -18.317 1.00 88.50 296 ALA A C 1
ATOM 2311 O O . ALA A 1 296 ? -6.422 -3.495 -18.288 1.00 88.50 296 ALA A O 1
ATOM 2312 N N . ASP A 1 297 ? -6.054 -1.605 -19.453 1.00 87.44 297 ASP A N 1
ATOM 2313 C CA . ASP A 1 297 ? -6.278 -2.180 -20.779 1.00 87.44 297 ASP A CA 1
ATOM 2314 C C . ASP A 1 297 ? -5.196 -3.202 -21.171 1.00 87.44 297 ASP A C 1
ATOM 2316 O O . ASP A 1 297 ? -5.495 -4.322 -21.581 1.00 87.44 297 ASP A O 1
ATOM 2320 N N . THR A 1 298 ? -3.920 -2.876 -20.966 1.00 83.44 298 THR A N 1
ATOM 2321 C CA . THR A 1 298 ? -2.806 -3.756 -21.360 1.00 83.44 298 THR A CA 1
ATOM 2322 C C . THR A 1 298 ? -2.635 -4.963 -20.443 1.00 83.44 298 THR A C 1
ATOM 2324 O O . THR A 1 298 ? -2.294 -6.046 -20.913 1.00 83.44 298 THR A O 1
ATOM 2327 N N . THR A 1 299 ? -2.854 -4.802 -19.134 1.00 82.12 299 THR A N 1
ATOM 2328 C CA . THR A 1 299 ? -2.645 -5.891 -18.165 1.00 82.12 299 THR A CA 1
ATOM 2329 C C . THR A 1 299 ? -3.906 -6.700 -17.882 1.00 82.12 299 THR A C 1
ATOM 2331 O O . THR A 1 299 ? -3.791 -7.808 -17.361 1.00 82.12 299 THR A O 1
ATOM 2334 N N . GLN A 1 300 ? -5.095 -6.162 -18.185 1.00 83.25 300 GLN A N 1
ATOM 2335 C CA . GLN A 1 300 ? -6.392 -6.754 -17.825 1.00 83.25 300 GLN A CA 1
ATOM 2336 C C . GLN A 1 300 ? -6.512 -7.076 -16.318 1.00 83.25 300 GLN A C 1
ATOM 2338 O O . GLN A 1 300 ? -7.239 -7.985 -15.914 1.00 83.25 300 GLN A O 1
ATOM 2343 N N . ARG A 1 301 ? -5.784 -6.339 -15.466 1.00 85.94 301 ARG A N 1
ATOM 2344 C CA . ARG A 1 301 ? -5.831 -6.442 -13.999 1.00 85.94 301 ARG A CA 1
ATOM 2345 C C . ARG A 1 301 ? -6.465 -5.188 -13.388 1.00 85.94 301 ARG A C 1
ATOM 2347 O O . ARG A 1 301 ? -6.586 -4.153 -14.040 1.00 85.94 301 ARG A O 1
ATOM 2354 N N . LEU A 1 302 ? -6.876 -5.283 -12.120 1.00 88.25 302 LEU A N 1
ATOM 2355 C CA . LEU A 1 302 ? -7.436 -4.149 -11.379 1.00 88.25 302 LEU A CA 1
ATOM 2356 C C . LEU A 1 302 ? -6.392 -3.034 -11.241 1.00 88.25 302 LEU A C 1
ATOM 2358 O O . LEU A 1 302 ? -5.346 -3.230 -10.618 1.00 88.25 302 LEU A O 1
ATOM 2362 N N . SER A 1 303 ? -6.710 -1.873 -11.810 1.00 91.12 303 SER A N 1
ATOM 2363 C CA . SER A 1 303 ? -5.875 -0.672 -11.783 1.00 91.12 303 SER A CA 1
ATOM 2364 C C . SER A 1 303 ? -6.593 0.464 -11.073 1.00 91.12 303 SER A C 1
ATOM 2366 O O . SER A 1 303 ? -7.803 0.618 -11.243 1.00 91.12 303 SER A O 1
ATOM 2368 N N . VAL A 1 304 ? -5.846 1.292 -10.349 1.00 93.06 304 VAL A N 1
ATOM 2369 C CA . VAL A 1 304 ? -6.370 2.471 -9.653 1.00 93.06 304 VAL A CA 1
ATOM 2370 C C . VAL A 1 304 ? -5.542 3.711 -9.954 1.00 93.06 304 VAL A C 1
ATOM 2372 O O . VAL A 1 304 ? -4.317 3.639 -10.066 1.00 93.06 304 VAL A O 1
ATOM 2375 N N . TYR A 1 305 ? -6.222 4.850 -10.048 1.00 92.19 305 TYR A N 1
ATOM 2376 C CA . TYR A 1 305 ? -5.621 6.172 -9.990 1.00 92.19 305 TYR A CA 1
ATOM 2377 C C . TYR A 1 305 ? -6.139 6.939 -8.767 1.00 92.19 305 TYR A C 1
ATOM 2379 O O . TYR A 1 305 ? -7.341 6.974 -8.496 1.00 92.19 305 TYR A O 1
ATOM 2387 N N . THR A 1 306 ? -5.226 7.553 -8.021 1.00 91.00 306 THR A N 1
ATOM 2388 C CA . THR A 1 306 ? -5.530 8.367 -6.836 1.00 91.00 306 THR A CA 1
ATOM 2389 C C . THR A 1 306 ? -4.497 9.477 -6.683 1.00 91.00 306 THR A C 1
ATOM 2391 O O . THR A 1 306 ? -3.398 9.383 -7.219 1.00 91.00 306 THR A O 1
ATOM 2394 N N . GLU A 1 307 ? -4.807 10.506 -5.900 1.00 87.81 307 GLU A N 1
ATOM 2395 C CA . GLU A 1 307 ? -3.860 11.561 -5.520 1.00 87.81 307 GLU A CA 1
ATOM 2396 C C . GLU A 1 307 ? -3.612 11.519 -4.006 1.00 87.81 307 GLU A C 1
ATOM 2398 O O . GLU A 1 307 ? -4.539 11.337 -3.212 1.00 87.81 307 GLU A O 1
ATOM 2403 N N . TYR A 1 308 ? -2.355 11.653 -3.586 1.00 83.12 308 TYR A N 1
ATOM 2404 C CA . TYR A 1 308 ? -1.984 11.647 -2.175 1.00 83.12 308 TYR A CA 1
ATOM 2405 C C . TYR A 1 308 ? -2.177 13.044 -1.539 1.00 83.12 308 TYR A C 1
ATOM 2407 O O . TYR A 1 308 ? -1.774 14.066 -2.085 1.00 83.12 308 TYR A O 1
ATOM 2415 N N . ILE A 1 309 ? -2.799 13.057 -0.349 1.00 63.12 309 ILE A N 1
ATOM 2416 C CA . ILE A 1 309 ? -3.261 14.189 0.493 1.00 63.12 309 ILE A CA 1
ATOM 2417 C C . ILE A 1 309 ? -4.527 14.931 0.029 1.00 63.12 309 ILE A C 1
ATOM 2419 O O . ILE A 1 309 ? -5.341 15.235 0.905 1.00 63.12 309 ILE A O 1
ATOM 2423 N N . ASP A 1 310 ? -4.763 15.189 -1.261 1.00 63.41 310 ASP A N 1
ATOM 2424 C CA . ASP A 1 310 ? -5.994 15.896 -1.672 1.00 63.41 310 ASP A CA 1
ATOM 2425 C C . ASP A 1 310 ? -6.652 15.395 -2.966 1.00 63.41 310 ASP A C 1
ATOM 2427 O O . ASP A 1 310 ? -6.891 16.145 -3.905 1.00 63.41 310 ASP A O 1
ATOM 2431 N N . ALA A 1 311 ? -7.085 14.132 -2.960 1.00 58.94 311 ALA A N 1
ATOM 2432 C CA . ALA A 1 311 ? -7.908 13.543 -4.021 1.00 58.94 311 ALA A CA 1
ATOM 2433 C C . ALA A 1 311 ? -9.303 14.193 -4.198 1.00 58.94 311 ALA A C 1
ATOM 2435 O O . ALA A 1 311 ? -10.105 13.734 -5.015 1.00 58.94 311 ALA A O 1
ATOM 2436 N N . ARG A 1 312 ? -9.648 15.255 -3.450 1.00 58.75 312 ARG A N 1
ATOM 2437 C CA . ARG A 1 312 ? -10.957 15.928 -3.562 1.00 58.75 312 ARG A CA 1
ATOM 2438 C C . ARG A 1 312 ? -11.181 16.528 -4.947 1.00 58.75 312 ARG A C 1
ATOM 2440 O O . ARG A 1 312 ? -12.324 16.530 -5.413 1.00 58.75 312 ARG A O 1
ATOM 2447 N N . ASN A 1 313 ? -10.110 16.935 -5.629 1.00 69.38 313 ASN A N 1
ATOM 2448 C CA . ASN A 1 313 ? -10.196 17.404 -7.007 1.00 69.38 313 ASN A CA 1
ATOM 2449 C C . ASN A 1 313 ? -10.632 16.302 -7.978 1.00 69.38 313 ASN A C 1
ATOM 2451 O O . ASN A 1 313 ? -11.328 16.618 -8.936 1.00 69.38 313 ASN A O 1
ATOM 2455 N N . LEU A 1 314 ? -10.350 15.020 -7.712 1.00 77.56 314 LEU A N 1
ATOM 2456 C CA . LEU A 1 314 ? -10.749 13.927 -8.608 1.00 77.56 314 LEU A CA 1
ATOM 2457 C C . LEU A 1 314 ? -12.269 13.833 -8.762 1.00 77.56 314 LEU A C 1
ATOM 2459 O O . LEU A 1 314 ? -12.757 13.691 -9.879 1.00 77.56 314 LEU A O 1
ATOM 2463 N N . SER A 1 315 ? -13.024 13.978 -7.670 1.00 77.12 315 SER A N 1
ATOM 2464 C CA . SER A 1 315 ? -14.495 13.950 -7.728 1.00 77.12 315 SER A CA 1
ATOM 2465 C C . SER A 1 315 ? -15.067 15.062 -8.613 1.00 77.12 315 SER A C 1
ATOM 2467 O O . SER A 1 315 ? -15.929 14.810 -9.456 1.00 77.12 315 SER A O 1
ATOM 2469 N N . ALA A 1 316 ? -14.527 16.279 -8.485 1.00 76.81 316 ALA A N 1
ATOM 2470 C CA . ALA A 1 316 ? -14.931 17.435 -9.277 1.00 76.81 316 ALA A CA 1
ATOM 2471 C C . ALA A 1 316 ? -14.481 17.326 -10.739 1.00 76.81 316 ALA A C 1
ATOM 2473 O O . ALA A 1 316 ? -15.250 17.658 -11.638 1.00 76.81 316 ALA A O 1
ATOM 2474 N N . LEU A 1 317 ? -13.258 16.845 -10.975 1.00 76.25 317 LEU A N 1
ATOM 2475 C CA . LEU A 1 317 ? -12.712 16.644 -12.309 1.00 76.25 317 LEU A CA 1
ATOM 2476 C C . LEU A 1 317 ? -13.544 15.594 -13.045 1.00 76.25 317 LEU A C 1
ATOM 2478 O O . LEU A 1 317 ? -14.185 15.924 -14.037 1.00 76.25 317 LEU A O 1
ATOM 2482 N N . PHE A 1 318 ? -13.611 14.363 -12.535 1.00 77.44 318 PHE A N 1
ATOM 2483 C CA . PHE A 1 318 ? -14.267 13.228 -13.197 1.00 77.44 318 PHE A CA 1
ATOM 2484 C C . PHE A 1 318 ? -15.800 13.227 -13.096 1.00 77.44 318 PHE A C 1
ATOM 2486 O O . PHE A 1 318 ? -16.450 12.392 -13.725 1.00 77.44 318 PHE A O 1
ATOM 2493 N N . GLY A 1 319 ? -16.390 14.168 -12.355 1.00 75.94 319 GLY A N 1
ATOM 2494 C CA . GLY A 1 319 ? -17.835 14.384 -12.317 1.00 75.94 319 GLY A CA 1
ATOM 2495 C C . GLY A 1 319 ? -18.615 13.288 -11.590 1.00 75.94 319 GLY A C 1
ATOM 2496 O O . GLY A 1 319 ? -19.725 12.960 -12.012 1.00 75.94 319 GLY A O 1
ATOM 2497 N N . PHE A 1 320 ? -18.053 12.723 -10.517 1.00 78.25 320 PHE A N 1
ATOM 2498 C CA . PHE A 1 320 ? -18.737 11.739 -9.671 1.00 78.25 320 PHE A CA 1
ATOM 2499 C C . PHE A 1 320 ? -19.085 12.311 -8.286 1.00 78.25 320 PHE A C 1
ATOM 2501 O O . PHE A 1 320 ? -18.456 13.277 -7.840 1.00 78.25 320 PHE A O 1
ATOM 2508 N N . PRO A 1 321 ? -20.114 11.761 -7.608 1.00 76.94 321 PRO A N 1
ATOM 2509 C CA . PRO A 1 321 ? -20.579 12.270 -6.325 1.00 76.94 321 PRO A CA 1
ATOM 2510 C C . PRO A 1 321 ? -19.456 12.312 -5.294 1.00 76.94 321 PRO A C 1
ATOM 2512 O O . PRO A 1 321 ? -18.679 11.371 -5.152 1.00 76.94 321 PRO A O 1
ATOM 2515 N N . ALA A 1 322 ? -19.368 13.421 -4.565 1.00 70.50 322 ALA A N 1
ATOM 2516 C CA . ALA A 1 322 ? -18.279 13.633 -3.626 1.00 70.50 322 ALA A CA 1
ATOM 2517 C C . ALA A 1 322 ? -18.298 12.561 -2.510 1.00 70.50 322 ALA A C 1
ATOM 2519 O O . ALA A 1 322 ? -17.256 12.117 -2.051 1.00 70.50 322 ALA A O 1
ATOM 2520 N N . ASP A 1 323 ? -19.473 12.113 -2.087 1.00 70.75 323 ASP A N 1
ATOM 2521 C CA . ASP A 1 323 ? -19.682 11.069 -1.079 1.00 70.75 323 ASP A CA 1
ATOM 2522 C C . ASP A 1 323 ? -19.202 9.664 -1.485 1.00 70.75 323 ASP A C 1
ATOM 2524 O O . ASP A 1 323 ? -19.105 8.792 -0.625 1.00 70.75 323 ASP A O 1
ATOM 2528 N N . GLN A 1 324 ? -18.857 9.440 -2.754 1.00 74.62 324 GLN A N 1
ATOM 2529 C CA . GLN A 1 324 ? -18.363 8.157 -3.236 1.00 74.62 324 GLN A CA 1
ATOM 2530 C C . GLN A 1 324 ? -16.836 8.041 -3.075 1.00 74.62 324 GLN A C 1
ATOM 2532 O O . GLN A 1 324 ? -16.079 8.822 -3.647 1.00 74.62 324 GLN A O 1
ATOM 2537 N N . GLU A 1 325 ? -16.376 7.032 -2.327 1.00 78.12 325 GLU A N 1
ATOM 2538 C CA . GLU A 1 325 ? -14.938 6.784 -2.102 1.00 78.12 325 GLU A CA 1
ATOM 2539 C C . GLU A 1 325 ? -14.241 6.125 -3.296 1.00 78.12 325 GLU A C 1
ATOM 2541 O O . GLU A 1 325 ? -13.069 6.377 -3.552 1.00 78.12 325 GLU A O 1
ATOM 2546 N N . THR A 1 326 ? -14.950 5.260 -4.026 1.00 85.25 326 THR A N 1
ATOM 2547 C CA . THR A 1 326 ? -14.409 4.546 -5.191 1.00 85.25 326 THR A CA 1
ATOM 2548 C C . THR A 1 326 ? -15.357 4.676 -6.370 1.00 85.25 326 THR A C 1
ATOM 2550 O O . THR A 1 326 ? -16.529 4.311 -6.260 1.00 85.25 326 THR A O 1
ATOM 2553 N N . TYR A 1 327 ? -14.855 5.148 -7.507 1.00 86.12 327 TYR A N 1
ATOM 2554 C CA . TYR A 1 327 ? -15.606 5.284 -8.751 1.00 86.12 327 TYR A CA 1
ATOM 2555 C C . TYR A 1 327 ? -14.966 4.453 -9.868 1.00 86.12 327 TYR A C 1
ATOM 2557 O O . TYR A 1 327 ? -13.815 4.679 -10.238 1.00 86.12 327 TYR A O 1
ATOM 2565 N N . ARG A 1 328 ? -15.730 3.510 -10.436 1.00 87.81 328 ARG A N 1
ATOM 2566 C CA . ARG A 1 328 ? -15.302 2.700 -11.586 1.00 87.81 328 ARG A CA 1
ATOM 2567 C C . ARG A 1 328 ? -15.373 3.544 -12.853 1.00 87.81 328 ARG A C 1
ATOM 2569 O O . ARG A 1 328 ? -16.461 3.830 -13.353 1.00 87.81 328 ARG A O 1
ATOM 2576 N N . HIS A 1 329 ? -14.223 3.927 -13.388 1.00 85.88 329 HIS A N 1
ATOM 2577 C CA . HIS A 1 329 ? -14.158 4.721 -14.602 1.00 85.88 329 HIS A CA 1
ATOM 2578 C C . HIS A 1 329 ? -14.483 3.861 -15.845 1.00 85.88 329 HIS A C 1
ATOM 2580 O O . HIS A 1 329 ? -14.046 2.708 -15.917 1.00 85.88 329 HIS A O 1
ATOM 2586 N N . PRO A 1 330 ? -15.196 4.388 -16.867 1.00 81.44 330 PRO A N 1
ATOM 2587 C CA . PRO A 1 330 ? -15.514 3.638 -18.093 1.00 81.44 330 PRO A CA 1
ATOM 2588 C C . PRO A 1 330 ? -14.290 3.094 -18.845 1.00 81.44 330 PRO A C 1
ATOM 2590 O O . PRO A 1 330 ? -14.384 2.076 -19.521 1.00 81.44 330 PRO A O 1
ATOM 2593 N N . GLY A 1 331 ? -13.131 3.733 -18.671 1.00 78.25 331 GLY A N 1
ATOM 2594 C CA . GLY A 1 331 ? -11.833 3.276 -19.179 1.00 78.25 331 GLY A CA 1
ATOM 2595 C C . GLY A 1 331 ? -11.238 2.052 -18.464 1.00 78.25 331 GLY A C 1
ATOM 2596 O O . GLY A 1 331 ? -10.099 1.703 -18.738 1.00 78.25 331 GLY A O 1
ATOM 2597 N N . GLY A 1 332 ? -11.955 1.412 -17.533 1.00 83.62 332 GLY A N 1
ATOM 2598 C CA . GLY A 1 332 ? -11.555 0.126 -16.945 1.00 83.62 332 GLY A CA 1
ATOM 2599 C C . GLY A 1 332 ? -10.673 0.197 -15.692 1.00 83.62 332 GLY A C 1
ATOM 2600 O O . GLY A 1 332 ? -10.267 -0.850 -15.187 1.00 83.62 332 GLY A O 1
ATOM 2601 N N . PHE A 1 333 ? -10.417 1.391 -15.159 1.00 89.62 333 PHE A N 1
ATOM 2602 C CA . PHE A 1 333 ? -9.672 1.612 -13.914 1.00 89.62 333 PHE A CA 1
ATOM 2603 C C . PHE A 1 333 ? -10.561 2.258 -12.842 1.00 89.62 333 PHE A C 1
ATOM 2605 O O . PHE A 1 333 ? -11.621 2.804 -13.152 1.00 89.62 333 PHE A O 1
ATOM 2612 N N . ASP A 1 334 ? -10.126 2.205 -11.587 1.00 90.69 334 ASP A N 1
ATOM 2613 C CA . ASP A 1 334 ? -10.824 2.816 -10.459 1.00 90.69 334 ASP A CA 1
ATOM 2614 C C . ASP A 1 334 ? -10.213 4.166 -10.096 1.00 90.69 334 ASP A C 1
ATOM 2616 O O . ASP A 1 334 ? -8.998 4.353 -10.116 1.00 90.69 334 ASP A O 1
ATOM 2620 N N . LEU A 1 335 ? -11.070 5.120 -9.758 1.00 87.94 335 LEU A N 1
ATOM 2621 C CA . LEU A 1 335 ? -10.690 6.359 -9.100 1.00 87.94 335 LEU A CA 1
ATOM 2622 C C . LEU A 1 335 ? -10.985 6.213 -7.623 1.00 87.94 335 LEU A C 1
ATOM 2624 O O . LEU A 1 335 ? -12.120 5.912 -7.248 1.00 87.94 335 LEU A O 1
ATOM 2628 N N . TRP A 1 336 ? -9.973 6.439 -6.799 1.00 87.06 336 TRP A N 1
ATOM 2629 C CA . TRP A 1 336 ? -10.110 6.318 -5.358 1.00 87.06 336 TRP A CA 1
ATOM 2630 C C . TRP A 1 336 ? -9.868 7.664 -4.680 1.00 87.06 336 TRP A C 1
ATOM 2632 O O . TRP A 1 336 ? -8.896 8.360 -4.969 1.00 87.06 336 TRP A O 1
ATOM 2642 N N . VAL A 1 337 ? -10.793 8.052 -3.804 1.00 82.19 337 VAL A N 1
ATOM 2643 C CA . VAL A 1 337 ? -10.769 9.310 -3.057 1.00 82.19 337 VAL A CA 1
ATOM 2644 C C . VAL A 1 337 ? -10.971 8.992 -1.589 1.00 82.19 337 VAL A C 1
ATOM 2646 O O . VAL A 1 337 ? -12.044 8.555 -1.179 1.00 82.19 337 VAL A O 1
ATOM 2649 N N . TYR A 1 338 ? -9.955 9.271 -0.779 1.00 69.81 338 TYR A N 1
ATOM 2650 C CA . TYR A 1 338 ? -10.005 8.971 0.646 1.00 69.81 338 TYR A CA 1
ATOM 2651 C C . TYR A 1 338 ? -10.200 10.227 1.502 1.00 69.81 338 TYR A C 1
ATOM 2653 O O . TYR A 1 338 ? -9.483 11.216 1.342 1.00 69.81 338 TYR A O 1
ATOM 2661 N N . ARG A 1 339 ? -11.161 10.196 2.438 1.00 63.00 339 ARG A N 1
ATOM 2662 C CA . ARG A 1 339 ? -11.591 11.378 3.219 1.00 63.00 339 ARG A CA 1
ATOM 2663 C C . ARG A 1 339 ? -11.219 11.344 4.697 1.00 63.00 339 ARG A C 1
ATOM 2665 O O . ARG A 1 339 ? -10.932 12.387 5.281 1.00 63.00 339 ARG A O 1
ATOM 2672 N N . GLU A 1 340 ? -11.193 10.167 5.311 1.00 57.19 340 GLU A N 1
ATOM 2673 C CA . GLU A 1 340 ? -11.147 10.040 6.776 1.00 57.19 340 GLU A CA 1
ATOM 2674 C C . GLU A 1 340 ? -9.737 10.175 7.385 1.00 57.19 340 GLU A C 1
ATOM 2676 O O . GLU A 1 340 ? -9.581 10.239 8.601 1.00 57.19 340 GLU A O 1
ATOM 2681 N N . MET A 1 341 ? -8.685 10.239 6.564 1.00 59.19 341 MET A N 1
ATOM 2682 C CA . MET A 1 341 ? -7.292 10.153 7.030 1.00 59.19 341 MET A CA 1
ATOM 2683 C C . MET A 1 341 ? -6.668 11.487 7.466 1.00 59.19 341 MET A C 1
ATOM 2685 O O . MET A 1 341 ? -5.580 11.487 8.049 1.00 59.19 341 MET A O 1
ATOM 2689 N N . LEU A 1 342 ? -7.308 12.631 7.191 1.00 60.44 342 LEU A N 1
ATOM 2690 C CA . LEU A 1 342 ? -6.728 13.948 7.503 1.00 60.44 342 LEU A CA 1
ATOM 2691 C C . LEU A 1 342 ? -6.556 14.180 9.013 1.00 60.44 342 LEU A C 1
ATOM 2693 O O . LEU A 1 342 ? -5.640 14.898 9.412 1.00 60.44 342 LEU A O 1
ATOM 2697 N N . SER A 1 343 ? -7.381 13.534 9.843 1.00 58.97 343 SER A N 1
ATOM 2698 C CA . SER A 1 343 ? -7.290 13.562 11.310 1.00 58.97 343 SER A CA 1
ATOM 2699 C C . SER A 1 343 ? -6.194 12.646 11.875 1.00 58.97 343 SER A C 1
ATOM 2701 O O . SER A 1 343 ? -5.855 12.746 13.054 1.00 58.97 343 SER A O 1
ATOM 2703 N N . MET A 1 344 ? -5.620 11.762 11.053 1.00 65.44 344 MET A N 1
ATOM 2704 C CA . MET A 1 344 ? -4.639 10.763 11.478 1.00 65.44 344 MET A CA 1
ATOM 2705 C C . MET A 1 344 ? -3.197 11.286 11.367 1.00 65.44 344 MET A C 1
ATOM 2707 O O . MET A 1 344 ? -2.907 12.110 10.486 1.00 65.44 344 MET A O 1
ATOM 2711 N N . PRO A 1 345 ? -2.257 10.779 12.197 1.00 66.44 345 PRO A N 1
ATOM 2712 C CA . PRO A 1 345 ? -0.834 11.073 12.050 1.00 66.44 345 PRO A CA 1
ATOM 2713 C C . PRO A 1 345 ? -0.312 10.714 10.641 1.00 66.44 345 PRO A C 1
ATOM 2715 O O . PRO A 1 345 ? -0.723 9.683 10.104 1.00 66.44 345 PRO A O 1
ATOM 2718 N N . PRO A 1 346 ? 0.628 11.488 10.059 1.00 71.50 346 PRO A N 1
ATOM 2719 C CA . PRO A 1 346 ? 1.104 11.284 8.684 1.00 71.50 346 PRO A CA 1
ATOM 2720 C C . PRO A 1 346 ? 1.562 9.853 8.370 1.00 71.50 346 PRO A C 1
ATOM 2722 O O . PRO A 1 346 ? 1.109 9.264 7.396 1.00 71.50 346 PRO A O 1
ATOM 2725 N N . ASN A 1 347 ? 2.372 9.241 9.238 1.00 67.31 347 ASN A N 1
ATOM 2726 C CA . ASN A 1 347 ? 2.891 7.883 9.013 1.00 67.31 347 ASN A CA 1
ATOM 2727 C C . ASN A 1 347 ? 1.782 6.813 9.014 1.00 67.31 347 ASN A C 1
ATOM 2729 O O . ASN A 1 347 ? 1.871 5.815 8.302 1.00 67.31 347 ASN A O 1
ATOM 2733 N N . VAL A 1 348 ? 0.724 7.025 9.806 1.00 68.19 348 VAL A N 1
ATOM 2734 C CA . VAL A 1 348 ? -0.448 6.136 9.834 1.00 68.19 348 VAL A CA 1
ATOM 2735 C C . VAL A 1 348 ? -1.228 6.275 8.541 1.00 68.19 348 VAL A C 1
ATOM 2737 O O . VAL A 1 348 ? -1.572 5.278 7.917 1.00 68.19 348 VAL A O 1
ATOM 2740 N N . ARG A 1 349 ? -1.486 7.523 8.141 1.00 75.88 349 ARG A N 1
ATOM 2741 C CA . ARG A 1 349 ? -2.194 7.851 6.908 1.00 75.88 349 ARG A CA 1
ATOM 2742 C C . ARG A 1 349 ? -1.520 7.209 5.707 1.00 75.88 349 ARG A C 1
ATOM 2744 O O . ARG A 1 349 ? -2.192 6.513 4.966 1.00 75.88 349 ARG A O 1
ATOM 2751 N N . VAL A 1 350 ? -0.212 7.406 5.547 1.00 76.38 350 VAL A N 1
ATOM 2752 C CA . VAL A 1 350 ? 0.547 6.820 4.433 1.00 76.38 350 VAL A CA 1
ATOM 2753 C C . VAL A 1 350 ? 0.427 5.310 4.425 1.00 76.38 350 VAL A C 1
ATOM 2755 O O . VAL A 1 350 ? 0.173 4.722 3.377 1.00 76.38 350 VAL A O 1
ATOM 2758 N N . THR A 1 351 ? 0.581 4.675 5.584 1.00 72.50 351 THR A N 1
ATOM 2759 C CA . THR A 1 351 ? 0.557 3.222 5.583 1.00 72.50 351 THR A CA 1
ATOM 2760 C C . THR A 1 351 ? -0.832 2.687 5.298 1.00 72.50 351 THR A C 1
ATOM 2762 O O . THR A 1 351 ? -0.943 1.824 4.448 1.00 72.50 351 THR A O 1
ATOM 2765 N N . LEU A 1 352 ? -1.889 3.219 5.918 1.00 73.25 352 LEU A N 1
ATOM 2766 C CA . LEU A 1 352 ? -3.263 2.807 5.611 1.00 73.25 352 LEU A CA 1
ATOM 2767 C C . LEU A 1 352 ? -3.632 3.080 4.148 1.00 73.25 352 LEU A C 1
ATOM 2769 O O . LEU A 1 352 ? -4.317 2.274 3.525 1.00 73.25 352 LEU A O 1
ATOM 2773 N N . PHE A 1 353 ? -3.169 4.206 3.604 1.00 81.88 353 PHE A N 1
ATOM 2774 C CA . PHE A 1 353 ? -3.346 4.562 2.201 1.00 81.88 353 PHE A CA 1
ATOM 2775 C C . PHE A 1 353 ? -2.740 3.481 1.303 1.00 81.88 353 PHE A C 1
ATOM 2777 O O . PHE A 1 353 ? -3.434 2.904 0.472 1.00 81.88 353 PHE A O 1
ATOM 2784 N N . MET A 1 354 ? -1.476 3.126 1.537 1.00 82.94 354 MET A N 1
ATOM 2785 C CA . MET A 1 354 ? -0.810 2.063 0.786 1.00 82.94 354 MET A CA 1
ATOM 2786 C C . MET A 1 354 ? -1.427 0.687 1.043 1.00 82.94 354 MET A C 1
ATOM 2788 O O . MET A 1 354 ? -1.531 -0.112 0.122 1.00 82.94 354 MET A O 1
ATOM 2792 N N . ASP A 1 355 ? -1.869 0.415 2.268 1.00 76.00 355 ASP A N 1
ATOM 2793 C CA . ASP A 1 355 ? -2.478 -0.845 2.685 1.00 76.00 355 ASP A CA 1
ATOM 2794 C C . ASP A 1 355 ? -3.733 -1.170 1.873 1.00 76.00 355 ASP A C 1
ATOM 2796 O O . ASP A 1 355 ? -3.875 -2.270 1.332 1.00 76.00 355 ASP A O 1
ATOM 2800 N N . GLN A 1 356 ? -4.618 -0.182 1.735 1.00 78.38 356 GLN A N 1
ATOM 2801 C CA . GLN A 1 356 ? -5.838 -0.317 0.948 1.00 78.38 356 GLN A CA 1
ATOM 2802 C C . GLN A 1 356 ? -5.543 -0.484 -0.541 1.00 78.38 356 GLN A C 1
ATOM 2804 O O . GLN A 1 356 ? -6.194 -1.295 -1.202 1.00 78.38 356 GLN A O 1
ATOM 2809 N N . LEU A 1 357 ? -4.555 0.244 -1.067 1.00 86.12 357 LEU A N 1
ATOM 2810 C CA . LEU A 1 357 ? -4.199 0.154 -2.479 1.00 86.12 357 LEU A CA 1
ATOM 2811 C C . LEU A 1 357 ? -3.582 -1.212 -2.813 1.00 86.12 357 LEU A C 1
ATOM 2813 O O . LEU A 1 357 ? -4.051 -1.890 -3.723 1.00 86.12 357 LEU A O 1
ATOM 2817 N N . LEU A 1 358 ? -2.601 -1.656 -2.025 1.00 81.75 358 LEU A N 1
ATOM 2818 C CA . LEU A 1 358 ? -1.891 -2.931 -2.199 1.00 81.75 358 LEU A CA 1
ATOM 2819 C C . LEU A 1 358 ? -2.783 -4.165 -2.009 1.00 81.75 358 LEU A C 1
ATOM 2821 O O . LEU A 1 358 ? -2.477 -5.238 -2.527 1.00 81.75 358 LEU A O 1
ATOM 2825 N N . THR A 1 359 ? -3.860 -4.036 -1.231 1.00 77.19 359 THR A N 1
ATOM 2826 C CA . THR A 1 359 ? -4.801 -5.141 -0.993 1.00 77.19 359 THR A CA 1
ATOM 2827 C C . THR A 1 359 ? -5.756 -5.332 -2.173 1.00 77.19 359 THR A C 1
ATOM 2829 O O . THR A 1 359 ? -6.135 -6.462 -2.472 1.00 77.19 359 THR A O 1
ATOM 2832 N N . ASN A 1 360 ? -6.139 -4.245 -2.849 1.00 80.88 360 ASN A N 1
ATOM 2833 C CA . ASN A 1 360 ? -7.250 -4.256 -3.804 1.00 80.88 360 ASN A CA 1
ATOM 2834 C C . ASN A 1 360 ? -6.819 -4.141 -5.272 1.00 80.88 360 ASN A C 1
ATOM 2836 O O . ASN A 1 360 ? -7.594 -4.504 -6.158 1.00 80.88 360 ASN A O 1
ATOM 2840 N N . TYR A 1 361 ? -5.608 -3.652 -5.548 1.00 87.81 361 TYR A N 1
ATOM 2841 C CA . TYR A 1 361 ? -5.181 -3.304 -6.902 1.00 87.81 361 TYR A CA 1
ATOM 2842 C C . TYR A 1 361 ? -3.835 -3.920 -7.264 1.00 87.81 361 TYR A C 1
ATOM 2844 O O . TYR A 1 361 ? -2.908 -3.951 -6.462 1.00 87.81 361 TYR A O 1
ATOM 2852 N N . ALA A 1 362 ? -3.732 -4.379 -8.510 1.00 86.00 362 ALA A N 1
ATOM 2853 C CA . ALA A 1 362 ? -2.497 -4.908 -9.078 1.00 86.00 362 ALA A CA 1
ATOM 2854 C C . ALA A 1 362 ? -1.659 -3.817 -9.758 1.00 86.00 362 ALA A C 1
ATOM 2856 O O . ALA A 1 362 ? -0.442 -3.942 -9.830 1.00 86.00 362 ALA A O 1
ATOM 2857 N N . ASN A 1 363 ? -2.296 -2.754 -10.259 1.00 90.75 363 ASN A N 1
ATOM 2858 C CA . ASN A 1 363 ? -1.601 -1.579 -10.778 1.00 90.75 363 ASN A CA 1
ATOM 2859 C C . ASN A 1 363 ? -2.075 -0.337 -10.023 1.00 90.75 363 ASN A C 1
ATOM 2861 O O . ASN A 1 363 ? -3.272 -0.056 -9.955 1.00 90.75 363 ASN A O 1
ATOM 2865 N N . ILE A 1 364 ? -1.142 0.419 -9.470 1.00 93.25 364 ILE A N 1
ATOM 2866 C CA . ILE A 1 364 ? -1.416 1.567 -8.617 1.00 93.25 364 ILE A CA 1
ATOM 2867 C C . ILE A 1 364 ? -0.701 2.771 -9.218 1.00 93.25 364 ILE A C 1
ATOM 2869 O O . ILE A 1 364 ? 0.524 2.782 -9.318 1.00 93.25 364 ILE A O 1
ATOM 2873 N N . VAL A 1 365 ? -1.463 3.790 -9.613 1.00 94.06 365 VAL A N 1
ATOM 2874 C CA . VAL A 1 365 ? -0.919 5.072 -10.068 1.00 94.06 365 VAL A CA 1
ATOM 2875 C C . VAL A 1 365 ? -1.291 6.151 -9.059 1.00 94.06 365 VAL A C 1
ATOM 2877 O O . VAL A 1 365 ? -2.472 6.388 -8.806 1.00 94.06 365 VAL A O 1
ATOM 2880 N N . ILE A 1 366 ? -0.287 6.801 -8.470 1.00 93.12 366 ILE A N 1
ATOM 2881 C CA . ILE A 1 366 ? -0.489 7.810 -7.423 1.00 93.12 366 ILE A CA 1
ATOM 2882 C C . ILE A 1 366 ? 0.049 9.159 -7.899 1.00 93.12 366 ILE A C 1
ATOM 2884 O O . ILE A 1 366 ? 1.244 9.302 -8.151 1.00 93.12 366 ILE A O 1
ATOM 2888 N N . GLY A 1 367 ? -0.826 10.160 -7.986 1.00 90.69 367 GLY A N 1
ATOM 2889 C CA . GLY A 1 367 ? -0.434 11.563 -8.086 1.00 90.69 367 GLY A CA 1
ATOM 2890 C C . GLY A 1 367 ? 0.158 12.034 -6.760 1.00 90.69 367 GLY A C 1
ATOM 2891 O O . GLY A 1 367 ? -0.482 11.920 -5.712 1.00 90.69 367 GLY A O 1
ATOM 2892 N N . MET A 1 368 ? 1.389 12.522 -6.796 1.00 89.25 368 MET A N 1
ATOM 2893 C CA . MET A 1 368 ? 2.148 12.948 -5.630 1.00 89.25 368 MET A CA 1
ATOM 2894 C C . MET A 1 368 ? 2.315 14.467 -5.638 1.00 89.25 368 MET A C 1
ATOM 2896 O O . MET A 1 368 ? 2.600 15.045 -6.687 1.00 89.25 368 MET A O 1
ATOM 2900 N N . PRO A 1 369 ? 2.202 15.129 -4.474 1.00 82.75 369 PRO A N 1
ATOM 2901 C CA . PRO A 1 369 ? 2.472 16.554 -4.390 1.00 82.75 369 PRO A CA 1
ATOM 2902 C C . PRO A 1 369 ? 3.942 16.846 -4.712 1.00 82.75 369 PRO A C 1
ATOM 2904 O O . PRO A 1 369 ? 4.837 16.061 -4.397 1.00 82.75 369 PRO A O 1
ATOM 2907 N N . TRP A 1 370 ? 4.205 18.036 -5.256 1.00 77.50 370 TRP A N 1
ATOM 2908 C CA . TRP A 1 370 ? 5.568 18.486 -5.564 1.00 77.50 370 TRP A CA 1
ATOM 2909 C C . TRP A 1 370 ? 6.492 18.552 -4.331 1.00 77.50 370 TRP A C 1
ATOM 2911 O O . TRP A 1 370 ? 7.713 18.519 -4.467 1.00 77.50 370 TRP A O 1
ATOM 2921 N N . GLN A 1 371 ? 5.924 18.661 -3.123 1.00 78.31 371 GLN A N 1
ATOM 2922 C CA . GLN A 1 371 ? 6.666 18.633 -1.862 1.00 78.31 371 GLN A CA 1
ATOM 2923 C C . GLN A 1 371 ? 6.663 17.226 -1.271 1.00 78.31 371 GLN A C 1
ATOM 2925 O O . GLN A 1 371 ? 5.615 16.715 -0.882 1.00 78.31 371 GLN A O 1
ATOM 2930 N N . ILE A 1 372 ? 7.852 16.643 -1.132 1.00 79.00 372 ILE A N 1
ATOM 2931 C CA . ILE A 1 372 ? 8.039 15.348 -0.477 1.00 79.00 372 ILE A CA 1
ATOM 2932 C C . ILE A 1 372 ? 8.100 15.561 1.038 1.00 79.00 372 ILE A C 1
ATOM 2934 O O . ILE A 1 372 ? 8.987 16.250 1.549 1.00 79.00 372 ILE A O 1
ATOM 2938 N N . ASP A 1 373 ? 7.159 14.958 1.761 1.00 76.25 373 ASP A N 1
ATOM 2939 C CA . ASP A 1 373 ? 7.171 14.914 3.222 1.00 76.25 373 ASP A CA 1
ATOM 2940 C C . ASP A 1 373 ? 7.850 13.624 3.740 1.00 76.25 373 ASP A C 1
ATOM 2942 O O . ASP A 1 373 ? 7.861 12.607 3.042 1.00 76.25 373 ASP A O 1
ATOM 2946 N N . PRO A 1 374 ? 8.409 13.604 4.967 1.00 72.06 374 PRO A N 1
ATOM 2947 C CA . PRO A 1 374 ? 9.078 12.412 5.495 1.00 72.06 374 PRO A CA 1
ATOM 2948 C C . PRO A 1 374 ? 8.190 11.164 5.588 1.00 72.06 374 PRO A C 1
ATOM 2950 O O . PRO A 1 374 ? 8.710 10.053 5.566 1.00 72.06 374 PRO A O 1
ATOM 2953 N N . ALA A 1 375 ? 6.866 11.313 5.695 1.00 70.38 375 ALA A N 1
ATOM 2954 C CA . ALA A 1 375 ? 5.961 10.170 5.739 1.00 70.38 375 ALA A CA 1
ATOM 2955 C C . ALA A 1 375 ? 5.826 9.517 4.352 1.00 70.38 375 ALA A C 1
ATOM 2957 O O . ALA A 1 375 ? 5.698 8.297 4.267 1.00 70.38 375 ALA A O 1
ATOM 2958 N N . THR A 1 376 ? 5.922 10.293 3.265 1.00 77.44 376 THR A N 1
ATOM 2959 C CA . THR A 1 376 ? 5.863 9.782 1.880 1.00 77.44 376 THR A CA 1
ATOM 2960 C C . THR A 1 376 ? 7.065 8.948 1.454 1.00 77.44 376 THR A C 1
ATOM 2962 O O . THR A 1 376 ? 6.965 8.240 0.454 1.00 77.44 376 THR A O 1
ATOM 2965 N N . HIS A 1 377 ? 8.160 8.939 2.223 1.00 77.44 377 HIS A N 1
ATOM 2966 C CA . HIS A 1 377 ? 9.308 8.059 1.964 1.00 77.44 377 HIS A CA 1
ATOM 2967 C C . HIS A 1 377 ? 8.887 6.591 1.823 1.00 77.44 377 HIS A C 1
ATOM 2969 O O . HIS A 1 377 ? 9.351 5.903 0.922 1.00 77.44 377 HIS A O 1
ATOM 2975 N N . TYR A 1 378 ? 7.928 6.142 2.635 1.00 75.50 378 TYR A N 1
ATOM 2976 C CA . TYR A 1 378 ? 7.392 4.783 2.556 1.00 75.50 378 TYR A CA 1
ATOM 2977 C C . TYR A 1 378 ? 6.742 4.458 1.196 1.00 75.50 378 TYR A C 1
ATOM 2979 O O . TYR A 1 378 ? 6.806 3.316 0.737 1.00 75.50 378 TYR A O 1
ATOM 2987 N N . ILE A 1 379 ? 6.110 5.450 0.555 1.00 84.06 379 ILE A N 1
ATOM 2988 C CA . ILE A 1 379 ? 5.527 5.321 -0.791 1.00 84.06 379 ILE A CA 1
ATOM 2989 C C . ILE A 1 379 ? 6.652 5.278 -1.831 1.00 84.06 379 ILE A C 1
ATOM 2991 O O . ILE A 1 379 ? 6.627 4.442 -2.730 1.00 84.06 379 ILE A O 1
ATOM 2995 N N . LEU A 1 380 ? 7.658 6.147 -1.684 1.00 83.38 380 LEU A N 1
ATOM 2996 C CA . LEU A 1 380 ? 8.783 6.262 -2.617 1.00 83.38 380 LEU A CA 1
ATOM 2997 C C . LEU A 1 380 ? 9.645 5.000 -2.665 1.00 83.38 380 LEU A C 1
ATOM 2999 O O . LEU A 1 380 ? 10.016 4.564 -3.749 1.00 83.38 380 LEU A O 1
ATOM 3003 N N . GLU A 1 381 ? 9.908 4.375 -1.518 1.00 77.00 381 GLU A N 1
ATOM 3004 C CA . GLU A 1 381 ? 10.668 3.119 -1.429 1.00 77.00 381 GLU A CA 1
ATOM 3005 C C . GLU A 1 381 ? 9.990 1.944 -2.150 1.00 77.00 381 GLU A C 1
ATOM 3007 O O . GLU A 1 381 ? 10.648 0.954 -2.472 1.00 77.00 381 GLU A O 1
ATOM 3012 N N . ARG A 1 382 ? 8.678 2.041 -2.395 1.00 78.38 382 ARG A N 1
ATOM 3013 C CA . ARG A 1 382 ? 7.866 1.017 -3.066 1.00 78.38 382 ARG A CA 1
ATOM 3014 C C . ARG A 1 382 ? 7.589 1.317 -4.535 1.00 78.38 382 ARG A C 1
ATOM 3016 O O . ARG A 1 382 ? 6.976 0.490 -5.195 1.00 78.38 382 ARG A O 1
ATOM 3023 N N . ALA A 1 383 ? 7.983 2.482 -5.037 1.00 84.38 383 ALA A N 1
ATOM 3024 C CA . ALA A 1 383 ? 7.709 2.858 -6.414 1.00 84.38 383 ALA A CA 1
ATOM 3025 C C . ALA A 1 383 ? 8.597 2.075 -7.391 1.00 84.38 383 ALA A C 1
ATOM 3027 O O . ALA A 1 383 ? 9.826 2.121 -7.292 1.00 84.38 383 ALA A O 1
ATOM 3028 N N . ASP A 1 384 ? 7.982 1.432 -8.382 1.00 83.62 384 ASP A N 1
ATOM 3029 C CA . ASP A 1 384 ? 8.692 0.818 -9.510 1.00 83.62 384 ASP A CA 1
ATOM 3030 C C . ASP A 1 384 ? 9.077 1.879 -10.548 1.00 83.62 384 ASP A C 1
ATOM 3032 O O . ASP A 1 384 ? 10.149 1.842 -11.158 1.00 83.62 384 ASP A O 1
ATOM 3036 N N . GLN A 1 385 ? 8.198 2.866 -10.734 1.00 87.31 385 GLN A N 1
ATOM 3037 C CA . GLN A 1 385 ? 8.391 3.950 -11.686 1.00 87.31 385 GLN A CA 1
ATOM 3038 C C . GLN A 1 385 ? 7.965 5.289 -11.095 1.00 87.31 385 GLN A C 1
ATOM 3040 O O . GLN A 1 385 ? 6.958 5.395 -10.396 1.00 87.31 385 GLN A O 1
ATOM 3045 N N . ILE A 1 386 ? 8.713 6.335 -11.431 1.00 89.12 386 ILE A N 1
ATOM 3046 C CA . ILE A 1 386 ? 8.383 7.717 -11.105 1.00 89.12 386 ILE A CA 1
ATOM 3047 C C . ILE A 1 386 ? 8.390 8.539 -12.384 1.00 89.12 386 ILE A C 1
ATOM 3049 O O . ILE A 1 386 ? 9.347 8.511 -13.154 1.00 89.12 386 ILE A O 1
ATOM 3053 N N . VAL A 1 387 ? 7.308 9.276 -12.598 1.00 88.81 387 VAL A N 1
ATOM 3054 C CA . VAL A 1 387 ? 7.079 10.127 -13.761 1.00 88.81 387 VAL A CA 1
ATOM 3055 C C . VAL A 1 387 ? 6.963 11.562 -13.276 1.00 88.81 387 VAL A C 1
ATOM 3057 O O . VAL A 1 387 ? 6.058 11.894 -12.519 1.00 88.81 387 VAL A O 1
ATOM 3060 N N . ILE A 1 388 ? 7.874 12.427 -13.705 1.00 89.31 388 ILE A N 1
ATOM 3061 C CA . ILE A 1 388 ? 7.843 13.853 -13.388 1.00 89.31 388 ILE A CA 1
ATOM 3062 C C . ILE A 1 388 ? 7.287 14.609 -14.588 1.00 89.31 388 ILE A C 1
ATOM 3064 O O . ILE A 1 388 ? 7.805 14.496 -15.695 1.00 89.31 388 ILE A O 1
ATOM 3068 N N . VAL A 1 389 ? 6.256 15.409 -14.359 1.00 88.00 389 VAL A N 1
ATOM 3069 C CA . VAL A 1 389 ? 5.599 16.246 -15.357 1.00 88.00 389 VAL A CA 1
ATOM 3070 C C . VAL A 1 389 ? 6.001 17.695 -15.122 1.00 88.00 389 VAL A C 1
ATOM 3072 O O . VAL A 1 389 ? 5.815 18.245 -14.034 1.00 88.00 389 VAL A O 1
ATOM 3075 N N . VAL A 1 390 ? 6.568 18.325 -16.147 1.00 87.31 390 VAL A N 1
ATOM 3076 C CA . VAL A 1 390 ? 7.106 19.683 -16.053 1.00 87.31 390 VAL A CA 1
ATOM 3077 C C . VAL A 1 390 ? 6.717 20.512 -17.270 1.00 87.31 390 VAL A C 1
ATOM 3079 O O . VAL A 1 390 ? 6.850 20.069 -18.408 1.00 87.31 390 VAL A O 1
ATOM 3082 N N . ASN A 1 391 ? 6.279 21.750 -17.048 1.00 84.44 391 ASN A N 1
ATOM 3083 C CA . ASN A 1 391 ? 6.168 22.731 -18.125 1.00 84.44 391 ASN A CA 1
ATOM 3084 C C . ASN A 1 391 ? 7.555 23.360 -18.353 1.00 84.44 391 ASN A C 1
ATOM 3086 O O . ASN A 1 391 ? 8.174 23.801 -17.382 1.00 84.44 391 ASN A O 1
ATOM 3090 N N . PRO A 1 392 ? 8.073 23.444 -19.592 1.00 72.81 392 PRO A N 1
ATOM 3091 C CA . PRO A 1 392 ? 9.431 23.923 -19.859 1.00 72.81 392 PRO A CA 1
ATOM 3092 C C . PRO A 1 392 ? 9.541 25.445 -19.675 1.00 72.81 392 PRO A C 1
ATOM 3094 O O . PRO A 1 392 ? 9.482 26.222 -20.628 1.00 72.81 392 PRO A O 1
ATOM 3097 N N . THR A 1 393 ? 9.710 25.890 -18.432 1.00 72.12 393 THR A N 1
ATOM 3098 C CA . THR A 1 393 ? 9.953 27.294 -18.084 1.00 72.12 393 THR A CA 1
ATOM 3099 C C . THR A 1 393 ? 11.194 27.432 -17.203 1.00 72.12 393 THR A C 1
ATOM 3101 O O . THR A 1 393 ? 11.587 26.505 -16.494 1.00 72.12 393 THR A O 1
ATOM 3104 N N . SER A 1 394 ? 11.834 28.606 -17.222 1.00 68.62 394 SER A N 1
ATOM 3105 C CA . SER A 1 394 ? 13.070 28.867 -16.463 1.00 68.62 394 SER A CA 1
ATOM 3106 C C . SER A 1 394 ? 12.909 28.750 -14.940 1.00 68.62 394 SER A C 1
ATOM 3108 O O . SER A 1 394 ? 13.886 28.510 -14.226 1.00 68.62 394 SER A O 1
ATOM 3110 N N . THR A 1 395 ? 11.693 28.918 -14.423 1.00 74.19 395 THR A N 1
ATOM 3111 C CA . THR A 1 395 ? 11.345 28.686 -13.017 1.00 74.19 395 THR A CA 1
ATOM 3112 C C . THR A 1 395 ? 11.157 27.201 -12.727 1.00 74.19 395 THR A C 1
ATOM 3114 O O . THR A 1 395 ? 11.740 26.711 -11.761 1.00 74.19 395 THR A O 1
ATOM 3117 N N . SER A 1 396 ? 10.448 26.479 -13.599 1.00 76.69 396 SER A N 1
ATOM 3118 C CA . SER A 1 396 ? 10.187 25.044 -13.447 1.00 76.69 396 SER A CA 1
ATOM 3119 C C . SER A 1 396 ? 11.465 24.197 -13.450 1.00 76.69 396 SER A C 1
ATOM 3121 O O . SER A 1 396 ? 11.524 23.199 -12.742 1.00 76.69 396 SER A O 1
ATOM 3123 N N . TRP A 1 397 ? 12.527 24.611 -14.154 1.00 79.38 397 TRP A N 1
ATOM 3124 C CA . TRP A 1 397 ? 13.810 23.889 -14.130 1.00 79.38 397 TRP A CA 1
ATOM 3125 C C . TRP A 1 397 ? 14.474 23.864 -12.750 1.00 79.38 397 TRP A C 1
ATOM 3127 O O . TRP A 1 397 ? 14.945 22.823 -12.306 1.00 79.38 397 TRP A O 1
ATOM 3137 N N . ARG A 1 398 ? 14.464 24.991 -12.026 1.00 80.31 398 ARG A N 1
ATOM 3138 C CA . ARG A 1 398 ? 15.029 25.045 -10.666 1.00 80.31 398 ARG A CA 1
ATOM 3139 C C . ARG A 1 398 ? 14.232 24.202 -9.674 1.00 80.31 398 ARG A C 1
ATOM 3141 O O . ARG A 1 398 ? 14.793 23.707 -8.700 1.00 80.31 398 ARG A O 1
ATOM 3148 N N . GLU A 1 399 ? 12.926 24.099 -9.880 1.00 82.31 399 GLU A N 1
ATOM 3149 C CA . GLU A 1 399 ? 12.043 23.271 -9.055 1.00 82.31 399 GLU A CA 1
ATOM 3150 C C . GLU A 1 399 ? 12.232 21.785 -9.370 1.00 82.31 399 GLU A C 1
ATOM 3152 O O . GLU A 1 399 ? 12.335 20.985 -8.442 1.00 82.31 399 GLU A O 1
ATOM 3157 N N . LEU A 1 400 ? 12.401 21.441 -10.651 1.00 85.56 400 LEU A N 1
ATOM 3158 C CA . LEU A 1 400 ? 12.762 20.098 -11.096 1.00 85.56 400 LEU A CA 1
ATOM 3159 C C . LEU A 1 400 ? 14.074 19.627 -10.455 1.00 85.56 400 LEU A C 1
ATOM 3161 O O . LEU A 1 400 ? 14.095 18.556 -9.858 1.00 85.56 400 LEU A O 1
ATOM 3165 N N . ASP A 1 401 ? 15.140 20.432 -10.505 1.00 83.94 401 ASP A N 1
ATOM 3166 C CA . ASP A 1 401 ? 16.433 20.071 -9.901 1.00 83.94 401 ASP A CA 1
ATOM 3167 C C . ASP A 1 401 ? 16.306 19.777 -8.396 1.00 83.94 401 ASP A C 1
ATOM 3169 O O . ASP A 1 401 ? 16.856 18.798 -7.889 1.00 83.94 401 ASP A O 1
ATOM 3173 N N . ARG A 1 402 ? 15.522 20.589 -7.671 1.00 84.69 402 ARG A N 1
ATOM 3174 C CA . ARG A 1 402 ? 15.259 20.370 -6.240 1.00 84.69 402 ARG A CA 1
ATOM 3175 C C . ARG A 1 402 ? 14.508 19.068 -5.983 1.00 84.69 402 ARG A C 1
ATOM 3177 O O . ARG A 1 402 ? 14.856 18.357 -5.041 1.00 84.69 402 ARG A O 1
ATOM 3184 N N . LEU A 1 403 ? 13.491 18.771 -6.790 1.00 85.69 403 LEU A N 1
ATOM 3185 C CA . LEU A 1 403 ? 12.721 17.536 -6.675 1.00 85.69 403 LEU A CA 1
ATOM 3186 C C . LEU A 1 403 ? 13.606 16.315 -6.964 1.00 85.69 403 LEU A C 1
ATOM 3188 O O . LEU A 1 403 ? 13.595 15.356 -6.197 1.00 85.69 403 LEU A O 1
ATOM 3192 N N . LEU A 1 404 ? 14.435 16.375 -8.010 1.00 84.75 404 LEU A N 1
ATOM 3193 C CA . LEU A 1 404 ? 15.385 15.316 -8.359 1.00 84.75 404 LEU A CA 1
ATOM 3194 C C . LEU A 1 404 ? 16.371 15.027 -7.223 1.00 84.75 404 LEU A C 1
ATOM 3196 O O . LEU A 1 404 ? 16.627 13.864 -6.912 1.00 84.75 404 LEU A O 1
ATOM 3200 N N . ASP A 1 405 ? 16.896 16.061 -6.567 1.00 84.25 405 ASP A N 1
ATOM 3201 C CA . ASP A 1 405 ? 17.802 15.894 -5.428 1.00 84.25 405 ASP A CA 1
ATOM 3202 C C . ASP A 1 405 ? 17.117 15.295 -4.192 1.00 84.25 405 ASP A C 1
ATOM 3204 O O . ASP A 1 405 ? 17.757 14.564 -3.430 1.00 84.25 405 ASP A O 1
ATOM 3208 N N . GLN A 1 406 ? 15.831 15.581 -3.972 1.00 83.56 406 GLN A N 1
ATOM 3209 C CA . GLN A 1 406 ? 15.050 14.945 -2.907 1.00 83.56 406 GLN A CA 1
ATOM 3210 C C . GLN A 1 406 ? 14.769 13.473 -3.228 1.00 83.56 406 GLN A C 1
ATOM 3212 O O . GLN A 1 406 ? 15.029 12.605 -2.396 1.00 83.56 406 GLN A O 1
ATOM 3217 N N . LEU A 1 407 ? 14.326 13.181 -4.452 1.00 84.19 407 LEU A N 1
ATOM 3218 C CA . LEU A 1 407 ? 14.040 11.827 -4.924 1.00 84.19 407 LEU A CA 1
ATOM 3219 C C . LEU A 1 407 ? 15.284 10.932 -4.879 1.00 84.19 407 LEU A C 1
ATOM 3221 O O . LEU A 1 407 ? 15.233 9.829 -4.343 1.00 84.19 407 LEU A O 1
ATOM 3225 N N . ARG A 1 408 ? 16.444 11.425 -5.332 1.00 80.75 408 ARG A N 1
ATOM 3226 C CA . ARG A 1 408 ? 17.718 10.681 -5.261 1.00 80.75 408 ARG A CA 1
ATOM 3227 C C . ARG A 1 408 ? 18.106 10.253 -3.844 1.00 80.75 408 ARG A C 1
ATOM 3229 O O . ARG A 1 408 ? 18.834 9.278 -3.699 1.00 80.75 408 ARG A O 1
ATOM 3236 N N . LYS A 1 409 ? 17.658 10.972 -2.809 1.00 79.50 409 LYS A N 1
ATOM 3237 C CA . LYS A 1 409 ? 17.920 10.628 -1.400 1.00 79.50 409 LYS A CA 1
ATOM 3238 C C . LYS A 1 409 ? 16.906 9.645 -0.820 1.00 79.50 409 LYS A C 1
ATOM 3240 O O . LYS A 1 409 ? 17.221 8.995 0.169 1.00 79.50 409 LYS A O 1
ATOM 3245 N N . ALA A 1 410 ? 15.703 9.584 -1.385 1.00 74.62 410 ALA A N 1
ATOM 3246 C CA . ALA A 1 410 ? 14.586 8.807 -0.853 1.00 74.62 410 ALA A CA 1
ATOM 3247 C C . ALA A 1 410 ? 14.350 7.476 -1.591 1.00 74.62 410 ALA A C 1
ATOM 3249 O O . ALA A 1 410 ? 13.592 6.648 -1.102 1.00 74.62 410 ALA A O 1
ATOM 3250 N N . MET A 1 411 ? 14.963 7.272 -2.760 1.00 74.25 411 MET A N 1
ATOM 3251 C CA . MET A 1 411 ? 14.700 6.123 -3.635 1.00 74.25 411 MET A CA 1
ATOM 3252 C C . MET A 1 411 ? 15.873 5.145 -3.696 1.00 74.25 411 MET A C 1
ATOM 3254 O O . MET A 1 411 ? 17.030 5.523 -3.511 1.00 74.25 411 MET A O 1
ATOM 3258 N N . HIS A 1 412 ? 15.577 3.899 -4.074 1.00 67.38 412 HIS A N 1
ATOM 3259 C CA . HIS A 1 412 ? 16.587 2.916 -4.455 1.00 67.38 412 HIS A CA 1
ATOM 3260 C C . HIS A 1 412 ? 16.880 3.014 -5.963 1.00 67.38 412 HIS A C 1
ATOM 3262 O O . HIS A 1 412 ? 16.067 2.552 -6.767 1.00 67.38 412 HIS A O 1
ATOM 3268 N N . PRO A 1 413 ? 18.038 3.560 -6.381 1.00 61.44 413 PRO A N 1
ATOM 3269 C CA . PRO A 1 413 ? 18.327 3.819 -7.795 1.00 61.44 413 PRO A CA 1
ATOM 3270 C C . PRO A 1 413 ? 18.398 2.552 -8.660 1.00 61.44 413 PRO A C 1
ATOM 3272 O O . PRO A 1 413 ? 18.264 2.637 -9.874 1.00 61.44 413 PRO A O 1
ATOM 3275 N N . GLU A 1 414 ? 18.591 1.380 -8.051 1.00 59.09 414 GLU A N 1
ATOM 3276 C CA . GLU A 1 414 ? 18.628 0.089 -8.750 1.00 59.09 414 GLU A CA 1
ATOM 3277 C C . GLU A 1 414 ? 17.237 -0.519 -8.996 1.00 59.09 414 GLU A C 1
ATOM 3279 O O . GLU A 1 414 ? 17.120 -1.463 -9.771 1.00 59.09 414 GLU A O 1
ATOM 3284 N N . LYS A 1 415 ? 16.190 -0.011 -8.329 1.00 64.62 415 LYS A N 1
ATOM 3285 C CA . LYS A 1 415 ? 14.833 -0.588 -8.366 1.00 64.62 415 LYS A CA 1
ATOM 3286 C C . LYS A 1 415 ? 13.788 0.333 -8.985 1.00 64.62 415 LYS A C 1
ATOM 3288 O O . LYS A 1 415 ? 12.815 -0.161 -9.538 1.00 64.62 415 LYS A O 1
ATOM 3293 N N . THR A 1 416 ? 13.986 1.646 -8.899 1.00 75.88 416 THR A N 1
ATOM 3294 C CA . THR A 1 416 ? 12.997 2.630 -9.347 1.00 75.88 416 THR A CA 1
ATOM 3295 C C . THR A 1 416 ? 13.462 3.324 -10.620 1.00 75.88 416 THR A C 1
ATOM 3297 O O . THR A 1 416 ? 14.526 3.945 -10.647 1.00 75.88 416 THR A O 1
ATOM 3300 N N . THR A 1 417 ? 12.645 3.271 -11.673 1.00 78.62 417 THR A N 1
ATOM 3301 C CA . THR A 1 417 ? 12.941 3.965 -12.935 1.00 78.62 417 THR A CA 1
ATOM 3302 C C . THR A 1 417 ? 12.342 5.367 -12.931 1.00 78.62 417 THR A C 1
ATOM 3304 O O . THR A 1 417 ? 11.171 5.543 -12.601 1.00 78.62 417 THR A O 1
ATOM 3307 N N . LEU A 1 418 ? 13.123 6.368 -13.332 1.00 81.81 418 LEU A N 1
ATOM 3308 C CA . LEU A 1 418 ? 12.702 7.767 -13.370 1.00 81.81 418 LEU A CA 1
ATOM 3309 C C . LEU A 1 418 ? 12.493 8.241 -14.814 1.00 81.81 418 LEU A C 1
ATOM 3311 O O . LEU A 1 418 ? 13.372 8.036 -15.646 1.00 81.81 418 LEU A O 1
ATOM 3315 N N . PHE A 1 419 ? 11.373 8.917 -15.077 1.00 82.50 419 PHE A N 1
ATOM 3316 C CA . PHE A 1 419 ? 11.055 9.540 -16.363 1.00 82.50 419 PHE A CA 1
ATOM 3317 C C . PHE A 1 419 ? 10.651 11.004 -16.192 1.00 82.50 419 PHE A C 1
ATOM 3319 O O . PHE A 1 419 ? 9.942 11.352 -15.249 1.00 82.50 419 PHE A O 1
ATOM 3326 N N . ILE A 1 420 ? 11.047 11.855 -17.135 1.00 82.62 420 ILE A N 1
ATOM 3327 C CA . ILE A 1 420 ? 10.698 13.276 -17.187 1.00 82.62 420 ILE A CA 1
ATOM 3328 C C . ILE A 1 420 ? 9.902 13.555 -18.467 1.00 82.62 420 ILE A C 1
ATOM 3330 O O . ILE A 1 420 ? 10.376 13.336 -19.584 1.00 82.62 420 ILE A O 1
ATOM 3334 N N . VAL A 1 421 ? 8.685 14.069 -18.294 1.00 83.56 421 VAL A N 1
ATOM 3335 C CA . VAL A 1 421 ? 7.754 14.454 -19.356 1.00 83.56 421 VAL A CA 1
ATOM 3336 C C . VAL A 1 421 ? 7.643 15.978 -19.401 1.00 83.56 421 VAL A C 1
ATOM 3338 O O . VAL A 1 421 ? 7.104 16.609 -18.492 1.00 83.56 421 VAL A O 1
ATOM 3341 N N . GLY A 1 422 ? 8.138 16.571 -20.485 1.00 82.38 422 GLY A N 1
ATOM 3342 C CA . GLY A 1 422 ? 7.966 17.985 -20.799 1.00 82.38 422 GLY A CA 1
ATOM 3343 C C . GLY A 1 422 ? 6.603 18.251 -21.439 1.00 82.38 422 GLY A C 1
ATOM 3344 O O . GLY A 1 422 ? 6.370 17.848 -22.579 1.00 82.38 422 GLY A O 1
ATOM 3345 N N . ASN A 1 423 ? 5.714 18.942 -20.726 1.00 81.94 423 ASN A N 1
ATOM 3346 C CA . ASN A 1 423 ? 4.375 19.306 -21.185 1.00 81.94 423 ASN A CA 1
ATOM 3347 C C . ASN A 1 423 ? 4.373 20.734 -21.775 1.00 81.94 423 ASN A C 1
ATOM 3349 O O . ASN A 1 423 ? 4.340 21.734 -21.059 1.00 81.94 423 ASN A O 1
ATOM 3353 N N . CYS A 1 424 ? 4.483 20.852 -23.100 1.00 75.81 424 CYS A N 1
ATOM 3354 C CA . CYS A 1 424 ? 4.903 22.087 -23.773 1.00 75.81 424 CYS A CA 1
ATOM 3355 C C . CYS A 1 424 ? 3.738 22.872 -24.418 1.00 75.81 424 CYS A C 1
ATOM 3357 O O . CYS A 1 424 ? 3.140 22.382 -25.377 1.00 75.81 424 CYS A O 1
ATOM 3359 N N . PRO A 1 425 ? 3.447 24.123 -24.000 1.00 60.25 425 PRO A N 1
ATOM 3360 C CA . PRO A 1 425 ? 2.315 24.910 -24.519 1.00 60.25 425 PRO A CA 1
ATOM 3361 C C . PRO A 1 425 ? 2.454 25.455 -25.940 1.00 60.25 425 PRO A C 1
ATOM 3363 O O . PRO A 1 425 ? 1.436 25.711 -26.574 1.00 60.25 425 PRO A O 1
ATOM 3366 N N . HIS A 1 426 ? 3.666 25.581 -26.486 1.00 55.81 426 HIS A N 1
ATOM 3367 C CA . HIS A 1 426 ? 3.871 26.047 -27.861 1.00 55.81 426 HIS A CA 1
ATOM 3368 C C . HIS A 1 426 ? 5.154 25.491 -28.492 1.00 55.81 426 HIS A C 1
ATOM 3370 O O . HIS A 1 426 ? 6.150 25.268 -27.804 1.00 55.81 426 HIS A O 1
ATOM 3376 N N . ALA A 1 427 ? 5.154 25.363 -29.826 1.00 49.62 427 ALA A N 1
ATOM 3377 C CA . ALA A 1 427 ? 6.299 24.932 -30.636 1.00 49.62 427 ALA A CA 1
ATOM 3378 C C . ALA A 1 427 ? 7.558 25.813 -30.463 1.00 49.62 427 ALA A C 1
ATOM 3380 O O . ALA A 1 427 ? 8.671 25.340 -30.669 1.00 49.62 427 ALA A O 1
ATOM 3381 N N . GLU A 1 428 ? 7.406 27.068 -30.027 1.00 46.22 428 GLU A N 1
ATOM 3382 C CA . GLU A 1 428 ? 8.520 27.998 -29.778 1.00 46.22 428 GLU A CA 1
ATOM 3383 C C . GLU A 1 428 ? 9.310 27.689 -28.489 1.00 46.22 428 GLU A C 1
ATOM 3385 O O . GLU A 1 428 ? 10.469 28.076 -28.372 1.00 46.22 428 GLU A O 1
ATOM 3390 N N . HIS A 1 429 ? 8.736 26.939 -27.537 1.00 48.47 429 HIS A N 1
ATOM 3391 C CA . HIS A 1 429 ? 9.420 26.561 -26.286 1.00 48.47 429 HIS A CA 1
ATOM 3392 C C . HIS A 1 429 ? 10.360 25.356 -26.455 1.00 48.47 429 HIS A C 1
ATOM 3394 O O . HIS A 1 429 ? 11.183 25.098 -25.580 1.00 48.47 429 HIS A O 1
ATOM 3400 N N . ALA A 1 430 ? 10.307 24.668 -27.602 1.00 47.91 430 ALA A N 1
ATOM 3401 C CA . ALA A 1 430 ? 11.284 23.645 -27.983 1.00 47.91 430 ALA A CA 1
ATOM 3402 C C . ALA A 1 430 ? 12.688 24.227 -28.267 1.00 47.91 430 ALA A C 1
ATOM 3404 O O . ALA A 1 430 ? 13.647 23.473 -28.399 1.00 47.91 430 ALA A O 1
ATOM 3405 N N . ALA A 1 431 ? 12.810 25.559 -28.368 1.00 42.12 431 ALA A N 1
ATOM 3406 C CA . ALA A 1 431 ? 14.059 26.273 -28.638 1.00 42.12 431 ALA A CA 1
ATOM 3407 C C . ALA A 1 431 ? 14.793 26.770 -27.372 1.00 42.12 431 ALA A C 1
ATOM 3409 O O . ALA A 1 431 ? 15.875 27.351 -27.485 1.00 42.12 431 ALA A O 1
ATOM 3410 N N . LEU A 1 432 ? 14.231 26.577 -26.171 1.00 50.78 432 LEU A N 1
ATOM 3411 C CA . LEU A 1 432 ? 14.913 26.906 -24.915 1.00 50.78 432 LEU A CA 1
ATOM 3412 C C . LEU A 1 432 ? 16.020 25.870 -24.630 1.00 50.78 432 LEU A C 1
ATOM 3414 O O . LEU A 1 432 ? 15.793 24.679 -24.839 1.00 50.78 432 LEU A O 1
ATOM 3418 N N . PRO A 1 433 ? 17.207 26.275 -24.136 1.00 47.81 433 PRO A N 1
ATOM 3419 C CA . PRO A 1 433 ? 18.232 25.327 -23.712 1.00 47.81 433 PRO A CA 1
ATOM 3420 C C . PRO A 1 433 ? 17.695 24.514 -22.531 1.00 47.81 433 PRO A C 1
ATOM 3422 O O . PRO A 1 433 ? 17.491 25.044 -21.439 1.00 47.81 433 PRO A O 1
ATOM 3425 N N . MET A 1 434 ? 17.415 23.237 -22.782 1.00 54.09 434 MET A N 1
ATOM 3426 C CA . MET A 1 434 ? 16.840 22.319 -21.803 1.00 54.09 434 MET A CA 1
ATOM 3427 C C . MET A 1 434 ? 17.956 21.840 -20.860 1.00 54.09 434 MET A C 1
ATOM 3429 O O . MET A 1 434 ? 18.946 21.277 -21.337 1.00 54.09 434 MET A O 1
ATOM 3433 N N . PRO A 1 435 ? 17.861 22.082 -19.542 1.00 48.25 435 PRO A N 1
ATOM 3434 C CA . PRO A 1 435 ? 18.821 21.549 -18.592 1.00 48.25 435 PRO A CA 1
ATOM 3435 C C . PRO A 1 435 ? 18.505 20.069 -18.331 1.00 48.25 435 PRO A C 1
ATOM 3437 O O . PRO A 1 435 ? 17.453 19.737 -17.797 1.00 48.25 435 PRO A O 1
ATOM 3440 N N . GLY A 1 436 ? 19.423 19.173 -18.701 1.00 53.47 436 GLY A N 1
ATOM 3441 C CA . GLY A 1 436 ? 19.327 17.742 -18.386 1.00 53.47 436 GLY A CA 1
ATOM 3442 C C . GLY A 1 436 ? 18.553 16.879 -19.395 1.00 53.47 436 GLY A C 1
ATOM 3443 O O . GLY A 1 436 ? 18.138 17.335 -20.458 1.00 53.47 436 GLY A O 1
ATOM 3444 N N . HIS A 1 437 ? 18.434 15.586 -19.073 1.00 60.91 437 HIS A N 1
ATOM 3445 C CA . HIS A 1 437 ? 17.778 14.563 -19.896 1.00 60.91 437 HIS A CA 1
ATOM 3446 C C . HIS A 1 437 ? 16.254 14.640 -19.707 1.00 60.91 437 HIS A C 1
ATOM 3448 O O . HIS A 1 437 ? 15.772 14.445 -18.597 1.00 60.91 437 HIS A O 1
ATOM 3454 N N . ILE A 1 438 ? 15.505 14.931 -20.773 1.00 68.88 438 ILE A N 1
ATOM 3455 C CA . ILE A 1 438 ? 14.035 14.856 -20.808 1.00 68.88 438 ILE A CA 1
ATOM 3456 C C . ILE A 1 438 ? 13.669 13.679 -21.698 1.00 68.88 438 ILE A C 1
ATOM 3458 O O . ILE A 1 438 ? 14.109 13.623 -22.846 1.00 68.88 438 ILE A O 1
ATOM 3462 N N . ASP A 1 439 ? 12.872 12.754 -21.175 1.00 68.31 439 ASP A N 1
ATOM 3463 C CA . ASP A 1 439 ? 12.561 11.502 -21.866 1.00 68.31 439 ASP A CA 1
ATOM 3464 C C . ASP A 1 439 ? 11.466 11.685 -22.920 1.00 68.31 439 ASP A C 1
ATOM 3466 O O . ASP A 1 439 ? 11.524 11.087 -23.995 1.00 68.31 439 ASP A O 1
ATOM 3470 N N . PHE A 1 440 ? 10.478 12.542 -22.637 1.00 74.62 440 PHE A N 1
ATOM 3471 C CA . PHE A 1 440 ? 9.348 12.790 -23.532 1.00 74.62 440 PHE A CA 1
ATOM 3472 C C . PHE A 1 440 ? 9.000 14.272 -23.617 1.00 74.62 440 PHE A C 1
ATOM 3474 O O . PHE A 1 440 ? 9.022 14.987 -22.619 1.00 74.62 440 PHE A O 1
ATOM 3481 N N . ILE A 1 441 ? 8.607 14.719 -24.809 1.00 74.06 441 ILE A N 1
ATOM 3482 C CA . ILE A 1 441 ? 8.062 16.057 -25.048 1.00 74.06 441 ILE A CA 1
ATOM 3483 C C . ILE A 1 441 ? 6.680 15.889 -25.671 1.00 74.06 441 ILE A C 1
ATOM 3485 O O . ILE A 1 441 ? 6.554 15.262 -26.725 1.00 74.06 441 ILE A O 1
ATOM 3489 N N . ILE A 1 442 ? 5.656 16.451 -25.031 1.00 73.56 442 ILE A N 1
ATOM 3490 C CA . ILE A 1 442 ? 4.265 16.398 -25.495 1.00 73.56 442 ILE A CA 1
ATOM 3491 C C . ILE A 1 442 ? 3.676 17.807 -25.656 1.00 73.56 442 ILE A C 1
ATOM 3493 O O . ILE A 1 442 ? 4.128 18.737 -24.984 1.00 73.56 442 ILE A O 1
ATOM 3497 N N . PRO A 1 443 ? 2.674 17.996 -26.539 1.00 73.31 443 PRO A N 1
ATOM 3498 C CA . PRO A 1 443 ? 1.886 19.229 -26.576 1.00 73.31 443 PRO A CA 1
ATOM 3499 C C . PRO A 1 443 ? 1.195 19.469 -25.233 1.00 73.31 443 PRO A C 1
ATOM 3501 O O . PRO A 1 443 ? 0.848 18.500 -24.566 1.00 73.31 443 PRO A O 1
ATOM 3504 N N . HIS A 1 444 ? 0.953 20.731 -24.867 1.00 76.12 444 HIS A N 1
ATOM 3505 C CA . HIS A 1 444 ? 0.359 21.055 -23.573 1.00 76.12 444 HIS A CA 1
ATOM 3506 C C . HIS A 1 444 ? -1.006 20.414 -23.383 1.00 76.12 444 HIS A C 1
ATOM 3508 O O . HIS A 1 444 ? -1.981 20.748 -24.059 1.00 76.12 444 HIS A O 1
ATOM 3514 N N . LEU A 1 445 ? -1.046 19.520 -22.408 1.00 72.75 445 LEU A N 1
ATOM 3515 C CA . LEU A 1 445 ? -2.248 18.921 -21.874 1.00 72.75 445 LEU A CA 1
ATOM 3516 C C . LEU A 1 445 ? -2.506 19.562 -20.511 1.00 72.75 445 LEU A C 1
ATOM 3518 O O . LEU A 1 445 ? -1.763 19.268 -19.573 1.00 72.75 445 LEU A O 1
ATOM 3522 N N . PRO A 1 446 ? -3.506 20.447 -20.372 1.00 70.31 446 PRO A N 1
ATOM 3523 C CA . PRO A 1 446 ? -3.902 20.907 -19.050 1.00 70.31 446 PRO A CA 1
ATOM 3524 C C . PRO A 1 446 ? -4.431 19.723 -18.224 1.00 70.31 446 PRO A C 1
ATOM 3526 O O . PRO A 1 446 ? -4.739 18.655 -18.770 1.00 70.31 446 PRO A O 1
ATOM 3529 N N . ASP A 1 447 ? -4.576 19.915 -16.914 1.00 68.75 447 ASP A N 1
ATOM 3530 C CA . ASP A 1 447 ? -5.397 19.032 -16.080 1.00 68.75 447 ASP A CA 1
ATOM 3531 C C . ASP A 1 447 ? -6.858 19.175 -16.551 1.00 68.75 447 ASP A C 1
ATOM 35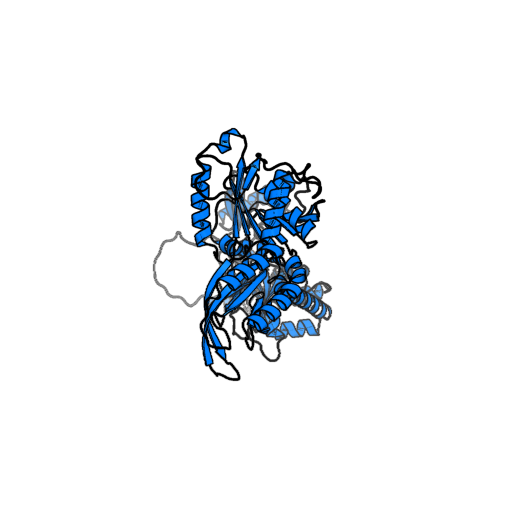33 O O . ASP A 1 447 ? -7.591 20.086 -16.164 1.00 68.75 447 ASP A O 1
ATOM 3537 N N . LEU A 1 448 ? -7.237 18.364 -17.542 1.00 59.03 448 LEU A N 1
ATOM 3538 C CA . LEU A 1 448 ? -8.511 18.455 -18.251 1.00 59.03 448 LEU A CA 1
ATOM 3539 C C . LEU A 1 448 ? -9.664 18.009 -17.336 1.00 59.03 448 LEU A C 1
ATOM 3541 O O . LEU A 1 448 ? -9.510 17.037 -16.596 1.00 59.03 448 LEU A O 1
ATOM 3545 N N . PRO A 1 449 ? -10.871 18.596 -17.459 1.00 53.47 449 PRO A N 1
ATOM 3546 C CA . PRO A 1 449 ? -12.076 17.919 -17.007 1.00 53.47 449 PRO A CA 1
ATOM 3547 C C . PRO A 1 449 ? -12.284 16.658 -17.891 1.00 53.47 449 PRO A C 1
ATOM 3549 O O . PRO A 1 449 ? -12.426 16.790 -19.112 1.00 53.47 449 PRO A O 1
ATOM 3552 N N . PRO A 1 450 ? -12.313 15.428 -17.346 1.00 52.12 450 PRO A N 1
ATOM 3553 C CA . PRO A 1 450 ? -12.153 14.146 -18.048 1.00 52.12 450 PRO A CA 1
ATOM 3554 C C . PRO A 1 450 ? -13.360 13.695 -18.873 1.00 52.12 450 PRO A C 1
ATOM 3556 O O . PRO A 1 450 ? -13.455 12.529 -19.243 1.00 52.12 450 PRO A O 1
ATOM 3559 N N . ALA A 1 451 ? -14.279 14.591 -19.239 1.00 49.12 451 ALA A N 1
ATOM 3560 C CA . ALA A 1 451 ? -15.405 14.235 -20.104 1.00 49.12 451 ALA A CA 1
ATOM 3561 C C . ALA A 1 451 ? -14.957 13.675 -21.477 1.00 49.12 451 ALA A C 1
ATOM 3563 O O . ALA A 1 451 ? -15.745 12.979 -22.127 1.00 49.12 451 ALA A O 1
ATOM 3564 N N . ALA A 1 452 ? -13.712 13.963 -21.890 1.00 51.50 452 ALA A N 1
ATOM 3565 C CA . ALA A 1 452 ? -13.077 13.487 -23.121 1.00 51.50 452 ALA A CA 1
ATOM 3566 C C . ALA A 1 452 ? -12.313 12.151 -22.976 1.00 51.50 452 ALA A C 1
ATOM 3568 O O . ALA A 1 452 ? -12.167 11.431 -23.960 1.00 51.50 452 ALA A O 1
ATOM 3569 N N . LEU A 1 453 ? -11.864 11.780 -21.772 1.00 60.31 453 LEU A N 1
ATOM 3570 C CA . LEU A 1 453 ? -11.166 10.517 -21.517 1.00 60.31 453 LEU A CA 1
ATOM 3571 C C . LEU A 1 453 ? -12.211 9.459 -21.170 1.00 60.31 453 LEU A C 1
ATOM 3573 O O . LEU A 1 453 ? -12.516 9.260 -20.006 1.00 60.31 453 LEU A O 1
ATOM 3577 N N . ARG A 1 454 ? -12.834 8.821 -22.165 1.00 61.41 454 ARG A N 1
ATOM 3578 C CA . ARG A 1 454 ? -13.884 7.812 -21.901 1.00 61.41 454 ARG A CA 1
ATOM 3579 C C . ARG A 1 454 ? -13.426 6.380 -22.117 1.00 61.41 454 ARG A C 1
ATOM 3581 O O . ARG A 1 454 ? -13.895 5.490 -21.418 1.00 61.41 454 ARG A O 1
ATOM 3588 N N . THR A 1 455 ? -12.531 6.162 -23.071 1.00 63.62 455 THR A N 1
ATOM 3589 C CA . THR A 1 455 ? -12.079 4.832 -23.486 1.00 63.62 455 THR A CA 1
ATOM 3590 C C . THR A 1 455 ? -10.605 4.880 -23.897 1.00 63.62 455 THR A C 1
ATOM 3592 O O . THR A 1 455 ? -10.153 5.946 -24.332 1.00 63.62 455 THR A O 1
ATOM 3595 N N . PRO A 1 456 ? -9.870 3.754 -23.808 1.00 61.44 456 PRO A N 1
ATOM 3596 C CA . PRO A 1 456 ? -8.482 3.655 -24.273 1.00 61.44 456 PRO A CA 1
ATOM 3597 C C . PRO A 1 456 ? -8.303 4.151 -25.717 1.00 61.44 456 PRO A C 1
ATOM 3599 O O . PRO A 1 456 ? -7.370 4.897 -26.005 1.00 61.44 456 PRO A O 1
ATOM 3602 N N . ASP A 1 457 ? -9.272 3.850 -26.588 1.00 64.25 457 ASP A N 1
ATOM 3603 C CA . ASP A 1 457 ? -9.275 4.237 -28.008 1.00 64.25 457 ASP A CA 1
ATOM 3604 C C . ASP A 1 457 ? -9.414 5.749 -28.265 1.00 64.25 457 ASP A C 1
ATOM 3606 O O . ASP A 1 457 ? -9.115 6.221 -29.359 1.00 64.25 457 ASP A O 1
ATOM 3610 N N . ASN A 1 458 ? -9.889 6.521 -27.282 1.00 68.25 458 ASN A N 1
ATOM 3611 C CA . ASN A 1 458 ? -10.144 7.961 -27.416 1.00 68.25 458 ASN A CA 1
ATOM 3612 C C . ASN A 1 458 ? -9.040 8.832 -26.790 1.00 68.25 458 ASN A C 1
ATOM 3614 O O . ASN A 1 458 ? -9.224 10.040 -26.622 1.00 68.25 458 ASN A O 1
ATOM 3618 N N . LEU A 1 459 ? -7.894 8.246 -26.425 1.00 72.31 459 LEU A N 1
ATOM 3619 C CA . LEU A 1 459 ? -6.741 9.013 -25.958 1.00 72.31 459 LEU A CA 1
ATOM 3620 C C . LEU A 1 459 ? -6.159 9.880 -27.090 1.00 72.31 459 LEU A C 1
ATOM 3622 O O . LEU A 1 459 ? -5.955 9.380 -28.197 1.00 72.31 459 LEU A O 1
ATOM 3626 N N . PRO A 1 460 ? -5.808 11.156 -26.831 1.00 74.31 460 PRO A N 1
ATOM 3627 C CA . PRO A 1 460 ? -5.017 11.944 -27.772 1.00 74.31 460 PRO A CA 1
ATOM 3628 C C . PRO A 1 460 ? -3.719 11.213 -28.139 1.00 74.31 460 PRO A C 1
ATOM 3630 O O . PRO A 1 460 ? -3.015 10.737 -27.250 1.00 74.31 460 PRO A O 1
ATOM 3633 N N . GLU A 1 461 ? -3.366 11.168 -29.427 1.00 76.69 461 GLU A N 1
ATOM 3634 C CA . GLU A 1 461 ? -2.209 10.411 -29.942 1.00 76.69 461 GLU A CA 1
ATOM 3635 C C . GLU A 1 461 ? -0.890 10.655 -29.165 1.00 76.69 461 GLU A C 1
ATOM 3637 O O . GLU A 1 461 ? -0.218 9.677 -28.820 1.00 76.69 461 GLU A O 1
ATOM 3642 N N . PRO A 1 462 ? -0.520 11.902 -28.784 1.00 74.00 462 PRO A N 1
ATOM 3643 C CA . PRO A 1 462 ? 0.685 12.139 -27.984 1.00 74.00 462 PRO A CA 1
ATOM 3644 C C . PRO A 1 462 ? 0.620 11.506 -26.588 1.00 74.00 462 PRO A C 1
ATOM 3646 O O . PRO A 1 462 ? 1.624 11.001 -26.090 1.00 74.00 462 PRO A O 1
ATOM 3649 N N . LEU A 1 463 ? -0.563 11.511 -25.968 1.00 76.88 463 LEU A N 1
ATOM 3650 C CA . LEU A 1 463 ? -0.791 10.951 -24.638 1.00 76.88 463 LEU A CA 1
ATOM 3651 C C . LEU A 1 463 ? -0.810 9.421 -24.682 1.00 76.88 463 LEU A C 1
ATOM 3653 O O . LEU A 1 463 ? -0.180 8.786 -23.840 1.00 76.88 463 LEU A O 1
ATOM 3657 N N . ALA A 1 464 ? -1.457 8.838 -25.695 1.00 78.75 464 ALA A N 1
ATOM 3658 C CA . ALA A 1 464 ? -1.471 7.395 -25.923 1.00 78.75 464 ALA A CA 1
ATOM 3659 C C . ALA A 1 464 ? -0.049 6.841 -26.087 1.00 78.75 464 ALA A C 1
ATOM 3661 O O . ALA A 1 464 ? 0.305 5.840 -25.468 1.00 78.75 464 ALA A O 1
ATOM 3662 N N . LYS A 1 465 ? 0.802 7.531 -26.859 1.00 78.69 465 LYS A N 1
ATOM 3663 C CA . LYS A 1 465 ? 2.198 7.126 -27.064 1.00 78.69 465 LYS A CA 1
ATOM 3664 C C . LYS A 1 465 ? 3.006 7.149 -25.766 1.00 78.69 465 LYS A C 1
ATOM 3666 O O . LYS A 1 465 ? 3.725 6.192 -25.490 1.00 78.69 465 LYS A O 1
ATOM 3671 N N . VAL A 1 466 ? 2.901 8.218 -24.973 1.00 79.00 466 VAL A N 1
ATOM 3672 C CA . VAL A 1 466 ? 3.623 8.316 -23.693 1.00 79.00 466 VAL A CA 1
ATOM 3673 C C . VAL A 1 466 ? 3.121 7.266 -22.707 1.00 79.00 466 VAL A C 1
ATOM 3675 O O . VAL A 1 466 ? 3.934 6.540 -22.142 1.00 79.00 466 VAL A O 1
ATOM 3678 N N . ALA A 1 467 ? 1.804 7.120 -22.548 1.00 81.44 467 ALA A N 1
ATOM 3679 C CA . ALA A 1 467 ? 1.226 6.133 -21.641 1.00 81.44 467 ALA A CA 1
ATOM 3680 C C . ALA A 1 467 ? 1.601 4.694 -22.036 1.00 81.44 467 ALA A C 1
ATOM 3682 O O . ALA A 1 467 ? 1.957 3.902 -21.166 1.00 81.44 467 ALA A O 1
ATOM 3683 N N . ALA A 1 468 ? 1.617 4.372 -23.335 1.00 79.56 468 ALA A N 1
ATOM 3684 C CA . ALA A 1 468 ? 2.051 3.068 -23.831 1.00 79.56 468 ALA A CA 1
ATOM 3685 C C . ALA A 1 468 ? 3.524 2.779 -23.505 1.00 79.56 468 ALA A C 1
ATOM 3687 O O . ALA A 1 468 ? 3.838 1.689 -23.035 1.00 79.56 468 ALA A O 1
ATOM 3688 N N . VAL A 1 469 ? 4.426 3.752 -23.694 1.00 76.00 469 VAL A N 1
ATOM 3689 C CA . VAL A 1 469 ? 5.850 3.575 -23.356 1.00 76.00 469 VAL A CA 1
ATOM 3690 C C . VAL A 1 469 ? 6.049 3.453 -21.846 1.00 76.00 469 VAL A C 1
ATOM 3692 O O . VAL A 1 469 ? 6.789 2.580 -21.402 1.00 76.00 469 VAL A O 1
ATOM 3695 N N . LEU A 1 470 ? 5.389 4.291 -21.043 1.00 81.50 470 LEU A N 1
ATOM 3696 C CA . LEU A 1 470 ? 5.479 4.213 -19.583 1.00 81.50 470 LEU A CA 1
ATOM 3697 C C . LEU A 1 470 ? 4.955 2.864 -19.065 1.00 81.50 470 LEU A C 1
ATOM 3699 O O . LEU A 1 470 ? 5.618 2.242 -18.237 1.00 81.50 470 LEU A O 1
ATOM 3703 N N . SER A 1 471 ? 3.833 2.385 -19.614 1.00 80.69 471 SER A N 1
ATOM 3704 C CA . SER A 1 471 ? 3.241 1.077 -19.310 1.00 80.69 471 SER A CA 1
ATOM 3705 C C . SER A 1 471 ? 4.143 -0.091 -19.729 1.00 80.69 471 SER A C 1
ATOM 3707 O O . SER A 1 471 ? 4.342 -1.018 -18.945 1.00 80.69 471 SER A O 1
ATOM 3709 N N . ASP A 1 472 ? 4.745 -0.042 -20.924 1.00 77.94 472 ASP A N 1
ATOM 3710 C CA . ASP A 1 472 ? 5.726 -1.041 -21.380 1.00 77.94 472 ASP A CA 1
ATOM 3711 C C . ASP A 1 472 ? 6.933 -1.102 -20.436 1.00 77.94 472 ASP A C 1
ATOM 3713 O O . ASP A 1 472 ? 7.340 -2.181 -20.011 1.00 77.94 472 ASP A O 1
ATOM 3717 N N . ARG A 1 473 ? 7.470 0.057 -20.033 1.00 72.50 473 ARG A N 1
ATOM 3718 C CA . ARG A 1 473 ? 8.617 0.137 -19.117 1.00 72.50 473 ARG A CA 1
ATOM 3719 C C . ARG A 1 473 ? 8.290 -0.389 -17.720 1.00 72.50 473 ARG A C 1
ATOM 3721 O O . ARG A 1 473 ? 9.080 -1.164 -17.195 1.00 72.50 473 ARG A O 1
ATOM 3728 N N . LEU A 1 474 ? 7.117 -0.068 -17.170 1.00 71.44 474 LEU A N 1
ATOM 3729 C CA . LEU A 1 474 ? 6.578 -0.702 -15.953 1.00 71.44 474 LEU A CA 1
ATOM 3730 C C . LEU A 1 474 ? 6.385 -2.216 -16.110 1.00 71.44 474 LEU A C 1
ATOM 3732 O O . LEU A 1 474 ? 6.411 -2.967 -15.139 1.00 71.44 474 LEU A O 1
ATOM 3736 N N . GLY A 1 475 ? 6.137 -2.676 -17.335 1.00 62.53 475 GLY A N 1
ATOM 3737 C CA . GLY A 1 475 ? 6.026 -4.086 -17.677 1.00 62.53 475 GLY A CA 1
ATOM 3738 C C . GLY A 1 475 ? 7.348 -4.840 -17.679 1.00 62.53 475 GLY A C 1
ATOM 3739 O O . GLY A 1 475 ? 7.312 -6.057 -17.532 1.00 62.53 475 GLY A O 1
ATOM 3740 N N . ARG A 1 476 ? 8.490 -4.156 -17.816 1.00 70.50 476 ARG A N 1
ATOM 3741 C CA . ARG A 1 476 ? 9.822 -4.768 -17.943 1.00 70.50 476 ARG A CA 1
ATOM 3742 C C . ARG A 1 476 ? 10.482 -5.053 -16.595 1.00 70.50 476 ARG A C 1
ATOM 3744 O O . ARG A 1 476 ? 11.615 -4.653 -16.348 1.00 70.50 476 ARG A O 1
ATOM 3751 N N . ASN A 1 477 ? 9.764 -5.745 -15.722 1.00 65.19 477 ASN A N 1
ATOM 3752 C CA . ASN A 1 477 ? 10.254 -6.164 -14.409 1.00 65.19 477 ASN A CA 1
ATOM 3753 C C . ASN A 1 477 ? 11.077 -7.461 -14.458 1.00 65.19 477 ASN A C 1
ATOM 3755 O O . ASN A 1 477 ? 11.689 -7.831 -13.457 1.00 65.19 477 ASN A O 1
ATOM 3759 N N . ASN A 1 478 ? 11.105 -8.142 -15.606 1.00 66.38 478 ASN A N 1
ATOM 3760 C CA . ASN A 1 478 ? 11.850 -9.377 -15.748 1.00 66.38 478 ASN A CA 1
ATOM 3761 C C . ASN A 1 478 ? 13.244 -9.122 -16.305 1.00 66.38 478 ASN A C 1
ATOM 3763 O O . ASN A 1 478 ? 13.407 -8.488 -17.349 1.00 66.38 478 ASN A O 1
ATOM 3767 N N . GLN A 1 479 ? 14.244 -9.670 -15.626 1.00 79.50 479 GLN A N 1
ATOM 3768 C CA . GLN A 1 479 ? 15.628 -9.648 -16.066 1.00 79.50 479 GLN A CA 1
ATOM 3769 C C . GLN A 1 479 ? 16.030 -11.033 -16.556 1.00 79.50 479 GLN A C 1
ATOM 3771 O O . GLN A 1 479 ? 15.837 -12.030 -15.857 1.00 79.50 479 GLN A O 1
ATOM 3776 N N . ILE A 1 480 ? 16.663 -11.065 -17.725 1.00 84.31 480 ILE A N 1
ATOM 3777 C CA . ILE A 1 480 ? 17.371 -12.235 -18.227 1.00 84.31 480 ILE A CA 1
ATOM 3778 C C . ILE A 1 480 ? 18.860 -11.912 -18.360 1.00 84.31 480 ILE A C 1
ATOM 3780 O O . ILE A 1 480 ? 19.236 -10.918 -18.986 1.00 84.31 480 ILE A O 1
ATOM 3784 N N . SER A 1 481 ? 19.706 -12.737 -17.750 1.00 87.31 481 SER A N 1
ATOM 3785 C CA . SER A 1 481 ? 21.162 -12.656 -17.855 1.00 87.31 481 SER A CA 1
ATOM 3786 C C . SER A 1 481 ? 21.698 -13.934 -18.495 1.00 87.31 481 SER A C 1
ATOM 3788 O O . SER A 1 481 ? 21.407 -15.035 -18.038 1.00 87.31 481 SER A O 1
ATOM 3790 N N . VAL A 1 482 ? 22.526 -13.795 -19.521 1.00 88.69 482 VAL A N 1
ATOM 3791 C CA . VAL A 1 482 ? 23.253 -14.895 -20.156 1.00 88.69 482 VAL A CA 1
ATOM 3792 C C . VAL A 1 482 ? 24.730 -14.785 -19.799 1.00 88.69 482 VAL A C 1
ATOM 3794 O O . VAL A 1 482 ? 25.325 -13.717 -19.955 1.00 88.69 482 VAL A O 1
ATOM 3797 N N . TYR A 1 483 ? 25.319 -15.885 -19.331 1.00 88.31 483 TYR A N 1
ATOM 3798 C CA . TYR A 1 483 ? 26.726 -15.953 -18.946 1.00 88.31 483 TYR A CA 1
ATOM 3799 C C . TYR A 1 483 ? 27.540 -16.581 -20.074 1.00 88.31 483 TYR A C 1
ATOM 3801 O O . TYR A 1 483 ? 27.336 -17.738 -20.434 1.00 88.31 483 TYR A O 1
ATOM 3809 N N . ILE A 1 484 ? 28.470 -15.806 -20.623 1.00 86.69 484 ILE A N 1
ATOM 3810 C CA . ILE A 1 484 ? 29.359 -16.213 -21.709 1.00 86.69 484 ILE A CA 1
ATOM 3811 C C . ILE A 1 484 ? 30.771 -16.326 -21.130 1.00 86.69 484 ILE A C 1
ATOM 3813 O O . ILE A 1 484 ? 31.337 -15.302 -20.734 1.00 86.69 484 ILE A O 1
ATOM 3817 N N . PRO A 1 485 ? 31.357 -17.529 -21.059 1.00 83.19 485 PRO A N 1
ATOM 3818 C CA . PRO A 1 485 ? 32.709 -17.692 -20.546 1.00 83.19 485 PRO A CA 1
ATOM 3819 C C . PRO A 1 485 ? 33.736 -17.058 -21.488 1.00 83.19 485 PRO A C 1
ATOM 3821 O O . PRO A 1 485 ? 33.478 -16.850 -22.675 1.00 83.19 485 PRO A O 1
ATOM 3824 N N . THR A 1 486 ? 34.921 -16.733 -20.973 1.00 80.62 486 THR A N 1
ATOM 3825 C CA . THR A 1 486 ? 36.085 -16.377 -21.807 1.00 80.62 486 THR A CA 1
ATOM 3826 C C . THR A 1 486 ? 36.984 -17.582 -22.079 1.00 80.62 486 THR A C 1
ATOM 3828 O O . THR A 1 486 ? 38.155 -17.409 -22.406 1.00 80.62 486 THR A O 1
ATOM 3831 N N . THR A 1 487 ? 36.462 -18.796 -21.904 1.00 74.19 487 THR A N 1
ATOM 3832 C CA . THR A 1 487 ? 37.172 -20.065 -22.073 1.00 74.19 487 THR A CA 1
ATOM 3833 C C . THR A 1 487 ? 36.475 -20.958 -23.110 1.00 74.19 487 THR A C 1
ATOM 3835 O O . THR A 1 487 ? 35.274 -20.825 -23.368 1.00 74.19 487 THR A O 1
ATOM 3838 N N . VAL A 1 488 ? 37.233 -21.864 -23.725 1.00 74.38 488 VAL A N 1
ATOM 3839 C CA . VAL A 1 488 ? 36.774 -22.971 -24.582 1.00 74.38 488 VAL A CA 1
ATOM 3840 C C . VAL A 1 488 ? 37.449 -24.251 -24.112 1.00 74.38 488 VAL A C 1
ATOM 3842 O O . VAL A 1 488 ? 38.556 -24.188 -23.583 1.00 74.38 488 VAL A O 1
ATOM 3845 N N . ASP A 1 489 ? 36.798 -25.402 -24.307 1.00 69.62 489 ASP A N 1
ATOM 3846 C CA . ASP A 1 489 ? 37.302 -26.689 -23.804 1.00 69.62 489 ASP A CA 1
ATOM 3847 C C . ASP A 1 489 ? 37.592 -26.589 -22.281 1.00 69.62 489 ASP A C 1
ATOM 3849 O O . ASP A 1 489 ? 38.668 -26.944 -21.811 1.00 69.62 489 ASP A O 1
ATOM 3853 N N . VAL A 1 490 ? 36.619 -26.053 -21.526 1.00 61.81 490 VAL A N 1
ATOM 3854 C CA . VAL A 1 490 ? 36.603 -25.854 -20.058 1.00 61.81 490 VAL A CA 1
ATOM 3855 C C . VAL A 1 490 ? 37.527 -24.753 -19.512 1.00 61.81 490 VAL A C 1
ATOM 3857 O O . VAL A 1 490 ? 37.076 -23.960 -18.688 1.00 61.81 490 VAL A O 1
ATOM 3860 N N . ASP A 1 491 ? 38.787 -24.651 -19.940 1.00 67.19 491 ASP A N 1
ATOM 3861 C CA . ASP A 1 491 ? 39.763 -23.745 -19.301 1.00 67.19 491 ASP A CA 1
ATOM 3862 C C . ASP A 1 491 ? 40.663 -22.943 -20.261 1.00 67.19 491 ASP A C 1
ATOM 3864 O O . ASP A 1 491 ? 41.423 -22.070 -19.822 1.00 67.19 491 ASP A O 1
ATOM 3868 N N . GLN A 1 492 ? 40.564 -23.156 -21.577 1.00 71.56 492 GLN A N 1
ATOM 3869 C CA . GLN A 1 492 ? 41.439 -22.477 -22.534 1.00 71.56 492 GLN A CA 1
ATOM 3870 C C . GLN A 1 492 ? 40.910 -21.086 -22.866 1.00 71.56 492 GLN A C 1
ATOM 3872 O O . GLN A 1 492 ? 39.871 -20.941 -23.505 1.00 71.56 492 GLN A O 1
ATOM 3877 N N . VAL A 1 493 ? 41.642 -20.045 -22.470 1.00 74.62 493 VAL A N 1
ATOM 3878 C CA . VAL A 1 493 ? 41.229 -18.651 -22.688 1.00 74.62 493 VAL A CA 1
ATOM 3879 C C . VAL A 1 493 ? 41.149 -18.318 -24.181 1.00 74.62 493 VAL A C 1
ATOM 3881 O O . VAL A 1 493 ? 42.131 -18.457 -24.912 1.00 74.62 493 VAL A O 1
ATOM 3884 N N . ILE A 1 494 ? 39.997 -17.808 -24.617 1.00 81.69 494 ILE A N 1
ATOM 3885 C CA . ILE A 1 494 ? 39.766 -17.318 -25.978 1.00 81.69 494 ILE A CA 1
ATOM 3886 C C . ILE A 1 494 ? 39.099 -15.939 -25.972 1.00 81.69 494 ILE A C 1
ATOM 3888 O O . ILE A 1 494 ? 38.473 -15.527 -24.994 1.00 81.69 494 ILE A O 1
ATOM 3892 N N . ASP A 1 495 ? 39.189 -15.225 -27.094 1.00 80.44 495 ASP A N 1
ATOM 3893 C CA . ASP A 1 495 ? 38.409 -14.005 -27.297 1.00 80.44 495 ASP A CA 1
ATOM 3894 C C . ASP A 1 495 ? 36.955 -14.352 -27.657 1.00 80.44 495 ASP A C 1
ATOM 3896 O O . ASP A 1 495 ? 36.648 -14.748 -28.786 1.00 80.44 495 ASP A O 1
ATOM 3900 N N . THR A 1 496 ? 36.049 -14.193 -26.691 1.00 81.81 496 THR A N 1
ATOM 3901 C CA . THR A 1 496 ? 34.607 -14.399 -26.881 1.00 81.81 496 THR A CA 1
ATOM 3902 C C . THR A 1 496 ? 33.838 -13.140 -27.274 1.00 81.81 496 THR A C 1
ATOM 3904 O O . THR A 1 496 ? 32.610 -13.191 -27.370 1.00 81.81 496 THR A O 1
ATOM 3907 N N . SER A 1 497 ? 34.513 -12.032 -27.612 1.00 83.25 497 SER A N 1
ATOM 3908 C CA . SER A 1 497 ? 33.867 -10.761 -27.993 1.00 83.25 497 SER A CA 1
ATOM 3909 C C . SER A 1 497 ? 32.815 -10.917 -29.096 1.00 83.25 497 SER A C 1
ATOM 3911 O O . SER A 1 497 ? 31.766 -10.271 -29.058 1.00 83.25 497 SER A O 1
ATOM 3913 N N . ARG A 1 498 ? 33.048 -11.820 -30.058 1.00 86.06 498 ARG A N 1
ATOM 3914 C CA . ARG A 1 498 ? 32.082 -12.132 -31.122 1.00 86.06 498 ARG A CA 1
ATOM 3915 C C . ARG A 1 498 ? 30.786 -12.738 -30.573 1.00 86.06 498 ARG A C 1
ATOM 3917 O O . ARG A 1 498 ? 29.709 -12.314 -30.983 1.00 86.06 498 ARG A O 1
ATOM 3924 N N . TYR A 1 499 ? 30.885 -13.687 -29.645 1.00 86.06 499 TYR A N 1
ATOM 3925 C CA . TYR A 1 499 ? 29.726 -14.331 -29.020 1.00 86.06 499 TYR A CA 1
ATOM 3926 C C . TYR A 1 499 ? 28.966 -13.360 -28.115 1.00 86.06 499 TYR A C 1
ATOM 3928 O O . TYR A 1 499 ? 27.736 -13.378 -28.090 1.00 86.06 499 TYR A O 1
ATOM 3936 N N . VAL A 1 500 ? 29.677 -12.457 -27.431 1.00 85.00 500 VAL A N 1
ATOM 3937 C CA . VAL A 1 500 ? 29.063 -11.370 -26.653 1.00 85.00 500 VAL A CA 1
ATOM 3938 C C . VAL A 1 500 ? 28.239 -10.459 -27.562 1.00 85.00 500 VAL A C 1
ATOM 3940 O O . VAL A 1 500 ? 27.064 -10.231 -27.285 1.00 85.00 500 VAL A O 1
ATOM 3943 N N . GLN A 1 501 ? 28.801 -10.001 -28.685 1.00 84.00 501 GLN A N 1
ATOM 3944 C CA . GLN A 1 501 ? 28.080 -9.153 -29.643 1.00 84.00 501 GLN A CA 1
ATOM 3945 C C . GLN A 1 501 ? 26.876 -9.863 -30.273 1.00 84.00 501 GLN A C 1
ATOM 3947 O O . GLN A 1 501 ? 25.806 -9.266 -30.384 1.00 84.00 501 GLN A O 1
ATOM 3952 N N . GLN A 1 502 ? 27.022 -11.136 -30.651 1.00 87.94 502 GLN A N 1
ATOM 3953 C CA . GLN A 1 502 ? 25.919 -11.937 -31.191 1.00 87.94 502 GLN A CA 1
ATOM 3954 C C . GLN A 1 502 ? 24.796 -12.115 -30.169 1.00 87.94 502 GLN A C 1
ATOM 3956 O O . GLN A 1 502 ? 23.629 -11.942 -30.506 1.00 87.94 502 GLN A O 1
ATOM 3961 N N . THR A 1 503 ? 25.141 -12.370 -28.908 1.00 87.56 503 THR A N 1
ATOM 3962 C CA . THR A 1 503 ? 24.160 -12.520 -27.826 1.00 87.56 503 THR A CA 1
ATOM 3963 C C . THR A 1 503 ? 23.470 -11.197 -27.506 1.00 87.56 503 THR A C 1
ATOM 3965 O O . THR A 1 503 ? 22.259 -11.168 -27.301 1.00 87.56 503 THR A O 1
ATOM 3968 N N . MET A 1 504 ? 24.205 -10.081 -27.524 1.00 84.44 504 MET A N 1
ATOM 3969 C CA . MET A 1 504 ? 23.615 -8.747 -27.386 1.00 84.44 504 MET A CA 1
ATOM 3970 C C . MET A 1 504 ? 22.622 -8.445 -28.511 1.00 84.44 504 MET A C 1
ATOM 3972 O O . MET A 1 504 ? 21.545 -7.926 -28.232 1.00 84.44 504 MET A O 1
ATOM 3976 N N . ALA A 1 505 ? 22.955 -8.782 -29.760 1.00 85.12 505 ALA A N 1
ATOM 3977 C CA . ALA A 1 505 ? 22.044 -8.618 -30.891 1.00 85.12 505 ALA A CA 1
ATOM 3978 C C . ALA A 1 505 ? 20.811 -9.527 -30.755 1.00 85.12 505 ALA A C 1
ATOM 3980 O O . ALA A 1 505 ? 19.688 -9.049 -30.866 1.00 85.12 505 ALA A O 1
ATOM 3981 N N . PHE A 1 506 ? 21.010 -10.802 -30.414 1.00 89.75 506 PHE A N 1
ATOM 3982 C CA . PHE A 1 506 ? 19.941 -11.784 -30.228 1.00 89.75 506 PHE A CA 1
ATOM 3983 C C . PHE A 1 506 ? 18.927 -11.362 -29.154 1.00 89.75 506 PHE A C 1
ATOM 3985 O O . PHE A 1 506 ? 17.716 -11.385 -29.396 1.00 89.75 506 PHE A O 1
ATOM 3992 N N . LEU A 1 507 ? 19.416 -10.952 -27.977 1.00 84.69 507 LEU A N 1
ATOM 3993 C CA . LEU A 1 507 ? 18.568 -10.446 -26.896 1.00 84.69 507 LEU A CA 1
ATOM 3994 C C . LEU A 1 507 ? 17.980 -9.075 -27.252 1.00 84.69 507 LEU A C 1
ATOM 3996 O O . LEU A 1 507 ? 16.829 -8.802 -26.930 1.00 84.69 507 LEU A O 1
ATOM 4000 N N . GLY A 1 508 ? 18.731 -8.227 -27.956 1.00 79.69 508 GLY A N 1
ATOM 4001 C CA . GLY A 1 508 ? 18.268 -6.924 -28.427 1.00 79.69 508 GLY A CA 1
ATOM 4002 C C . GLY A 1 508 ? 17.093 -7.012 -29.403 1.00 79.69 508 GLY A C 1
ATOM 4003 O O . GLY A 1 508 ? 16.148 -6.240 -29.284 1.00 79.69 508 GLY A O 1
ATOM 4004 N N . GLU A 1 509 ? 17.108 -7.974 -30.324 1.00 83.94 509 GLU A N 1
ATOM 4005 C CA . GLU A 1 509 ? 16.027 -8.194 -31.292 1.00 83.94 509 GLU A CA 1
ATOM 4006 C C . GLU A 1 509 ? 14.740 -8.717 -30.640 1.00 83.94 509 GLU A C 1
ATOM 4008 O O . GLU A 1 509 ? 13.646 -8.341 -31.055 1.00 83.94 509 GLU A O 1
ATOM 4013 N N . ARG A 1 510 ? 14.857 -9.561 -29.607 1.00 83.19 510 ARG A N 1
ATOM 4014 C CA . ARG A 1 510 ? 13.704 -10.190 -28.932 1.00 83.19 510 ARG A CA 1
ATOM 4015 C C . ARG A 1 510 ? 13.130 -9.344 -27.807 1.00 83.19 510 ARG A C 1
ATOM 4017 O O . ARG A 1 510 ? 11.919 -9.272 -27.639 1.00 83.19 510 ARG A O 1
ATOM 4024 N N . PHE A 1 511 ? 14.005 -8.696 -27.049 1.00 78.75 511 PHE A N 1
ATOM 4025 C CA . PHE A 1 511 ? 13.658 -7.976 -25.829 1.00 78.75 511 PHE A CA 1
ATOM 4026 C C . PHE A 1 511 ? 13.886 -6.464 -25.951 1.00 78.75 511 PHE A C 1
ATOM 4028 O O . PHE A 1 511 ? 13.674 -5.727 -24.997 1.00 78.75 511 PHE A O 1
ATOM 4035 N N . GLY A 1 512 ? 14.286 -5.953 -27.117 1.00 71.12 512 GLY A N 1
ATOM 4036 C CA . GLY A 1 512 ? 14.399 -4.519 -27.415 1.00 71.12 512 GLY A CA 1
ATOM 4037 C C . GLY A 1 512 ? 15.708 -3.847 -26.979 1.00 71.12 512 GLY A C 1
ATOM 4038 O O . GLY A 1 512 ? 15.940 -2.694 -27.339 1.00 71.12 512 GLY A O 1
ATOM 4039 N N . GLY A 1 513 ? 16.575 -4.528 -26.224 1.00 76.81 513 GLY A N 1
ATOM 4040 C CA . GLY A 1 513 ? 17.903 -4.021 -25.865 1.00 76.81 513 GLY A CA 1
ATOM 4041 C C . GLY A 1 513 ? 18.699 -4.979 -24.980 1.00 76.81 513 GLY A C 1
ATOM 4042 O O . GLY A 1 513 ? 18.120 -5.821 -24.301 1.00 76.81 513 GLY A O 1
ATOM 4043 N N . ALA A 1 514 ? 20.026 -4.853 -24.975 1.00 78.19 514 ALA A N 1
ATOM 4044 C CA . ALA A 1 514 ? 20.908 -5.653 -24.130 1.00 78.19 514 ALA A CA 1
ATOM 4045 C C . ALA A 1 514 ? 22.172 -4.874 -23.743 1.00 78.19 514 ALA A C 1
ATOM 4047 O O . ALA A 1 514 ? 22.658 -4.038 -24.506 1.00 78.19 514 ALA A O 1
ATOM 4048 N N . THR A 1 515 ? 22.720 -5.165 -22.568 1.00 77.25 515 THR A N 1
ATOM 4049 C CA . THR A 1 515 ? 24.000 -4.630 -22.084 1.00 77.25 515 THR A CA 1
ATOM 4050 C C . THR A 1 515 ? 24.933 -5.774 -21.715 1.00 77.25 515 THR A C 1
ATOM 4052 O O . THR A 1 515 ? 24.480 -6.867 -21.394 1.00 77.25 515 THR A O 1
ATOM 4055 N N . SER A 1 516 ? 26.244 -5.548 -21.759 1.00 85.06 516 SER A N 1
ATOM 4056 C CA . SER A 1 516 ? 27.239 -6.545 -21.354 1.00 85.06 516 SER A CA 1
ATOM 4057 C C . SER A 1 516 ? 28.150 -5.984 -20.270 1.00 85.06 516 SER A C 1
ATOM 4059 O O . SER A 1 516 ? 28.628 -4.856 -20.389 1.00 85.06 516 SER A O 1
ATOM 4061 N N . SER A 1 517 ? 28.450 -6.784 -19.253 1.00 84.06 517 SER A N 1
ATOM 4062 C CA . SER A 1 517 ? 29.439 -6.465 -18.217 1.00 84.06 517 SER A CA 1
ATOM 4063 C C . SER A 1 517 ? 30.343 -7.662 -17.961 1.00 84.06 517 SER A C 1
ATOM 4065 O O . SER A 1 517 ? 29.885 -8.795 -18.070 1.00 84.06 517 SER A O 1
ATOM 4067 N N . GLN A 1 518 ? 31.586 -7.428 -17.561 1.00 84.38 518 GLN A N 1
ATOM 4068 C CA . GLN A 1 518 ? 32.517 -8.492 -17.195 1.00 84.38 518 GLN A CA 1
ATOM 4069 C C . GLN A 1 518 ? 32.418 -8.798 -15.693 1.00 84.38 518 GLN A C 1
ATOM 4071 O O . GLN A 1 518 ? 32.300 -7.881 -14.880 1.00 84.38 518 GLN A O 1
ATOM 4076 N N . ALA A 1 519 ? 32.462 -10.074 -15.324 1.00 77.38 519 ALA A N 1
ATOM 4077 C CA . ALA A 1 519 ? 32.432 -10.549 -13.945 1.00 77.38 519 ALA A CA 1
ATOM 4078 C C . ALA A 1 519 ? 33.391 -11.732 -13.766 1.00 77.38 519 ALA A C 1
ATOM 4080 O O . ALA A 1 519 ? 33.762 -12.385 -14.737 1.00 77.38 519 ALA A O 1
ATOM 4081 N N . GLN A 1 520 ? 33.788 -12.020 -12.529 1.00 76.50 520 GLN A N 1
ATOM 4082 C CA . GLN A 1 520 ? 34.597 -13.194 -12.209 1.00 76.50 520 GLN A CA 1
ATOM 4083 C C . GLN A 1 520 ? 33.698 -14.266 -11.590 1.00 76.50 520 GLN A C 1
ATOM 4085 O O . GLN A 1 520 ? 33.023 -14.010 -10.593 1.00 76.50 520 GLN A O 1
ATOM 4090 N N . GLY A 1 521 ? 33.663 -15.439 -12.215 1.00 67.31 521 GLY A N 1
ATOM 4091 C CA . GLY A 1 521 ? 32.891 -16.598 -11.783 1.00 67.31 521 GLY A CA 1
ATOM 4092 C C . GLY A 1 521 ? 33.797 -17.692 -11.227 1.00 67.31 521 GLY A C 1
ATOM 4093 O O . GLY A 1 521 ? 34.981 -17.776 -11.561 1.00 67.31 521 GLY A O 1
ATOM 4094 N N . VAL A 1 522 ? 33.236 -18.525 -10.353 1.00 70.31 522 VAL A N 1
ATOM 4095 C CA . VAL A 1 522 ? 33.881 -19.752 -9.884 1.00 70.31 522 VAL A CA 1
ATOM 4096 C C . VAL A 1 522 ? 32.881 -20.888 -10.014 1.00 70.31 522 VAL A C 1
ATOM 4098 O O . VAL A 1 522 ? 31.765 -20.789 -9.502 1.00 70.31 522 VAL A O 1
ATOM 4101 N N . TRP A 1 523 ? 33.293 -21.963 -10.673 1.00 68.88 523 TRP A N 1
ATOM 4102 C CA . TRP A 1 523 ? 32.451 -23.113 -10.980 1.00 68.88 523 TRP A CA 1
ATOM 4103 C C . TRP A 1 523 ? 33.146 -24.397 -10.552 1.00 68.88 523 TRP A C 1
ATOM 4105 O O . TRP A 1 523 ? 34.367 -24.438 -10.426 1.00 68.88 523 TRP A O 1
ATOM 4115 N N . ASN A 1 524 ? 32.369 -25.449 -10.320 1.00 66.19 524 ASN A N 1
ATOM 4116 C CA . ASN A 1 524 ? 32.905 -26.771 -10.029 1.00 66.19 524 ASN A CA 1
ATOM 4117 C C . ASN A 1 524 ? 32.619 -27.681 -11.227 1.00 66.19 524 ASN A C 1
ATOM 4119 O O . ASN A 1 524 ? 31.463 -28.036 -11.444 1.00 66.19 524 ASN A O 1
ATOM 4123 N N . SER A 1 525 ? 33.654 -27.998 -12.003 1.00 65.00 525 SER A N 1
ATOM 4124 C CA . SER A 1 525 ? 33.597 -28.941 -13.126 1.00 65.00 525 SER A CA 1
ATOM 4125 C C . SER A 1 525 ? 33.808 -30.371 -12.626 1.00 65.00 525 SER A C 1
ATOM 4127 O O . SER A 1 525 ? 34.572 -30.595 -11.680 1.00 65.00 525 SER A O 1
ATOM 4129 N N . GLU A 1 526 ? 33.143 -31.340 -13.260 1.00 66.62 526 GLU A N 1
ATOM 4130 C CA . GLU A 1 526 ? 33.316 -32.761 -12.934 1.00 66.62 526 GLU A CA 1
ATOM 4131 C C . GLU A 1 526 ? 34.696 -33.286 -13.369 1.00 66.62 526 GLU A C 1
ATOM 4133 O O . GLU A 1 526 ? 35.261 -34.142 -12.685 1.00 66.62 526 GLU A O 1
ATOM 4138 N N . GLU A 1 527 ? 35.273 -32.736 -14.444 1.00 62.47 527 GLU A N 1
ATOM 4139 C CA . GLU A 1 527 ? 36.594 -33.121 -14.959 1.00 62.47 527 GLU A CA 1
ATOM 4140 C C . GLU A 1 527 ? 37.755 -32.340 -14.318 1.00 62.47 527 GLU A C 1
ATOM 4142 O O . GLU A 1 527 ? 38.799 -32.925 -14.014 1.00 62.47 527 GLU A O 1
ATOM 4147 N N . SER A 1 528 ? 37.577 -31.037 -14.068 1.00 58.47 528 SER A N 1
ATOM 4148 C CA . SER A 1 528 ? 38.682 -30.120 -13.717 1.00 58.47 528 SER A CA 1
ATOM 4149 C C . SER A 1 528 ? 38.627 -29.548 -12.291 1.00 58.47 528 SER A C 1
ATOM 4151 O O . SER A 1 528 ? 39.547 -28.843 -11.869 1.00 58.47 528 SER A O 1
ATOM 4153 N N . GLY A 1 529 ? 37.585 -29.856 -11.510 1.00 67.81 529 GLY A N 1
ATOM 4154 C CA . GLY A 1 529 ? 37.406 -29.327 -10.154 1.00 67.81 529 GLY A CA 1
ATOM 4155 C C . GLY A 1 529 ? 37.018 -27.843 -10.134 1.00 67.81 529 GLY A C 1
ATOM 4156 O O . GLY A 1 529 ? 36.259 -27.378 -10.983 1.00 67.81 529 GLY A O 1
ATOM 4157 N N . LEU A 1 530 ? 37.498 -27.086 -9.140 1.00 70.00 530 LEU A N 1
ATOM 4158 C CA . LEU A 1 530 ? 37.135 -25.674 -8.969 1.00 70.00 530 LEU A CA 1
ATOM 4159 C C . LEU A 1 530 ? 37.858 -24.787 -10.000 1.00 70.00 530 LEU A C 1
ATOM 4161 O O . LEU A 1 530 ? 39.059 -24.540 -9.877 1.00 70.00 530 LEU A O 1
ATOM 4165 N N . VAL A 1 531 ? 37.120 -24.258 -10.972 1.00 63.72 531 VAL A N 1
ATOM 4166 C CA . VAL A 1 531 ? 37.631 -23.385 -12.036 1.00 63.72 531 VAL A CA 1
ATOM 4167 C C . VAL A 1 531 ? 37.206 -21.944 -11.757 1.00 63.72 531 VAL A C 1
ATOM 4169 O O . VAL A 1 531 ? 36.023 -21.655 -11.589 1.00 63.72 531 VAL A O 1
ATOM 4172 N N . SER A 1 532 ? 38.178 -21.030 -11.686 1.00 65.94 532 SER A N 1
ATOM 4173 C CA . SER A 1 532 ? 37.941 -19.584 -11.611 1.00 65.94 532 SER A CA 1
ATOM 4174 C C . SER A 1 532 ? 38.143 -18.991 -12.996 1.00 65.94 532 SER A C 1
ATOM 4176 O O . SER A 1 532 ? 39.234 -19.093 -13.553 1.00 65.94 532 SER A O 1
ATOM 4178 N N . GLU A 1 533 ? 37.112 -18.362 -13.547 1.00 73.25 533 GLU A N 1
ATOM 4179 C CA . GLU A 1 533 ? 37.176 -17.772 -14.880 1.00 73.25 533 GLU A CA 1
ATOM 4180 C C . GLU A 1 533 ? 36.514 -16.399 -14.927 1.00 73.25 533 GLU A C 1
ATOM 4182 O O . GLU A 1 533 ? 35.734 -16.004 -14.057 1.00 73.25 533 GLU A O 1
ATOM 4187 N N . THR A 1 534 ? 36.857 -15.641 -15.962 1.00 77.06 534 THR A N 1
ATOM 4188 C CA . THR A 1 534 ? 36.181 -14.384 -16.249 1.00 77.06 534 THR A CA 1
ATOM 4189 C C . THR A 1 534 ? 35.038 -14.658 -17.218 1.00 77.06 534 THR A C 1
ATOM 4191 O O . THR A 1 534 ? 35.203 -15.365 -18.204 1.00 77.06 534 THR A O 1
ATOM 4194 N N . VAL A 1 535 ? 33.863 -14.114 -16.930 1.00 83.12 535 VAL A N 1
ATOM 4195 C CA . VAL A 1 535 ? 32.649 -14.312 -17.719 1.00 83.12 535 VAL A CA 1
ATOM 4196 C C . VAL A 1 535 ? 32.077 -12.963 -18.130 1.00 83.12 535 VAL A C 1
ATOM 4198 O O . VAL A 1 535 ? 32.114 -11.987 -17.377 1.00 83.12 535 VAL A O 1
ATOM 4201 N N . TYR A 1 536 ? 31.526 -12.897 -19.333 1.00 86.00 536 TYR A N 1
ATOM 4202 C CA . TYR A 1 536 ? 30.692 -11.788 -19.763 1.00 86.00 536 TYR A CA 1
ATOM 4203 C C . TYR A 1 536 ? 29.241 -12.099 -19.428 1.00 86.00 536 TYR A C 1
ATOM 4205 O O . TYR A 1 536 ? 28.695 -13.113 -19.848 1.00 86.00 536 TYR A O 1
ATOM 4213 N N . ILE A 1 537 ? 28.608 -11.202 -18.684 1.00 86.31 537 ILE A N 1
ATOM 4214 C CA . ILE A 1 537 ? 27.185 -11.265 -18.380 1.00 86.31 537 ILE A CA 1
ATOM 4215 C C . ILE A 1 537 ? 26.479 -10.323 -19.345 1.00 86.31 537 ILE A C 1
ATOM 4217 O O . ILE A 1 537 ? 26.632 -9.102 -19.239 1.00 86.31 537 ILE A O 1
ATOM 4221 N N . VAL A 1 538 ? 25.723 -10.889 -20.284 1.00 86.06 538 VAL A N 1
ATOM 4222 C CA . VAL A 1 538 ? 24.847 -10.129 -21.177 1.00 86.06 538 VAL A CA 1
ATOM 4223 C C . VAL A 1 538 ? 23.457 -10.087 -20.559 1.00 86.06 538 VAL A C 1
ATOM 4225 O O . VAL A 1 538 ? 22.843 -11.128 -20.355 1.00 86.06 538 VAL A O 1
ATOM 4228 N N . ARG A 1 539 ? 22.968 -8.891 -20.237 1.00 85.38 539 ARG A N 1
ATOM 4229 C CA . ARG A 1 539 ? 21.682 -8.675 -19.569 1.00 85.38 539 ARG A CA 1
ATOM 4230 C C . ARG A 1 539 ? 20.684 -8.001 -20.490 1.00 85.38 539 ARG A C 1
ATOM 4232 O O . ARG A 1 539 ? 21.044 -7.116 -21.265 1.00 85.38 539 ARG A O 1
ATOM 4239 N N . SER A 1 540 ? 19.422 -8.375 -20.345 1.00 82.69 540 SER A N 1
ATOM 4240 C CA . SER A 1 540 ? 18.288 -7.709 -20.972 1.00 82.69 540 SER A CA 1
ATOM 4241 C C . SER A 1 540 ? 17.096 -7.650 -20.014 1.00 82.69 540 SER A C 1
ATOM 4243 O O . SER A 1 540 ? 16.970 -8.490 -19.121 1.00 82.69 540 SER A O 1
ATOM 4245 N N . TYR A 1 541 ? 16.236 -6.648 -20.202 1.00 79.50 541 TYR A N 1
ATOM 4246 C CA . TYR A 1 541 ? 15.020 -6.436 -19.417 1.00 79.50 541 TYR A CA 1
ATOM 4247 C C . TYR A 1 541 ? 13.797 -6.518 -20.319 1.00 79.50 541 TYR A C 1
ATOM 4249 O O . TYR A 1 541 ? 13.718 -5.834 -21.346 1.00 79.50 541 TYR A O 1
ATOM 4257 N N . THR A 1 542 ? 12.828 -7.327 -19.917 1.00 74.19 542 THR A N 1
ATOM 4258 C CA . THR A 1 542 ? 11.708 -7.718 -20.767 1.00 74.19 542 THR A CA 1
ATOM 4259 C C . THR A 1 542 ? 10.394 -7.801 -19.999 1.00 74.19 542 THR A C 1
ATOM 4261 O O . THR A 1 542 ? 10.380 -7.892 -18.772 1.00 74.19 542 THR A O 1
ATOM 4264 N N . THR A 1 543 ? 9.280 -7.758 -20.730 1.00 72.75 543 THR A N 1
ATOM 4265 C CA . THR A 1 543 ? 7.945 -7.988 -20.176 1.00 72.75 543 THR A CA 1
ATOM 4266 C C . THR A 1 543 ? 7.717 -9.472 -19.888 1.00 72.75 543 THR A C 1
ATOM 4268 O O . THR A 1 543 ? 8.391 -10.329 -20.456 1.00 72.75 543 THR A O 1
ATOM 4271 N N . GLN A 1 544 ? 6.766 -9.809 -19.010 1.00 70.50 544 GLN A N 1
ATOM 4272 C CA . GLN A 1 544 ? 6.392 -11.213 -18.765 1.00 70.50 544 GLN A CA 1
ATOM 4273 C C . GLN A 1 544 ? 5.930 -11.914 -20.048 1.00 70.50 544 GLN A C 1
ATOM 4275 O O . GLN A 1 544 ? 6.347 -13.033 -20.318 1.00 70.50 544 GLN A O 1
ATOM 4280 N N . THR A 1 545 ? 5.134 -11.231 -20.872 1.00 73.56 545 THR A N 1
ATOM 4281 C CA . THR A 1 545 ? 4.617 -11.769 -22.135 1.00 73.56 545 THR A CA 1
ATOM 4282 C C . THR A 1 545 ? 5.738 -12.130 -23.105 1.00 73.56 545 THR A C 1
ATOM 4284 O O . THR A 1 545 ? 5.728 -13.211 -23.692 1.00 73.56 545 THR A O 1
ATOM 4287 N N . ASP A 1 546 ? 6.718 -11.240 -23.266 1.00 78.62 546 ASP A N 1
ATOM 4288 C CA . ASP A 1 546 ? 7.853 -11.483 -24.156 1.00 78.62 546 ASP A CA 1
ATOM 4289 C C . ASP A 1 546 ? 8.817 -12.515 -23.567 1.00 78.62 546 ASP A C 1
ATOM 4291 O O . ASP A 1 546 ? 9.361 -13.328 -24.312 1.00 78.62 546 ASP A O 1
ATOM 4295 N N . LEU A 1 547 ? 9.003 -12.533 -22.241 1.00 79.62 547 LEU A N 1
ATOM 4296 C CA . LEU A 1 547 ? 9.769 -13.582 -21.571 1.00 79.62 547 LEU A CA 1
ATOM 4297 C C . LEU A 1 547 ? 9.159 -14.956 -21.856 1.00 79.62 547 LEU A C 1
ATOM 4299 O O . LEU A 1 547 ? 9.858 -15.821 -22.366 1.00 79.62 547 LEU A O 1
ATOM 4303 N N . ASP A 1 548 ? 7.865 -15.146 -21.601 1.00 80.88 548 ASP A N 1
ATOM 4304 C CA . ASP A 1 548 ? 7.194 -16.435 -21.808 1.00 80.88 548 ASP A CA 1
ATOM 4305 C C . ASP A 1 548 ? 7.237 -16.874 -23.278 1.00 80.88 548 ASP A C 1
ATOM 4307 O O . ASP A 1 548 ? 7.375 -18.060 -23.582 1.00 80.88 548 ASP A O 1
ATOM 4311 N N . LYS A 1 549 ? 7.164 -15.910 -24.201 1.00 87.12 549 LYS A N 1
ATOM 4312 C CA . LYS A 1 549 ? 7.222 -16.155 -25.642 1.00 87.12 549 LYS A CA 1
ATOM 4313 C C . LYS A 1 549 ? 8.615 -16.555 -26.132 1.00 87.12 549 LYS A C 1
ATOM 4315 O O . LYS A 1 549 ? 8.715 -17.464 -26.950 1.00 87.12 549 LYS A O 1
ATOM 4320 N N . PHE A 1 550 ? 9.665 -15.865 -25.689 1.00 89.12 550 PHE A N 1
ATOM 4321 C CA . PHE A 1 550 ? 11.018 -16.004 -26.242 1.00 89.12 550 PHE A CA 1
ATOM 4322 C C . PHE A 1 550 ? 11.982 -16.799 -25.353 1.00 89.12 550 PHE A C 1
ATOM 4324 O O . PHE A 1 550 ? 13.085 -17.111 -25.794 1.00 89.12 550 PHE A O 1
ATOM 4331 N N . LEU A 1 551 ? 11.605 -17.156 -24.121 1.00 86.62 551 LEU A N 1
ATOM 4332 C CA . LEU A 1 551 ? 12.435 -17.985 -23.242 1.00 86.62 551 LEU A CA 1
ATOM 4333 C C . LEU A 1 551 ? 12.836 -19.327 -23.890 1.00 86.62 551 LEU A C 1
ATOM 4335 O O . LEU A 1 551 ? 14.012 -19.673 -23.775 1.00 86.62 551 LEU A O 1
ATOM 4339 N N . PRO A 1 552 ? 11.954 -20.060 -24.606 1.00 89.00 552 PRO A N 1
ATOM 4340 C CA . PRO A 1 552 ? 12.359 -21.272 -25.324 1.00 89.00 552 PRO A CA 1
ATOM 4341 C C . PRO A 1 552 ? 13.480 -21.021 -26.342 1.00 89.00 552 PRO A C 1
ATOM 4343 O O . PRO A 1 552 ? 14.464 -21.758 -26.346 1.00 89.00 552 PRO A O 1
ATOM 4346 N N . ASP A 1 553 ? 13.387 -19.941 -27.126 1.00 90.06 553 ASP A N 1
ATOM 4347 C CA . ASP A 1 553 ? 14.417 -19.558 -28.102 1.00 90.06 553 ASP A CA 1
ATOM 4348 C C . ASP A 1 553 ? 15.758 -19.253 -27.421 1.00 90.06 553 ASP A C 1
ATOM 4350 O O . ASP A 1 553 ? 16.817 -19.591 -27.945 1.00 90.06 553 ASP A O 1
ATOM 4354 N N . VAL A 1 554 ? 15.733 -18.591 -26.255 1.00 88.31 554 VAL A N 1
ATOM 4355 C CA . VAL A 1 554 ? 16.957 -18.295 -25.493 1.00 88.31 554 VAL A CA 1
ATOM 4356 C C . VAL A 1 554 ? 17.612 -19.594 -25.025 1.00 88.31 554 VAL A C 1
ATOM 4358 O O . VAL A 1 554 ? 18.831 -19.723 -25.109 1.00 88.31 554 VAL A O 1
ATOM 4361 N N . MET A 1 555 ? 16.824 -20.565 -24.559 1.00 89.31 555 MET A N 1
ATOM 4362 C CA . MET A 1 555 ? 17.343 -21.862 -24.117 1.00 89.31 555 MET A CA 1
ATOM 4363 C C . MET A 1 555 ? 17.958 -22.659 -25.275 1.00 89.31 555 MET A C 1
ATOM 4365 O O . MET A 1 555 ? 19.017 -23.260 -25.101 1.00 89.31 555 MET A O 1
ATOM 4369 N N . GLU A 1 556 ? 17.343 -22.627 -26.461 1.00 89.69 556 GLU A N 1
ATOM 4370 C CA . GLU A 1 556 ? 17.892 -23.253 -27.672 1.00 89.69 556 GLU A CA 1
ATOM 4371 C C . GLU A 1 556 ? 19.202 -22.581 -28.108 1.00 89.69 556 GLU A C 1
ATOM 4373 O O . GLU A 1 556 ? 20.217 -23.257 -28.279 1.00 89.69 556 GLU A O 1
ATOM 4378 N N . TYR A 1 557 ? 19.229 -21.247 -28.163 1.00 91.00 557 TYR A N 1
ATOM 4379 C CA . TYR A 1 557 ? 20.438 -20.475 -28.468 1.00 91.00 557 TYR A CA 1
ATOM 4380 C C . TYR A 1 557 ? 21.584 -20.759 -27.481 1.00 91.00 557 TYR A C 1
ATOM 4382 O O . TYR A 1 557 ? 22.750 -20.859 -27.866 1.00 91.00 557 TYR A O 1
ATOM 4390 N N . MET A 1 558 ? 21.266 -20.947 -26.199 1.00 89.12 558 MET A N 1
ATOM 4391 C CA . MET A 1 558 ? 22.252 -21.312 -25.180 1.00 89.12 558 MET A CA 1
ATOM 4392 C C . MET A 1 558 ? 22.801 -22.726 -25.363 1.00 89.12 558 MET A C 1
ATOM 4394 O O . MET A 1 558 ? 23.994 -22.942 -25.152 1.00 89.12 558 MET A O 1
ATOM 4398 N N . ALA A 1 559 ? 21.975 -23.677 -25.800 1.00 87.31 559 ALA A N 1
ATOM 4399 C CA . ALA A 1 559 ? 22.440 -25.019 -26.138 1.00 87.31 559 ALA A CA 1
ATOM 4400 C C . ALA A 1 559 ? 23.391 -25.005 -27.351 1.00 87.31 559 ALA A C 1
ATOM 4402 O O . ALA A 1 559 ? 24.398 -25.718 -27.352 1.00 87.31 559 ALA A O 1
ATOM 4403 N N . GLU A 1 560 ? 23.127 -24.160 -28.353 1.00 89.75 560 GLU A N 1
ATOM 4404 C CA . GLU A 1 560 ? 24.030 -23.956 -29.494 1.00 89.75 560 GLU A CA 1
ATOM 4405 C C . GLU A 1 560 ? 25.361 -23.323 -29.067 1.00 89.75 560 GLU A C 1
ATOM 4407 O O . GLU A 1 560 ? 26.432 -23.811 -29.442 1.00 89.75 560 GLU A O 1
ATOM 4412 N N . LEU A 1 561 ? 25.318 -22.273 -28.236 1.00 87.06 561 LEU A N 1
ATOM 4413 C CA . LEU A 1 561 ? 26.520 -21.635 -27.688 1.00 87.06 561 LEU A CA 1
ATOM 4414 C C . LEU A 1 561 ? 27.362 -22.610 -26.862 1.00 87.06 561 LEU A C 1
ATOM 4416 O O . LEU A 1 561 ? 28.586 -22.630 -27.003 1.00 87.06 561 LEU A O 1
ATOM 4420 N N . LYS A 1 562 ? 26.718 -23.452 -26.050 1.00 87.62 562 LYS A N 1
ATOM 4421 C CA . LYS A 1 562 ? 27.378 -24.486 -25.248 1.00 87.62 562 LYS A CA 1
ATOM 4422 C C . LYS A 1 562 ? 28.161 -25.459 -26.121 1.00 87.62 562 LYS A C 1
ATOM 4424 O O . LYS A 1 562 ? 29.310 -25.765 -25.812 1.00 87.62 562 LYS A O 1
ATOM 4429 N N . GLN A 1 563 ? 27.570 -25.910 -27.228 1.00 85.94 563 GLN A N 1
ATOM 4430 C CA . GLN A 1 563 ? 28.248 -26.785 -28.188 1.00 85.94 563 GLN A CA 1
ATOM 4431 C C . GLN A 1 563 ? 29.388 -26.062 -28.914 1.00 85.94 563 GLN A C 1
ATOM 4433 O O . GLN A 1 563 ? 30.467 -26.631 -29.075 1.00 85.94 563 GLN A O 1
ATOM 4438 N N . ALA A 1 564 ? 29.179 -24.807 -29.320 1.00 85.31 564 ALA A N 1
ATOM 4439 C CA . ALA A 1 564 ? 30.184 -24.012 -30.023 1.00 85.31 564 ALA A CA 1
ATOM 4440 C C . ALA A 1 564 ? 31.418 -23.708 -29.155 1.00 85.31 564 ALA A C 1
ATOM 4442 O O . ALA A 1 564 ? 32.544 -23.738 -29.654 1.00 85.31 564 ALA A O 1
ATOM 4443 N N . LEU A 1 565 ? 31.210 -23.442 -27.862 1.00 83.56 565 LEU A N 1
ATOM 4444 C CA . LEU A 1 565 ? 32.274 -23.196 -26.884 1.00 83.56 565 LEU A CA 1
ATOM 4445 C C . LEU A 1 565 ? 32.789 -24.482 -26.213 1.00 83.56 565 LEU A C 1
ATOM 4447 O O . LEU A 1 565 ? 33.759 -24.425 -25.458 1.00 83.56 565 LEU A O 1
ATOM 4451 N N . LYS A 1 566 ? 32.160 -25.630 -26.506 1.00 83.38 566 LYS A N 1
ATOM 4452 C CA . LYS A 1 566 ? 32.436 -26.948 -25.915 1.00 83.38 566 LYS A CA 1
ATOM 4453 C C . LYS A 1 566 ? 32.490 -26.915 -24.383 1.00 83.38 566 LYS A C 1
ATOM 4455 O O . LYS A 1 566 ? 33.448 -27.372 -23.765 1.00 83.38 566 LYS A O 1
ATOM 4460 N N . GLN A 1 567 ? 31.463 -26.328 -23.787 1.00 78.75 567 GLN A N 1
ATOM 4461 C CA . GLN A 1 567 ? 31.335 -26.204 -22.337 1.00 78.75 567 GLN A CA 1
ATOM 4462 C C . GLN A 1 567 ? 30.471 -27.341 -21.772 1.00 78.75 567 GLN A C 1
ATOM 4464 O O . GLN A 1 567 ? 29.492 -27.752 -22.400 1.00 78.75 567 GLN A O 1
ATOM 4469 N N . GLU A 1 568 ? 30.798 -27.836 -20.574 1.00 78.00 568 GLU A N 1
ATOM 4470 C CA . GLU A 1 568 ? 29.994 -28.861 -19.878 1.00 78.00 568 GLU A CA 1
ATOM 4471 C C . GLU A 1 568 ? 28.618 -28.321 -19.471 1.00 78.00 568 GLU A C 1
ATOM 4473 O O . GLU A 1 568 ? 27.607 -29.026 -19.544 1.00 78.00 568 GLU A O 1
ATOM 4478 N N . ALA A 1 569 ? 28.571 -27.044 -19.090 1.00 78.50 569 ALA A N 1
ATOM 4479 C CA . ALA A 1 569 ? 27.362 -26.326 -18.728 1.00 78.50 569 ALA A CA 1
ATOM 4480 C C . ALA A 1 569 ? 27.506 -24.836 -19.050 1.00 78.50 569 ALA A C 1
ATOM 4482 O O . ALA A 1 569 ? 28.594 -24.270 -18.962 1.00 78.50 569 ALA A O 1
ATOM 4483 N N . MET A 1 570 ? 26.391 -24.191 -19.381 1.00 83.81 570 MET A N 1
ATOM 4484 C CA . MET A 1 570 ? 26.303 -22.732 -19.430 1.00 83.81 570 MET A CA 1
ATOM 4485 C C . MET A 1 570 ? 25.197 -22.234 -18.508 1.00 83.81 570 MET A C 1
ATOM 4487 O O . MET A 1 570 ? 24.231 -22.944 -18.251 1.00 83.81 570 MET A O 1
ATOM 4491 N N . ALA A 1 571 ? 25.322 -21.004 -18.015 1.00 84.69 571 ALA A N 1
ATOM 4492 C CA . ALA A 1 571 ? 24.354 -20.437 -17.088 1.00 84.69 571 ALA A CA 1
ATOM 4493 C C . ALA A 1 571 ? 23.472 -19.369 -17.748 1.00 84.69 571 ALA A C 1
ATOM 4495 O O . ALA A 1 571 ? 23.954 -18.458 -18.427 1.00 84.69 571 ALA A O 1
ATOM 4496 N N . VAL A 1 572 ? 22.171 -19.463 -17.483 1.00 87.44 572 VAL A N 1
ATOM 4497 C CA . VAL A 1 572 ? 21.173 -18.418 -17.727 1.00 87.44 572 VAL A CA 1
ATOM 4498 C C . VAL A 1 572 ? 20.547 -18.060 -16.392 1.00 87.44 572 VAL A C 1
ATOM 4500 O O . VAL A 1 572 ? 20.165 -18.933 -15.625 1.00 87.44 572 VAL A O 1
ATOM 4503 N N . GLU A 1 573 ? 20.414 -16.781 -16.094 1.00 82.94 573 GLU A N 1
ATOM 4504 C CA . GLU A 1 573 ? 19.698 -16.299 -14.919 1.00 82.94 573 GLU A CA 1
ATOM 4505 C C . GLU A 1 573 ? 18.410 -15.615 -15.370 1.00 82.94 573 GLU A C 1
ATOM 4507 O O . GLU A 1 573 ? 18.445 -14.701 -16.191 1.00 82.94 573 GLU A O 1
ATOM 4512 N N . VAL A 1 574 ? 17.275 -16.032 -14.814 1.00 80.94 574 VAL A N 1
ATOM 4513 C CA . VAL A 1 574 ? 15.979 -15.374 -15.012 1.00 80.94 574 VAL A CA 1
ATOM 4514 C C . VAL A 1 574 ? 15.463 -14.940 -13.649 1.00 80.94 574 VAL A C 1
ATOM 4516 O O . VAL A 1 574 ? 15.231 -15.783 -12.784 1.00 80.94 574 VAL A O 1
ATOM 4519 N N . ASN A 1 575 ? 15.298 -13.634 -13.433 1.00 71.81 575 ASN A N 1
ATOM 4520 C CA . ASN A 1 575 ? 14.813 -13.059 -12.169 1.00 71.81 575 ASN A CA 1
ATOM 4521 C C . ASN A 1 575 ? 15.507 -13.641 -10.926 1.00 71.81 575 ASN A C 1
ATOM 4523 O O . ASN A 1 575 ? 14.846 -14.108 -9.997 1.00 71.81 575 ASN A O 1
ATOM 4527 N N . GLN A 1 576 ? 16.845 -13.648 -10.927 1.00 66.88 576 GLN A N 1
ATOM 4528 C CA . GLN A 1 576 ? 17.683 -14.172 -9.835 1.00 66.88 576 GLN A CA 1
ATOM 4529 C C . GLN A 1 576 ? 17.629 -15.695 -9.635 1.00 66.88 576 GLN A C 1
ATOM 4531 O O . GLN A 1 576 ? 18.186 -16.218 -8.668 1.00 66.88 576 GLN A O 1
ATOM 4536 N N . LYS A 1 577 ? 16.989 -16.441 -10.542 1.00 71.38 577 LYS A N 1
ATOM 4537 C CA . LYS A 1 577 ? 17.045 -17.905 -10.575 1.00 71.38 577 LYS A CA 1
ATOM 4538 C C . LYS A 1 577 ? 18.030 -18.349 -11.642 1.00 71.38 577 LYS A C 1
ATOM 4540 O O . LYS A 1 577 ? 17.822 -18.092 -12.824 1.00 71.38 577 LYS A O 1
ATOM 4545 N N . LEU A 1 578 ? 19.084 -19.033 -11.209 1.00 79.62 578 LEU A N 1
ATOM 4546 C CA . LEU A 1 578 ? 20.083 -19.610 -12.098 1.00 79.62 578 LEU A CA 1
ATOM 4547 C C . LEU A 1 578 ? 19.574 -20.932 -12.687 1.00 79.62 578 LEU A C 1
ATOM 4549 O O . LEU A 1 578 ? 19.116 -21.812 -11.959 1.00 79.62 578 LEU A O 1
ATOM 4553 N N . ILE A 1 579 ? 19.688 -21.064 -13.999 1.00 83.12 579 ILE A N 1
ATOM 4554 C CA . ILE A 1 579 ? 19.355 -22.236 -14.799 1.00 83.12 579 ILE A CA 1
ATOM 4555 C C . ILE A 1 579 ? 20.637 -22.655 -15.515 1.00 83.12 579 ILE A C 1
ATOM 4557 O O . ILE A 1 579 ? 21.276 -21.839 -16.179 1.00 83.12 579 ILE A O 1
ATOM 4561 N N . LEU A 1 580 ? 21.022 -23.920 -15.363 1.00 83.25 580 LEU A N 1
ATOM 4562 C CA . LEU A 1 580 ? 22.156 -24.500 -16.077 1.00 83.25 580 LEU A CA 1
ATOM 4563 C C . LEU A 1 580 ? 21.640 -25.229 -17.321 1.00 83.25 580 LEU A C 1
ATOM 4565 O O . LEU A 1 580 ? 20.706 -26.027 -17.220 1.00 83.25 580 LEU A O 1
ATOM 4569 N N . VAL A 1 581 ? 22.236 -24.920 -18.472 1.00 80.62 581 VAL A N 1
ATOM 4570 C CA . VAL A 1 581 ? 21.929 -25.469 -19.805 1.00 80.62 581 VAL A CA 1
ATOM 4571 C C . VAL A 1 581 ? 23.017 -26.437 -20.233 1.00 80.62 581 VAL A C 1
ATOM 4573 O O . VAL A 1 581 ? 24.216 -26.159 -19.985 1.00 80.62 581 VAL A O 1
#

Radius of gyration: 33.5 Å; chains: 1; bounding box: 78×68×102 Å

Secondary structure (DSSP, 8-state):
----HHHHHHHHHT----------TT----SB-TTHHHHS-HHHHHHHHHHHTSS-EEHHHHHHHSSS-HHHHHHHHHHHHHTTSEEEEEETTEEEEEE-BSS-STT--SS--HHHHHHHHHHHHHHHTTSGGGTT--HHHHHHHHHHPEEEEE-TT-EEE-TTSB--EEEEEEES-EEEEEE-TTT--EEEEEEE-TT-EESHHHHH-SS--B-SSEEEESS-EEEEEEEHHHHHHHHHH-HHHHHHHHHHHHHHHHHHHHHHHHTTT-EEEEEEESSTTSSHHHHHHHHHHHHHHHH-S-EEEEETTTTHHHHHHHT--TT-SEEE-TTS-EEE---GGGGS-HHHHHHHHHHHHHHH-SEEEEEE-SSPPGGGHHHHTT-SEEEEEE---HHHHHHHHHHHHHHHHHS-TTT-EEEEEEEES-GGGGGS---S---EEEE------GGG--SGGGS-HHHHHHHHHHHHHHH--EEEEEEEESEETTTEE---HHHHHHHHHHHHHHHS--EEEEEEEEEEETTTEEEEEEEEEEEEEE-HHHHHHHHHHHHHHHHHHHHHHT-S--EEEETTEEEE-

Sequence (581 aa):
MSDDPLGDLISAARRRKTPQADSSPDNEPKGLNPLDLLDMPLEQRDVINWLSRRPEARLSEIQAGVQQEPQQVQAIVETLKKAGYIHEALINGEILYRVVFKAKLGRLSRGLPQDIWSRFDVDNAAFLRQVSLFRGMTEEEISAIATKMETRTYQRNEVLLWQGEIGERLLLIKSGIVGISRISPKTHEQETLAYLREGEMLGEYSLLAEQNRTIAATATALSEVTVLAMNRQEFIDLLENHRSAAIQLSKILVERLLNASVRLASSQDTKIALVFGVQSGVGETTIGSALAMTLADTTQRLSVYTEYIDARNLSALFGFPADQETYRHPGGFDLWVYREMLSMPPNVRVTLFMDQLLTNYANIVIGMPWQIDPATHYILERADQIVIVVNPTSTSWRELDRLLDQLRKAMHPEKTTLFIVGNCPHAEHAALPMPGHIDFIIPHLPDLPPAALRTPDNLPEPLAKVAAVLSDRLGRNNQISVYIPTTVDVDQVIDTSRYVQQTMAFLGERFGGATSSQAQGVWNSEESGLVSETVYIVRSYTTQTDLDKFLPDVMEYMAELKQALKQEAMAVEVNQKLILV

pLDDT: mean 73.67, std 14.92, range [24.84, 94.06]